Protein AF-0000000076628645 (afdb_homodimer)

Solvent-accessible surface area (backbone atoms only — not comparable to full-atom values): 23868 Å² total; per-residue (Å²): 132,54,72,67,53,46,51,52,52,30,55,51,24,54,72,25,67,34,38,67,59,11,24,53,41,28,50,46,48,52,65,72,48,85,68,87,71,54,71,69,52,48,50,54,33,50,49,21,43,46,51,37,52,48,50,42,50,51,24,39,53,44,44,50,51,51,46,70,74,36,62,89,71,53,55,67,69,56,49,50,54,50,48,52,52,46,47,51,46,48,50,53,44,52,52,53,50,52,55,50,46,56,35,42,52,57,53,37,69,70,38,55,82,75,34,70,65,22,26,50,43,34,36,52,47,12,53,50,26,43,55,50,24,73,73,41,64,70,67,62,14,51,51,26,41,51,51,13,50,51,25,43,52,54,20,46,58,39,36,70,71,72,46,54,60,28,35,38,69,47,41,47,50,37,43,53,50,16,49,42,24,42,74,72,68,62,36,51,70,59,14,50,50,42,31,49,51,43,42,51,46,16,61,74,38,44,82,71,52,82,47,68,68,50,41,53,49,20,50,53,50,43,49,49,38,50,52,48,47,54,52,65,72,70,110,130,55,72,69,52,46,52,51,51,30,54,50,23,53,73,26,66,34,38,68,60,11,24,53,43,28,49,46,49,50,65,71,46,85,70,86,72,53,71,67,52,49,51,53,34,50,50,21,44,47,51,37,49,48,50,42,50,51,23,40,52,44,47,48,51,52,46,70,74,35,61,87,70,53,53,68,70,55,50,52,55,49,48,52,54,46,47,51,46,48,51,51,45,49,52,52,50,51,55,49,44,56,34,42,52,57,52,39,70,71,38,56,82,74,34,72,65,23,26,51,44,34,36,52,49,12,53,51,26,43,56,48,24,73,74,43,64,69,68,62,13,51,52,26,41,51,51,13,50,52,25,43,53,55,20,46,59,39,36,71,70,73,47,56,59,28,34,40,70,47,40,47,50,37,46,51,51,17,50,41,24,42,74,71,66,62,34,52,69,58,14,49,50,41,30,49,50,43,42,52,47,16,61,73,36,45,82,71,53,82,48,68,68,50,42,54,50,20,51,54,51,43,50,50,37,49,52,50,48,55,53,66,73,70,109

Radius of gyration: 25.42 Å; Cα contacts (8 Å, |Δi|>4): 526; chains: 2; bounding box: 58×70×58 Å

pLDDT: mean 93.49, std 5.03, range [71.88, 98.44]

Sequence (470 aa):
MTKDEIEFLLSAAEQAEDNDKAFSLSYTLLEKTSEFFSQKEITNISLGIKRKLNSLRLSYKILQNIENQHKNIYELPYILLFQDYKNKIKNEYHESCSKVIESIEKHIEKYDKNSQESAHFIKLKGDLYKNISEIEVGQSAENSRKLAEFCQEEAERIIYKHLSPAHPTRLGLALSRAVWAYEITNNIPNAIKIAQNAYSEGFEHIEDLTSDILYKDSITIMNLLQSNLKTWLSDMTKDEIEFLLSAAEQAEDNDKAFSLSYTLLEKTSEFFSQKEITNISLGIKRKLNSLRLSYKILQNIENQHKNIYELPYILLFQDYKNKIKNEYHESCSKVIESIEKHIEKYDKNSQESAHFIKLKGDLYKNISEIEVGQSAENSRKLAEFCQEEAERIIYKHLSPAHPTRLGLALSRAVWAYEITNNIPNAIKIAQNAYSEGFEHIEDLTSDILYKDSITIMNLLQSNLKTWLSD

Foldseek 3Di:
DDLVVLLVVLVVCVVVVVLVSNQVSLLCSLAPDPDDDDPVSLVSSLVSLCSVLVVLLVVLVVLVVVCVVCVPPDDPVVSVVSVVVSVVSLVVSVVSLVSSLVSLVVVLVVDDLLDPSNLSSLLSNLLSLQSNLVNDDDPSSVVSPVSSVVSLVSSQVNCVVPHALLFLSNLVSLQSVLVCCVPPVVNLVVSLVSLVVSLVRNVVCLVVDPDPVRSVSSVVSSVVSVVVNVVSVVD/DDLVVLLVVLVVCVVVVVLVSNQVSLLCCLAPDPDDDDPVSLVSSLVSLCSVLVVLLVVLVVLVVVCVVCVPPDDPVVSVVSVVVSVVSLVVSVVSLVSSLVSLVVVLVVDDLLDPSNLSSLLSNLLSLQSNLVNDDDPSSVVSPVSSVVSLVSSQVNCVVPHALQFLSNLVSLQSVLCCCVPPVVNLVVSLVSLVVSLVRNVVCLVVDPDPVRSVSSVVSSVVSVVVNVVSVVD

Structure (mmCIF, N/CA/C/O backbone):
data_AF-0000000076628645-model_v1
#
loop_
_entity.id
_entity.type
_entity.pdbx_description
1 polymer '14-3-3 domain-containing protein'
#
loop_
_atom_site.group_PDB
_atom_site.id
_atom_site.type_symbol
_atom_site.label_atom_id
_atom_site.label_alt_id
_atom_site.label_comp_id
_atom_site.label_asym_id
_atom_site.label_entity_id
_atom_site.label_seq_id
_atom_site.pdbx_PDB_ins_code
_atom_site.Cartn_x
_atom_site.Cartn_y
_atom_site.Cartn_z
_atom_site.occupancy
_atom_site.B_iso_or_equiv
_atom_site.auth_seq_id
_atom_site.auth_comp_id
_atom_site.auth_asym_id
_atom_site.auth_atom_id
_atom_site.pdbx_PDB_model_num
ATOM 1 N N . MET A 1 1 ? -20.094 17.516 -6.41 1 84.56 1 MET A N 1
ATOM 2 C CA . MET A 1 1 ? -20.141 16.938 -5.07 1 84.56 1 MET A CA 1
ATOM 3 C C . MET A 1 1 ? -19.953 18.016 -4.008 1 84.56 1 MET A C 1
ATOM 5 O O . MET A 1 1 ? -19.156 18.938 -4.188 1 84.56 1 MET A O 1
ATOM 9 N N . THR A 1 2 ? -20.766 17.891 -2.982 1 88.56 2 THR A N 1
ATOM 10 C CA . THR A 1 2 ? -20.625 18.828 -1.872 1 88.56 2 THR A CA 1
ATOM 11 C C . THR A 1 2 ? -19.391 18.5 -1.032 1 88.56 2 THR A C 1
ATOM 13 O O . THR A 1 2 ? -18.844 17.406 -1.147 1 88.56 2 THR A O 1
ATOM 16 N N . LYS A 1 3 ? -18.906 19.406 -0.217 1 93.06 3 LYS A N 1
ATOM 17 C CA . LYS A 1 3 ? -17.781 19.219 0.694 1 93.06 3 LYS A CA 1
ATOM 18 C C . LYS A 1 3 ? -17.984 17.984 1.576 1 93.06 3 LYS A C 1
ATOM 20 O O . LYS A 1 3 ? -17.094 17.156 1.73 1 93.06 3 LYS A O 1
ATOM 25 N N . ASP A 1 4 ? -19.25 17.859 2.068 1 89.88 4 ASP A N 1
ATOM 26 C CA . ASP A 1 4 ? -19.562 16.766 2.975 1 89.88 4 ASP A CA 1
ATOM 27 C C . ASP A 1 4 ? -19.5 15.414 2.252 1 89.88 4 ASP A C 1
ATOM 29 O O . ASP A 1 4 ? -19.078 14.414 2.826 1 89.88 4 ASP A O 1
ATOM 33 N N . GLU A 1 5 ? -19.969 15.445 1.056 1 89.31 5 GLU A N 1
ATOM 34 C CA . GLU A 1 5 ? -19.938 14.234 0.246 1 89.31 5 GLU A CA 1
ATOM 35 C C . GLU A 1 5 ? -18.5 13.797 -0.031 1 89.31 5 GLU A C 1
ATOM 37 O O . GLU A 1 5 ? -18.172 12.609 0.045 1 89.31 5 GLU A O 1
ATOM 42 N N . ILE A 1 6 ? -17.625 14.734 -0.37 1 94.12 6 ILE A N 1
ATOM 43 C CA . ILE A 1 6 ? -16.234 14.43 -0.659 1 94.12 6 ILE A CA 1
ATOM 44 C C . ILE A 1 6 ? -15.539 13.93 0.608 1 94.12 6 ILE A C 1
ATOM 46 O O . ILE A 1 6 ? -14.758 12.984 0.562 1 94.12 6 ILE A O 1
ATOM 50 N N . GLU A 1 7 ? -15.891 14.547 1.697 1 93.12 7 GLU A N 1
ATOM 51 C CA . GLU A 1 7 ? -15.312 14.133 2.973 1 93.12 7 GLU A CA 1
ATOM 52 C C . GLU A 1 7 ? -15.711 12.695 3.318 1 93.12 7 GLU A C 1
ATOM 54 O O . GLU A 1 7 ? -14.906 11.938 3.857 1 93.12 7 GLU A O 1
ATOM 59 N N . PHE A 1 8 ? -16.969 12.461 3.043 1 90.69 8 PHE A N 1
ATOM 60 C CA . PHE A 1 8 ? -17.469 11.125 3.293 1 90.69 8 PHE A CA 1
ATOM 61 C C . PHE A 1 8 ? -16.734 10.094 2.451 1 90.69 8 PHE A C 1
ATOM 63 O O . PHE A 1 8 ? -16.297 9.055 2.965 1 90.69 8 PHE A O 1
ATOM 70 N N . LEU A 1 9 ? -16.531 10.336 1.22 1 94.38 9 LEU A N 1
ATOM 71 C CA . LEU A 1 9 ? -15.812 9.445 0.315 1 94.38 9 LEU A CA 1
ATOM 72 C C . LEU A 1 9 ? -14.336 9.344 0.706 1 94.38 9 LEU A C 1
ATOM 74 O O . LEU A 1 9 ? -13.727 8.289 0.564 1 94.38 9 LEU A O 1
ATOM 78 N N . LEU A 1 10 ? -13.773 10.461 1.128 1 96.5 10 LEU A N 1
ATOM 79 C CA . LEU A 1 10 ? -12.383 10.477 1.573 1 96.5 10 LEU A CA 1
ATOM 80 C C . LEU A 1 10 ? -12.172 9.516 2.734 1 96.5 10 LEU A C 1
ATOM 82 O O . LEU A 1 10 ? -11.219 8.734 2.736 1 96.5 10 LEU A O 1
ATOM 86 N N . SER A 1 11 ? -13.062 9.539 3.691 1 94 11 SER A N 1
ATOM 87 C CA . SER A 1 11 ? -12.969 8.633 4.832 1 94 11 SER A CA 1
ATOM 88 C C . SER A 1 11 ? -13.023 7.176 4.391 1 94 11 SER A C 1
ATOM 90 O O . SER A 1 11 ? -12.266 6.34 4.891 1 94 11 SER A O 1
ATOM 92 N N . ALA A 1 12 ? -13.906 6.867 3.443 1 94.06 12 ALA A N 1
ATOM 93 C CA . ALA A 1 12 ? -14.039 5.516 2.908 1 94.06 12 ALA A CA 1
ATOM 94 C C . ALA A 1 12 ? -12.773 5.086 2.176 1 94.06 12 ALA A C 1
ATOM 96 O O . ALA A 1 12 ? -12.312 3.953 2.328 1 94.06 12 ALA A O 1
ATOM 97 N N . ALA A 1 13 ? -12.211 5.984 1.384 1 97.06 13 ALA A N 1
ATOM 98 C CA . ALA A 1 13 ? -11 5.695 0.622 1 97.06 13 ALA A CA 1
ATOM 99 C C . ALA A 1 13 ? -9.82 5.41 1.551 1 97.06 13 ALA A C 1
ATOM 101 O O . ALA A 1 13 ? -9.008 4.527 1.276 1 97.06 13 ALA A O 1
ATOM 102 N N . GLU A 1 14 ? -9.719 6.152 2.613 1 96.06 14 GLU A N 1
ATOM 103 C CA . GLU A 1 14 ? -8.656 5.934 3.588 1 96.06 14 GLU A CA 1
ATOM 104 C C . GLU A 1 14 ? -8.797 4.574 4.262 1 96.06 14 GLU A C 1
ATOM 106 O O . GLU A 1 14 ? -7.805 3.855 4.434 1 96.06 14 GLU A O 1
ATOM 111 N N . GLN A 1 15 ? -10 4.258 4.625 1 94.56 15 GLN A N 1
ATOM 112 C CA . GLN A 1 15 ? -10.234 2.959 5.246 1 94.56 15 GLN A CA 1
ATOM 113 C C . GLN A 1 15 ? -9.93 1.822 4.277 1 94.56 15 GLN A C 1
ATOM 115 O O . GLN A 1 15 ? -9.438 0.767 4.684 1 94.56 15 GLN A O 1
ATOM 120 N N . ALA A 1 16 ? -10.172 2.082 3.021 1 95.81 16 ALA A N 1
ATOM 121 C CA . ALA A 1 16 ? -9.945 1.082 1.982 1 95.81 16 ALA A CA 1
ATOM 122 C C . ALA A 1 16 ? -8.484 1.066 1.548 1 95.81 16 ALA A C 1
ATOM 124 O O . ALA A 1 16 ? -8.109 0.332 0.63 1 95.81 16 ALA A O 1
ATOM 125 N N . GLU A 1 17 ? -7.641 1.921 2.125 1 95.5 17 GLU A N 1
ATOM 126 C CA . GLU A 1 17 ? -6.215 2.039 1.839 1 95.5 17 GLU A CA 1
ATOM 127 C C . GLU A 1 17 ? -5.973 2.354 0.365 1 95.5 17 GLU A C 1
ATOM 129 O O . GLU A 1 17 ? -5.02 1.845 -0.234 1 95.5 17 GLU A O 1
ATOM 134 N N . ASP A 1 18 ? -6.973 2.971 -0.187 1 96.5 18 ASP A N 1
ATOM 135 C CA . ASP A 1 18 ? -6.84 3.49 -1.545 1 96.5 18 ASP A CA 1
ATOM 136 C C . ASP A 1 18 ? -6.195 4.875 -1.542 1 96.5 18 ASP A C 1
ATOM 138 O O . ASP A 1 18 ? -6.883 5.887 -1.666 1 96.5 18 ASP A O 1
ATOM 142 N N . ASN A 1 19 ? -4.879 4.93 -1.566 1 96.69 19 ASN A N 1
ATOM 143 C CA . ASN A 1 19 ? -4.117 6.156 -1.385 1 96.69 19 ASN A CA 1
ATOM 144 C C . ASN A 1 19 ? -4.293 7.109 -2.564 1 96.69 19 ASN A C 1
ATOM 146 O O . ASN A 1 19 ? -4.301 8.328 -2.389 1 96.69 19 ASN A O 1
ATOM 150 N N . ASP A 1 20 ? -4.441 6.559 -3.736 1 96.75 20 ASP A N 1
ATOM 151 C CA . ASP A 1 20 ? -4.621 7.402 -4.914 1 96.75 20 ASP A CA 1
ATOM 152 C C . ASP A 1 20 ? -5.945 8.164 -4.848 1 96.75 20 ASP A C 1
ATOM 154 O O . ASP A 1 20 ? -5.984 9.375 -5.078 1 96.75 20 ASP A O 1
ATOM 158 N N . LYS A 1 21 ? -7.016 7.457 -4.57 1 97.25 21 LYS A N 1
ATOM 159 C CA . LYS A 1 21 ? -8.328 8.094 -4.457 1 97.25 21 LYS A CA 1
ATOM 160 C C . LYS A 1 21 ? -8.359 9.086 -3.297 1 97.25 21 LYS A C 1
ATOM 162 O O . LYS A 1 21 ? -8.922 10.172 -3.42 1 97.25 21 LYS A O 1
ATOM 167 N N . ALA A 1 22 ? -7.766 8.695 -2.141 1 97.94 22 ALA A N 1
ATOM 168 C CA . ALA A 1 22 ? -7.727 9.578 -0.979 1 97.94 22 ALA A CA 1
ATOM 169 C C . ALA A 1 22 ? -6.996 10.875 -1.305 1 97.94 22 ALA A C 1
ATOM 171 O O . ALA A 1 22 ? -7.438 11.961 -0.909 1 97.94 22 ALA A O 1
ATOM 172 N N . PHE A 1 23 ? -5.945 10.75 -1.998 1 98.44 23 PHE A N 1
ATOM 173 C CA . PHE A 1 23 ? -5.184 11.93 -2.396 1 98.44 23 PHE A CA 1
ATOM 174 C C . PHE A 1 23 ? -6.012 12.82 -3.314 1 98.44 23 PHE A C 1
ATOM 176 O O . PHE A 1 23 ? -6.105 14.031 -3.098 1 98.44 23 PHE A O 1
ATOM 183 N N . SER A 1 24 ? -6.605 12.203 -4.336 1 97.94 24 SER A N 1
ATOM 184 C CA . SER A 1 24 ? -7.391 12.961 -5.301 1 97.94 24 SER A CA 1
ATOM 185 C C . SER A 1 24 ? -8.539 13.711 -4.625 1 97.94 24 SER A C 1
ATOM 187 O O . SER A 1 24 ? -8.805 14.867 -4.949 1 97.94 24 SER A O 1
ATOM 189 N N . LEU A 1 25 ? -9.18 13.031 -3.711 1 97.62 25 LEU A N 1
ATOM 190 C CA . LEU A 1 25 ? -10.297 13.641 -2.998 1 97.62 25 LEU A CA 1
ATOM 191 C C . LEU A 1 25 ? -9.805 14.758 -2.084 1 97.62 25 LEU A C 1
ATOM 193 O O . LEU A 1 25 ? -10.43 15.82 -2.014 1 97.62 25 LEU A O 1
ATOM 197 N N . SER A 1 26 ? -8.656 14.531 -1.405 1 98.19 26 SER A N 1
ATOM 198 C CA . SER A 1 26 ? -8.07 15.562 -0.545 1 98.19 26 SER A CA 1
ATOM 199 C C . SER A 1 26 ? -7.695 16.797 -1.345 1 98.19 26 SER A C 1
ATOM 201 O O . SER A 1 26 ? -8.008 17.922 -0.946 1 98.19 26 SER A O 1
ATOM 203 N N . TYR A 1 27 ? -7.109 16.562 -2.451 1 97.75 27 TYR A N 1
ATOM 204 C CA . TYR A 1 27 ? -6.703 17.672 -3.307 1 97.75 27 TYR A CA 1
ATOM 205 C C . TYR A 1 27 ? -7.918 18.422 -3.834 1 97.75 27 TYR A C 1
ATOM 207 O O . TYR A 1 27 ? -7.91 19.656 -3.906 1 97.75 27 TYR A O 1
ATOM 215 N N . THR A 1 28 ? -8.914 17.672 -4.211 1 97.19 28 THR A N 1
ATOM 216 C CA . THR A 1 28 ? -10.141 18.297 -4.703 1 97.19 28 THR A CA 1
ATOM 217 C C . THR A 1 28 ? -10.758 19.188 -3.637 1 97.19 28 THR A C 1
ATOM 219 O O . THR A 1 28 ? -11.234 20.297 -3.943 1 97.19 28 THR A O 1
ATOM 222 N N . LEU A 1 29 ? -10.766 18.75 -2.389 1 97.31 29 LEU A N 1
ATOM 223 C CA . LEU A 1 29 ? -11.289 19.547 -1.29 1 97.31 29 LEU A CA 1
ATOM 224 C C . LEU A 1 29 ? -10.516 20.859 -1.146 1 97.31 29 LEU A C 1
ATOM 226 O O . LEU A 1 29 ? -11.109 21.922 -1.032 1 97.31 29 LEU A O 1
ATOM 230 N N . LEU A 1 30 ? -9.234 20.766 -1.212 1 96.56 30 LEU A N 1
ATOM 231 C CA . LEU A 1 30 ? -8.383 21.938 -1.052 1 96.56 30 LEU A CA 1
ATOM 232 C C . LEU A 1 30 ? -8.555 22.891 -2.227 1 96.56 30 LEU A C 1
ATOM 234 O O . LEU A 1 30 ? -8.578 24.109 -2.043 1 96.56 30 LEU A O 1
ATOM 238 N N . GLU A 1 31 ? -8.695 22.312 -3.387 1 95.06 31 GLU A N 1
ATOM 239 C CA . GLU A 1 31 ? -8.695 23.125 -4.602 1 95.06 31 GLU A CA 1
ATOM 240 C C . GLU A 1 31 ? -10.062 23.766 -4.84 1 95.06 31 GLU A C 1
ATOM 242 O O . GLU A 1 31 ? -10.148 24.922 -5.262 1 95.06 31 GLU A O 1
ATOM 247 N N . LYS A 1 32 ? -11.102 23.031 -4.543 1 91.56 32 LYS A N 1
ATOM 248 C CA . LYS A 1 32 ? -12.398 23.453 -5.066 1 91.56 32 LYS A CA 1
ATOM 249 C C . LYS A 1 32 ? -13.273 24.031 -3.961 1 91.56 32 LYS A C 1
ATOM 251 O O . LYS A 1 32 ? -14.312 24.625 -4.238 1 91.56 32 LYS A O 1
ATOM 256 N N . THR A 1 33 ? -12.875 23.797 -2.77 1 89.81 33 THR A N 1
ATOM 257 C CA . THR A 1 33 ? -13.758 24.25 -1.7 1 89.81 33 THR A CA 1
ATOM 258 C C . THR A 1 33 ? -13.242 25.547 -1.099 1 89.81 33 THR A C 1
ATOM 260 O O . THR A 1 33 ? -12.062 25.672 -0.782 1 89.81 33 THR A O 1
ATOM 263 N N . SER A 1 34 ? -14.156 26.5 -1.016 1 86.88 34 SER A N 1
ATOM 264 C CA . SER A 1 34 ? -13.828 27.766 -0.354 1 86.88 34 SER A CA 1
ATOM 265 C C . SER A 1 34 ? -14.344 27.781 1.083 1 86.88 34 SER A C 1
ATOM 267 O O . SER A 1 34 ? -14.07 28.719 1.83 1 86.88 34 SER A O 1
ATOM 269 N N . GLU A 1 35 ? -15.031 26.766 1.469 1 91.38 35 GLU A N 1
ATOM 270 C CA . GLU A 1 35 ? -15.57 26.672 2.822 1 91.38 35 GLU A CA 1
ATOM 271 C C . GLU A 1 35 ? -14.461 26.406 3.838 1 91.38 35 GLU A C 1
ATOM 273 O O . GLU A 1 35 ? -13.383 25.938 3.477 1 91.38 35 GLU A O 1
ATOM 278 N N . PHE A 1 36 ? -14.75 26.797 5.02 1 94.88 36 PHE A N 1
ATOM 279 C CA . PHE A 1 36 ? -13.828 26.5 6.113 1 94.88 36 PHE A CA 1
ATOM 280 C C . PHE A 1 36 ? -13.883 25.031 6.496 1 94.88 36 PHE A C 1
ATOM 282 O O . PHE A 1 36 ? -14.93 24.391 6.367 1 94.88 36 PHE A O 1
ATOM 289 N N . PHE A 1 37 ? -12.711 24.562 6.852 1 95.38 37 PHE A N 1
ATOM 290 C CA . PHE A 1 37 ? -12.625 23.188 7.301 1 95.38 37 PHE A CA 1
ATOM 291 C C . PHE A 1 37 ? -12.57 23.109 8.82 1 95.38 37 PHE A C 1
ATOM 293 O O . PHE A 1 37 ? -11.953 23.953 9.469 1 95.38 37 PHE A O 1
ATOM 300 N N . SER A 1 38 ? -13.273 22.109 9.359 1 91.81 38 SER A N 1
ATOM 301 C CA . SER A 1 38 ? -13.055 21.781 10.766 1 91.81 38 SER A CA 1
ATOM 302 C C . SER A 1 38 ? -11.68 21.156 10.984 1 91.81 38 SER A C 1
ATOM 304 O O . SER A 1 38 ? -11.023 20.75 10.031 1 91.81 38 SER A O 1
ATOM 306 N N . GLN A 1 39 ? -11.227 21.062 12.219 1 88.19 39 GLN A N 1
ATOM 307 C CA . GLN A 1 39 ? -9.945 20.453 12.539 1 88.19 39 GLN A CA 1
ATOM 308 C C . GLN A 1 39 ? -9.914 18.984 12.094 1 88.19 39 GLN A C 1
ATOM 310 O O . GLN A 1 39 ? -8.891 18.5 11.602 1 88.19 39 GLN A O 1
ATOM 315 N N . LYS A 1 40 ? -10.992 18.344 12.297 1 89.75 40 LYS A N 1
ATOM 316 C CA . LYS A 1 40 ? -11.094 16.938 11.891 1 89.75 40 LYS A CA 1
ATOM 317 C C . LYS A 1 40 ? -10.953 16.797 10.375 1 89.75 40 LYS A C 1
ATOM 319 O O . LYS A 1 40 ? -10.258 15.898 9.898 1 89.75 40 LYS A O 1
ATOM 324 N N . GLU A 1 41 ? -11.609 17.688 9.68 1 94.25 41 GLU A N 1
ATOM 325 C CA . GLU A 1 41 ? -11.531 17.672 8.227 1 94.25 41 GLU A CA 1
ATOM 326 C C . GLU A 1 41 ? -10.102 17.922 7.742 1 94.25 41 GLU A C 1
ATOM 328 O O . GLU A 1 41 ? -9.617 17.25 6.832 1 94.25 41 GLU A O 1
ATOM 333 N N . ILE A 1 42 ? -9.438 18.891 8.352 1 95.06 42 ILE A N 1
ATOM 334 C CA . ILE A 1 42 ? -8.062 19.234 7.988 1 95.06 42 ILE A CA 1
ATOM 335 C C . ILE A 1 42 ? -7.152 18.031 8.227 1 95.06 42 ILE A C 1
ATOM 337 O O . ILE A 1 42 ? -6.297 17.719 7.402 1 95.06 42 ILE A O 1
ATOM 341 N N . THR A 1 43 ? -7.371 17.391 9.297 1 92.25 43 THR A N 1
ATOM 342 C CA . THR A 1 43 ? -6.578 16.219 9.633 1 92.25 43 THR A CA 1
ATOM 343 C C . THR A 1 43 ? -6.754 15.117 8.586 1 92.25 43 THR A C 1
ATOM 345 O O . THR A 1 43 ? -5.773 14.516 8.141 1 92.25 43 THR A O 1
ATOM 348 N N . ASN A 1 44 ? -7.98 14.828 8.195 1 94.62 44 ASN A N 1
ATOM 349 C CA . ASN A 1 44 ? -8.266 13.797 7.195 1 94.62 44 ASN A CA 1
ATOM 350 C C . ASN A 1 44 ? -7.648 14.148 5.84 1 94.62 44 ASN A C 1
ATOM 352 O O . ASN A 1 44 ? -7.094 13.281 5.164 1 94.62 44 ASN A O 1
ATOM 356 N N . ILE A 1 45 ? -7.801 15.422 5.5 1 97.31 45 ILE A N 1
ATOM 357 C CA . ILE A 1 45 ? -7.223 15.906 4.25 1 97.31 45 ILE A CA 1
ATOM 358 C C . ILE A 1 45 ? -5.707 15.719 4.277 1 97.31 45 ILE A C 1
ATOM 360 O O . ILE A 1 45 ? -5.125 15.203 3.318 1 97.31 45 ILE A O 1
ATOM 364 N N . SER A 1 46 ? -5.094 16.078 5.352 1 96.38 46 SER A N 1
ATOM 365 C CA . SER A 1 46 ? -3.646 15.961 5.516 1 96.38 46 SER A CA 1
ATOM 366 C C . SER A 1 46 ? -3.195 14.508 5.414 1 96.38 46 SER A C 1
ATOM 368 O O . SER A 1 46 ? -2.184 14.211 4.773 1 96.38 46 SER A O 1
ATOM 370 N N . LEU A 1 47 ? -3.965 13.656 6.027 1 94.25 47 LEU A N 1
ATOM 371 C CA . LEU A 1 47 ? -3.627 12.234 6 1 94.25 47 LEU A CA 1
ATOM 372 C C . LEU A 1 47 ? -3.678 11.688 4.578 1 94.25 47 LEU A C 1
ATOM 374 O O . LEU A 1 47 ? -2.781 10.953 4.156 1 94.25 47 LEU A O 1
ATOM 378 N N . GLY A 1 48 ? -4.715 12.023 3.846 1 97.12 48 GLY A N 1
ATOM 379 C CA . GLY A 1 48 ? -4.84 11.594 2.463 1 97.12 48 GLY A CA 1
ATOM 380 C C . GLY A 1 48 ? -3.695 12.062 1.585 1 97.12 48 GLY A C 1
ATOM 381 O O . GLY A 1 48 ? -3.193 11.305 0.752 1 97.12 48 GLY A O 1
ATOM 382 N N . ILE A 1 49 ? -3.271 13.258 1.85 1 98 49 ILE A N 1
ATOM 383 C CA . ILE A 1 49 ? -2.162 13.844 1.102 1 98 49 ILE A CA 1
ATOM 384 C C . ILE A 1 49 ? -0.862 13.125 1.465 1 98 49 ILE A C 1
ATOM 386 O O . ILE A 1 49 ? -0.116 12.695 0.583 1 98 49 ILE A O 1
ATOM 390 N N . LYS A 1 50 ? -0.664 12.945 2.656 1 96.19 50 LYS A N 1
ATOM 391 C CA . LYS A 1 50 ? 0.611 12.43 3.15 1 96.19 50 LYS A CA 1
ATOM 392 C C . LYS A 1 50 ? 0.811 10.977 2.748 1 96.19 50 LYS A C 1
ATOM 394 O O . LYS A 1 50 ? 1.926 10.562 2.424 1 96.19 50 LYS A O 1
ATOM 399 N N . ARG A 1 51 ? -0.166 10.188 2.74 1 95.94 51 ARG A N 1
ATOM 400 C CA . ARG A 1 51 ? -0.032 8.758 2.455 1 95.94 51 ARG A CA 1
ATOM 401 C C . ARG A 1 51 ? 0.44 8.531 1.023 1 95.94 51 ARG A C 1
ATOM 403 O O . ARG A 1 51 ? 1.377 7.766 0.789 1 95.94 51 ARG A O 1
ATOM 410 N N . LYS A 1 52 ? -0.219 9.195 0.137 1 97.44 52 LYS A N 1
ATOM 411 C CA . LYS A 1 52 ? 0.185 9.062 -1.26 1 97.44 52 LYS A CA 1
ATOM 412 C C . LYS A 1 52 ? 1.601 9.594 -1.476 1 97.44 52 LYS A C 1
ATOM 414 O O . LYS A 1 52 ? 2.422 8.938 -2.117 1 97.44 52 LYS A O 1
ATOM 419 N N . LEU A 1 53 ? 1.889 10.734 -0.942 1 97.81 53 LEU A N 1
ATOM 420 C CA . LEU A 1 53 ? 3.182 11.367 -1.179 1 97.81 53 LEU A CA 1
ATOM 421 C C . LEU A 1 53 ? 4.297 10.602 -0.477 1 97.81 53 LEU A C 1
ATOM 423 O O . LEU A 1 53 ? 5.414 10.508 -0.997 1 97.81 53 LEU A O 1
ATOM 427 N N . ASN A 1 54 ? 3.949 10.07 0.673 1 95.31 54 ASN A N 1
ATOM 428 C CA . ASN A 1 54 ? 4.934 9.242 1.361 1 95.31 54 ASN A CA 1
ATOM 429 C C . ASN A 1 54 ? 5.254 7.98 0.567 1 95.31 54 ASN A C 1
ATOM 431 O O . ASN A 1 54 ? 6.41 7.551 0.519 1 95.31 54 ASN A O 1
ATOM 435 N N . SER A 1 55 ? 4.25 7.406 -0.005 1 96.31 55 SER A N 1
ATOM 436 C CA . SER A 1 55 ? 4.465 6.223 -0.835 1 96.31 55 SER A CA 1
ATOM 437 C C . SER A 1 55 ? 5.383 6.539 -2.014 1 96.31 55 SER A C 1
ATOM 439 O O . SER A 1 55 ? 6.301 5.773 -2.314 1 96.31 55 SER A O 1
ATOM 441 N N . LEU A 1 56 ? 5.16 7.637 -2.666 1 97.25 56 LEU A N 1
ATOM 442 C CA . LEU A 1 56 ? 5.988 8.055 -3.791 1 97.25 56 LEU A CA 1
ATOM 443 C C . LEU A 1 56 ? 7.422 8.32 -3.34 1 97.25 56 LEU A C 1
ATOM 445 O O . LEU A 1 56 ? 8.375 7.887 -3.994 1 97.25 56 LEU A O 1
ATOM 449 N N . ARG A 1 57 ? 7.547 9 -2.24 1 96.44 57 ARG A N 1
ATOM 450 C CA . ARG A 1 57 ? 8.859 9.328 -1.689 1 96.44 57 ARG A CA 1
ATOM 451 C C . ARG A 1 57 ? 9.641 8.062 -1.344 1 96.44 57 ARG A C 1
ATOM 453 O O . ARG A 1 57 ? 10.82 7.949 -1.678 1 96.44 57 ARG A O 1
ATOM 460 N N . LEU A 1 58 ? 8.969 7.172 -0.704 1 95.5 58 LEU A N 1
ATOM 461 C CA . LEU A 1 58 ? 9.602 5.91 -0.329 1 95.5 58 LEU A CA 1
ATOM 462 C C . LEU A 1 58 ? 10.047 5.137 -1.565 1 95.5 58 LEU A C 1
ATOM 464 O O . LEU A 1 58 ? 11.164 4.613 -1.605 1 95.5 58 LEU A O 1
ATOM 468 N N . SER A 1 59 ? 9.18 5.043 -2.551 1 96.75 59 SER A N 1
ATOM 469 C CA . SER A 1 59 ? 9.523 4.375 -3.799 1 96.75 59 SER A CA 1
ATOM 470 C C . SER A 1 59 ? 10.773 4.984 -4.426 1 96.75 59 SER A C 1
ATOM 472 O O . SER A 1 59 ? 11.672 4.262 -4.859 1 96.75 59 SER A O 1
ATOM 474 N N . TYR A 1 60 ? 10.844 6.316 -4.457 1 97.06 60 TYR A N 1
ATOM 475 C CA . TYR A 1 60 ? 11.992 7.012 -5.039 1 97.06 60 TYR A CA 1
ATOM 476 C C . TYR A 1 60 ? 13.273 6.676 -4.285 1 97.06 60 TYR A C 1
ATOM 478 O O . TYR A 1 60 ? 14.305 6.406 -4.898 1 97.06 60 TYR A O 1
ATOM 486 N N . LYS A 1 61 ? 13.188 6.672 -2.975 1 94.94 61 LYS A N 1
ATOM 487 C CA . LYS A 1 61 ? 14.367 6.402 -2.152 1 94.94 61 LYS A CA 1
ATOM 488 C C . LYS A 1 61 ? 14.883 4.984 -2.375 1 94.94 61 LYS A C 1
ATOM 490 O O . LYS A 1 61 ? 16.094 4.762 -2.449 1 94.94 61 LYS A O 1
ATOM 495 N N . ILE A 1 62 ? 13.961 4.07 -2.473 1 95.81 62 ILE A N 1
ATOM 496 C CA . ILE A 1 62 ? 14.328 2.676 -2.699 1 95.81 62 ILE A CA 1
ATOM 497 C C . ILE A 1 62 ? 14.984 2.533 -4.074 1 95.81 62 ILE A C 1
ATOM 499 O O . ILE A 1 62 ? 16.016 1.88 -4.211 1 95.81 62 ILE A O 1
ATOM 503 N N . LEU A 1 63 ? 14.422 3.182 -5.078 1 94.62 63 LEU A N 1
ATOM 504 C CA . LEU A 1 63 ? 14.969 3.123 -6.426 1 94.62 63 LEU A CA 1
ATOM 505 C C . LEU A 1 63 ? 16.359 3.758 -6.477 1 94.62 63 LEU A C 1
ATOM 507 O O . LEU A 1 63 ? 17.25 3.256 -7.164 1 94.62 63 LEU A O 1
ATOM 511 N N . GLN A 1 64 ? 16.438 4.828 -5.762 1 92.75 64 GLN A N 1
ATOM 512 C CA . GLN A 1 64 ? 17.734 5.488 -5.684 1 92.75 64 GLN A CA 1
ATOM 513 C C . GLN A 1 64 ? 18.781 4.57 -5.055 1 92.75 64 GLN A C 1
ATOM 515 O O . GLN A 1 64 ? 19.922 4.508 -5.52 1 92.75 64 GLN A O 1
ATOM 520 N N . ASN A 1 65 ? 18.422 3.934 -4.008 1 92.31 65 ASN A N 1
ATOM 521 C CA . ASN A 1 65 ? 19.312 2.994 -3.352 1 92.31 65 ASN A CA 1
ATOM 522 C C . ASN A 1 65 ? 19.719 1.857 -4.285 1 92.31 65 ASN A C 1
ATOM 524 O O . ASN A 1 65 ? 20.891 1.462 -4.32 1 92.31 65 ASN A O 1
ATOM 528 N N . ILE A 1 66 ? 18.781 1.325 -5.043 1 90.31 66 ILE A N 1
ATOM 529 C CA . ILE A 1 66 ? 19.031 0.264 -6.008 1 90.31 66 ILE A CA 1
ATOM 530 C C . ILE A 1 66 ? 20 0.766 -7.078 1 90.31 66 ILE A C 1
ATOM 532 O O . ILE A 1 66 ? 20.938 0.06 -7.453 1 90.31 66 ILE A O 1
ATOM 536 N N . GLU A 1 67 ? 19.766 1.93 -7.539 1 89.31 67 GLU A N 1
ATOM 537 C CA . GLU A 1 67 ? 20.641 2.52 -8.555 1 89.31 67 GLU A CA 1
ATOM 538 C C . GLU A 1 67 ? 22.078 2.645 -8.047 1 89.31 67 GLU A C 1
ATOM 540 O O . GLU A 1 67 ? 23.016 2.301 -8.758 1 89.31 67 GLU A O 1
ATOM 545 N N . ASN A 1 68 ? 22.219 3.119 -6.84 1 87.44 68 ASN A N 1
ATOM 546 C CA . ASN A 1 68 ? 23.531 3.322 -6.25 1 87.44 68 ASN A CA 1
ATOM 547 C C . ASN A 1 68 ? 24.281 2.002 -6.082 1 87.44 68 ASN A C 1
ATOM 549 O O . ASN A 1 68 ? 25.5 1.95 -6.234 1 87.44 68 ASN A O 1
ATOM 553 N N . GLN A 1 69 ? 23.578 0.932 -5.789 1 85.81 69 GLN A N 1
ATOM 554 C CA . GLN A 1 69 ? 24.172 -0.374 -5.543 1 85.81 69 GLN A CA 1
ATOM 555 C C . GLN A 1 69 ? 24.578 -1.051 -6.852 1 85.81 69 GLN A C 1
ATOM 557 O O . GLN A 1 69 ? 25.516 -1.841 -6.887 1 85.81 69 GLN A O 1
ATOM 562 N N . HIS A 1 70 ? 23.875 -0.687 -7.918 1 78.5 70 HIS A N 1
ATOM 563 C CA . HIS A 1 70 ? 24.062 -1.468 -9.133 1 78.5 70 HIS A CA 1
ATOM 564 C C . HIS A 1 70 ? 24.641 -0.612 -10.258 1 78.5 70 HIS A C 1
ATOM 566 O O . HIS A 1 70 ? 24.844 -1.095 -11.375 1 78.5 70 HIS A O 1
ATOM 572 N N . LYS A 1 71 ? 24.891 0.614 -10.094 1 73.69 71 LYS A N 1
ATOM 573 C CA . LYS A 1 71 ? 25.312 1.553 -11.133 1 73.69 71 LYS A CA 1
ATOM 574 C C . LYS A 1 71 ? 26.547 1.038 -11.867 1 73.69 71 LYS A C 1
ATOM 576 O O . LYS A 1 71 ? 26.672 1.21 -13.086 1 73.69 71 LYS A O 1
ATOM 581 N N . ASN A 1 72 ? 27.297 0.287 -11.195 1 73.62 72 ASN A N 1
ATOM 582 C CA . ASN A 1 72 ? 28.5 -0.171 -11.883 1 73.62 72 ASN A CA 1
ATOM 583 C C . ASN A 1 72 ? 28.375 -1.62 -12.336 1 73.62 72 ASN A C 1
ATOM 585 O O . ASN A 1 72 ? 29.312 -2.182 -12.914 1 73.62 72 ASN A O 1
ATOM 589 N N . ILE A 1 73 ? 27.172 -2.221 -12.188 1 74.56 73 ILE A N 1
ATOM 590 C CA . ILE A 1 73 ? 27 -3.641 -12.469 1 74.56 73 ILE A CA 1
ATOM 591 C C . ILE A 1 73 ? 26.188 -3.814 -13.758 1 74.56 73 ILE A C 1
ATOM 593 O O . ILE A 1 73 ? 26.547 -4.621 -14.617 1 74.56 73 ILE A O 1
ATOM 597 N N . TYR A 1 74 ? 25.234 -2.986 -13.891 1 72.94 74 TYR A N 1
ATOM 598 C CA . TYR A 1 74 ? 24.297 -3.182 -14.984 1 72.94 74 TYR A CA 1
ATOM 599 C C . TYR A 1 74 ? 24.734 -2.408 -16.219 1 72.94 74 TYR A C 1
ATOM 601 O O . TYR A 1 74 ? 25.375 -1.355 -16.109 1 72.94 74 TYR A O 1
ATOM 609 N N . GLU A 1 75 ? 24.453 -2.98 -17.281 1 76.12 75 GLU A N 1
ATOM 610 C CA . GLU A 1 75 ? 24.766 -2.354 -18.562 1 76.12 75 GLU A CA 1
ATOM 611 C C . GLU A 1 75 ? 23.953 -1.066 -18.75 1 76.12 75 GLU A C 1
ATOM 613 O O . GLU A 1 75 ? 22.922 -0.882 -18.125 1 76.12 75 GLU A O 1
ATOM 618 N N . LEU A 1 76 ? 24.422 -0.314 -19.625 1 71.88 76 LEU A N 1
ATOM 619 C CA . LEU A 1 76 ? 23.953 1.047 -19.859 1 71.88 76 LEU A CA 1
ATOM 620 C C . LEU A 1 76 ? 22.453 1.061 -20.156 1 71.88 76 LEU A C 1
ATOM 622 O O . LEU A 1 76 ? 21.719 1.885 -19.625 1 71.88 76 LEU A O 1
ATOM 626 N N . PRO A 1 77 ? 21.969 0.137 -20.969 1 77.06 77 PRO A N 1
ATOM 627 C CA . PRO A 1 77 ? 20.531 0.199 -21.281 1 77.06 77 PRO A CA 1
ATOM 628 C C . PRO A 1 77 ? 19.656 -0.02 -20.047 1 77.06 77 PRO A C 1
ATOM 630 O O . PRO A 1 77 ? 18.609 0.617 -19.922 1 77.06 77 PRO A O 1
ATOM 633 N N . TYR A 1 78 ? 20.094 -0.851 -19.219 1 79.19 78 TYR A N 1
ATOM 634 C CA . TYR A 1 78 ? 19.344 -1.134 -18 1 79.19 78 TYR A CA 1
ATOM 635 C C . TYR A 1 78 ? 19.328 0.08 -17.078 1 79.19 78 TYR A C 1
ATOM 637 O O . TYR A 1 78 ? 18.281 0.413 -16.5 1 79.19 78 TYR A O 1
ATOM 645 N N . ILE A 1 79 ? 20.422 0.724 -17.125 1 82.94 79 ILE A N 1
ATOM 646 C CA . ILE A 1 79 ? 20.547 1.879 -16.25 1 82.94 79 ILE A CA 1
ATOM 647 C C . ILE A 1 79 ? 19.656 3.014 -16.734 1 82.94 79 ILE A C 1
ATOM 649 O O . ILE A 1 79 ? 19.016 3.705 -15.945 1 82.94 79 ILE A O 1
ATOM 653 N N . LEU A 1 80 ? 19.578 3.152 -17.984 1 86.19 80 LEU A N 1
ATOM 654 C CA . LEU A 1 80 ? 18.766 4.223 -18.562 1 86.19 80 LEU A CA 1
ATOM 655 C C . LEU A 1 80 ? 17.281 3.977 -18.312 1 86.19 80 LEU A C 1
ATOM 657 O O . LEU A 1 80 ? 16.531 4.906 -17.984 1 86.19 80 LEU A O 1
ATOM 661 N N . LEU A 1 81 ? 16.844 2.775 -18.5 1 87.38 81 LEU A N 1
ATOM 662 C CA . LEU A 1 81 ? 15.461 2.414 -18.219 1 87.38 81 LEU A CA 1
ATOM 663 C C . LEU A 1 81 ? 15.117 2.643 -16.75 1 87.38 81 LEU A C 1
ATOM 665 O O . LEU A 1 81 ? 14.039 3.162 -16.438 1 87.38 81 LEU A O 1
ATOM 669 N N . PHE A 1 82 ? 16.031 2.26 -15.992 1 89.94 82 PHE A N 1
ATOM 670 C CA . PHE A 1 82 ? 15.859 2.42 -14.547 1 89.94 82 PHE A CA 1
ATOM 671 C C . PHE A 1 82 ? 15.773 3.896 -14.18 1 89.94 82 PHE A C 1
ATOM 673 O O . PHE A 1 82 ? 14.906 4.297 -13.398 1 89.94 82 PHE A O 1
ATOM 680 N N . GLN A 1 83 ? 16.625 4.684 -14.75 1 91.62 83 GLN A N 1
ATOM 681 C CA . GLN A 1 83 ? 16.641 6.117 -14.469 1 91.62 83 GLN A CA 1
ATOM 682 C C . GLN A 1 83 ? 15.375 6.793 -14.969 1 91.62 83 GLN A C 1
ATOM 684 O O . GLN A 1 83 ? 14.852 7.699 -14.32 1 91.62 83 GLN A O 1
ATOM 689 N N . ASP A 1 84 ? 14.922 6.367 -16.078 1 94.5 84 ASP A N 1
ATOM 690 C CA . ASP A 1 84 ? 13.664 6.906 -16.609 1 94.5 84 ASP A CA 1
ATOM 691 C C . ASP A 1 84 ? 12.508 6.613 -15.648 1 94.5 84 ASP A C 1
ATOM 693 O O . ASP A 1 84 ? 11.672 7.484 -15.398 1 94.5 84 ASP A O 1
ATOM 697 N N . TYR A 1 85 ? 12.492 5.422 -15.211 1 95.56 85 TYR A N 1
ATOM 698 C CA . TYR A 1 85 ? 11.461 5.02 -14.258 1 95.56 85 TYR A CA 1
ATOM 699 C C . TYR A 1 85 ? 11.562 5.832 -12.969 1 95.56 85 TYR A C 1
ATOM 701 O O . TYR A 1 85 ? 10.562 6.387 -12.5 1 95.56 85 TYR A O 1
ATOM 709 N N . LYS A 1 86 ? 12.734 5.93 -12.43 1 95.62 86 LYS A N 1
ATOM 710 C CA . LYS A 1 86 ? 12.984 6.684 -11.203 1 95.62 86 LYS A CA 1
ATOM 711 C C . LYS A 1 86 ? 12.602 8.148 -11.367 1 95.62 86 LYS A C 1
ATOM 713 O O . LYS A 1 86 ? 11.969 8.734 -10.484 1 95.62 86 LYS A O 1
ATOM 718 N N . ASN A 1 87 ? 12.875 8.734 -12.516 1 96.25 87 ASN A N 1
ATOM 719 C CA . ASN A 1 87 ? 12.586 10.141 -12.781 1 96.25 87 ASN A CA 1
ATOM 720 C C . ASN A 1 87 ? 11.086 10.383 -12.922 1 96.25 87 ASN A C 1
ATOM 722 O O . ASN A 1 87 ? 10.586 11.445 -12.547 1 96.25 87 ASN A O 1
ATOM 726 N N . LYS A 1 88 ? 10.438 9.414 -13.484 1 97 88 LYS A N 1
ATOM 727 C CA . LYS A 1 88 ? 8.984 9.531 -13.578 1 97 88 LYS A CA 1
ATOM 728 C C . LYS A 1 88 ? 8.352 9.625 -12.188 1 97 88 LYS A C 1
ATOM 730 O O . LYS A 1 88 ? 7.457 10.438 -11.961 1 97 88 LYS A O 1
ATOM 735 N N . ILE A 1 89 ? 8.812 8.82 -11.258 1 97.5 89 ILE A N 1
ATOM 736 C CA . ILE A 1 89 ? 8.32 8.844 -9.883 1 97.5 89 ILE A CA 1
ATOM 737 C C . ILE A 1 89 ? 8.656 10.188 -9.242 1 97.5 89 ILE A C 1
ATOM 739 O O . ILE A 1 89 ? 7.805 10.805 -8.594 1 97.5 89 ILE A O 1
ATOM 743 N N . LYS A 1 90 ? 9.891 10.656 -9.477 1 97 90 LYS A N 1
ATOM 744 C CA . LYS A 1 90 ? 10.344 11.93 -8.922 1 97 90 LYS A CA 1
ATOM 745 C C . LYS A 1 90 ? 9.484 13.086 -9.422 1 97 90 LYS A C 1
ATOM 747 O O . LYS A 1 90 ? 9.062 13.938 -8.641 1 97 90 LYS A O 1
ATOM 752 N N . ASN A 1 91 ? 9.242 13.062 -10.695 1 97.56 91 ASN A N 1
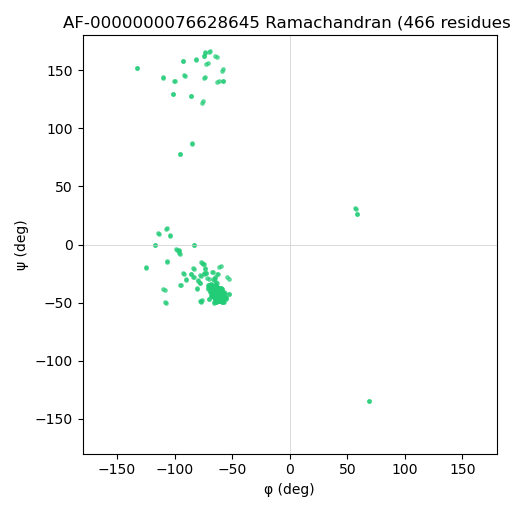ATOM 753 C CA . ASN A 1 91 ? 8.453 14.133 -11.297 1 97.56 91 ASN A CA 1
ATOM 754 C C . ASN A 1 91 ? 7.016 14.125 -10.781 1 97.56 91 ASN A C 1
ATOM 756 O O . ASN A 1 91 ? 6.449 15.18 -10.492 1 97.56 91 ASN A O 1
ATOM 760 N N . GLU A 1 92 ? 6.465 12.961 -10.688 1 97.56 92 GLU A N 1
ATOM 761 C CA . GLU A 1 92 ? 5.113 12.859 -10.141 1 97.56 92 GLU A CA 1
ATOM 762 C C . GLU A 1 92 ? 5.062 13.391 -8.711 1 97.56 92 GLU A C 1
ATOM 764 O O . GLU A 1 92 ? 4.141 14.125 -8.344 1 97.56 92 GLU A O 1
ATOM 769 N N . TYR A 1 93 ? 6.047 13 -7.918 1 97.88 93 TYR A N 1
ATOM 770 C CA . TYR A 1 93 ? 6.129 13.453 -6.531 1 97.88 93 TYR A CA 1
ATOM 771 C C . TYR A 1 93 ? 6.199 14.969 -6.453 1 97.88 93 TYR A C 1
ATOM 773 O O . TYR A 1 93 ? 5.418 15.602 -5.734 1 97.88 93 TYR A O 1
ATOM 781 N N . HIS A 1 94 ? 7.031 15.562 -7.227 1 97 94 HIS A N 1
ATOM 782 C CA . HIS A 1 94 ? 7.246 17 -7.199 1 97 94 HIS A CA 1
ATOM 783 C C . HIS A 1 94 ? 6.008 17.766 -7.668 1 97 94 HIS A C 1
ATOM 785 O O . HIS A 1 94 ? 5.629 18.766 -7.074 1 97 94 HIS A O 1
ATOM 791 N N . GLU A 1 95 ? 5.465 17.266 -8.711 1 97.38 95 GLU A N 1
ATOM 792 C CA . GLU A 1 95 ? 4.266 17.906 -9.242 1 97.38 95 GLU A CA 1
ATOM 793 C C . GLU A 1 95 ? 3.119 17.859 -8.234 1 97.38 95 GLU A C 1
ATOM 795 O O . GLU A 1 95 ? 2.42 18.844 -8.031 1 97.38 95 GLU A O 1
ATOM 800 N N . SER A 1 96 ? 2.965 16.688 -7.598 1 97.94 96 SER A N 1
ATOM 801 C CA . SER A 1 96 ? 1.905 16.531 -6.609 1 97.94 96 SER A CA 1
ATOM 802 C C . SER A 1 96 ? 2.133 17.422 -5.402 1 97.94 96 SER A C 1
ATOM 804 O O . SER A 1 96 ? 1.201 18.078 -4.922 1 97.94 96 SER A O 1
ATOM 806 N N . CYS A 1 97 ? 3.361 17.531 -4.941 1 97.75 97 CYS A N 1
ATOM 807 C CA . CYS A 1 97 ? 3.691 18.391 -3.811 1 97.75 97 CYS A CA 1
ATOM 808 C C . CYS A 1 97 ? 3.438 19.859 -4.145 1 97.75 97 CYS A C 1
ATOM 810 O O . CYS A 1 97 ? 2.834 20.578 -3.354 1 97.75 97 CYS A O 1
ATOM 812 N N . SER A 1 98 ? 3.861 20.219 -5.332 1 96.62 98 SER A N 1
ATOM 813 C CA . SER A 1 98 ? 3.729 21.625 -5.75 1 96.62 98 SER A CA 1
ATOM 814 C C . SER A 1 98 ? 2.264 22.047 -5.801 1 96.62 98 SER A C 1
ATOM 816 O O . SER A 1 98 ? 1.9 23.109 -5.293 1 96.62 98 SER A O 1
ATOM 818 N N . LYS A 1 99 ? 1.464 21.188 -6.395 1 97 99 LYS A N 1
ATOM 819 C CA . LYS A 1 99 ? 0.042 21.5 -6.504 1 97 99 LYS A CA 1
ATOM 820 C C . LYS A 1 99 ? -0.603 21.609 -5.125 1 97 99 LYS A C 1
ATOM 822 O O . LYS A 1 99 ? -1.402 22.516 -4.875 1 97 99 LYS A O 1
ATOM 827 N N . VAL A 1 100 ? -0.244 20.75 -4.234 1 98.12 100 VAL A N 1
ATOM 828 C CA . VAL A 1 100 ? -0.815 20.734 -2.891 1 98.12 100 VAL A CA 1
ATOM 829 C C . VAL A 1 100 ? -0.382 21.984 -2.129 1 98.12 100 VAL A C 1
ATOM 831 O O . VAL A 1 100 ? -1.202 22.641 -1.479 1 98.12 100 VAL A O 1
ATOM 834 N N . ILE A 1 101 ? 0.886 22.344 -2.248 1 98.06 101 ILE A N 1
ATOM 835 C CA . ILE A 1 101 ? 1.427 23.484 -1.531 1 98.06 101 ILE A CA 1
ATOM 836 C C . ILE A 1 101 ? 0.715 24.766 -1.985 1 98.06 101 ILE A C 1
ATOM 838 O O . ILE A 1 101 ? 0.348 25.609 -1.162 1 98.06 101 ILE A O 1
ATOM 842 N N . GLU A 1 102 ? 0.503 24.859 -3.275 1 97.12 102 GLU A N 1
ATOM 843 C CA . GLU A 1 102 ? -0.197 26.016 -3.814 1 97.12 102 GLU A CA 1
ATOM 844 C C . GLU A 1 102 ? -1.604 26.125 -3.232 1 97.12 102 GLU A C 1
ATOM 846 O O . GLU A 1 102 ? -2.039 27.219 -2.859 1 97.12 102 GLU A O 1
ATOM 851 N N . SER A 1 103 ? -2.295 25.047 -3.188 1 96.69 103 SER A N 1
ATOM 852 C CA . SER A 1 103 ? -3.652 25.047 -2.65 1 96.69 103 SER A CA 1
ATOM 853 C C . SER A 1 103 ? -3.658 25.359 -1.159 1 96.69 103 SER A C 1
ATOM 855 O O . SER A 1 103 ? -4.539 26.062 -0.672 1 96.69 103 SER A O 1
ATOM 857 N N . ILE A 1 104 ? -2.678 24.812 -0.443 1 97 104 ILE A N 1
ATOM 858 C CA . ILE A 1 104 ? -2.539 25.031 0.992 1 97 104 ILE A CA 1
ATOM 859 C C . ILE A 1 104 ? -2.348 26.531 1.261 1 97 104 ILE A C 1
ATOM 861 O O . ILE A 1 104 ? -2.934 27.078 2.197 1 97 104 ILE A O 1
ATOM 865 N N . GLU A 1 105 ? -1.571 27.172 0.467 1 95.75 105 GLU A N 1
ATOM 866 C CA . GLU A 1 105 ? -1.279 28.594 0.63 1 95.75 105 GLU A CA 1
ATOM 867 C C . GLU A 1 105 ? -2.551 29.438 0.548 1 95.75 105 GLU A C 1
ATOM 869 O O . GLU A 1 105 ? -2.727 30.391 1.314 1 95.75 105 GLU A O 1
ATOM 874 N N . LYS A 1 106 ? -3.389 29.047 -0.321 1 94.69 106 LYS A N 1
ATOM 875 C CA . LYS A 1 106 ? -4.66 29.75 -0.463 1 94.69 106 LYS A CA 1
ATOM 876 C C . LYS A 1 106 ? -5.5 29.625 0.805 1 94.69 106 LYS A C 1
ATOM 878 O O . LYS A 1 106 ? -6.184 30.578 1.197 1 94.69 106 LYS A O 1
ATOM 883 N N . HIS A 1 107 ? -5.445 28.516 1.422 1 95 107 HIS A N 1
ATOM 884 C CA . HIS A 1 107 ? -6.234 28.297 2.631 1 95 107 HIS A CA 1
ATOM 885 C C . HIS A 1 107 ? -5.59 28.969 3.836 1 95 107 HIS A C 1
ATOM 887 O O . HIS A 1 107 ? -6.289 29.422 4.742 1 95 107 HIS A O 1
ATOM 893 N N . ILE A 1 108 ? -4.273 29.031 3.854 1 94.81 108 ILE A N 1
ATOM 894 C CA . ILE A 1 108 ? -3.584 29.75 4.926 1 94.81 108 ILE A CA 1
ATOM 895 C C . ILE A 1 108 ? -4.008 31.203 4.934 1 94.81 108 ILE A C 1
ATOM 897 O O . ILE A 1 108 ? -4.238 31.797 5.996 1 94.81 108 ILE A O 1
ATOM 901 N N . GLU A 1 109 ? -4.195 31.766 3.836 1 94.06 109 GLU A N 1
ATOM 902 C CA . GLU A 1 109 ? -4.551 33.156 3.703 1 94.06 109 GLU A CA 1
ATOM 903 C C . GLU A 1 109 ? -5.992 33.406 4.133 1 94.06 109 GLU A C 1
ATOM 905 O O . GLU A 1 109 ? -6.336 34.531 4.562 1 94.06 109 GLU A O 1
ATOM 910 N N . LYS A 1 110 ? -6.762 32.438 4.062 1 93.69 110 LYS A N 1
ATOM 911 C CA . LYS A 1 110 ? -8.188 32.562 4.352 1 93.69 110 LYS A CA 1
ATOM 912 C C . LYS A 1 110 ? -8.445 32.562 5.859 1 93.69 110 LYS A C 1
ATOM 914 O O . LYS A 1 110 ? -9.383 33.219 6.332 1 93.69 110 LYS A O 1
ATOM 919 N N . TYR A 1 111 ? -7.656 31.906 6.59 1 93.69 111 TYR A N 1
ATOM 920 C CA . TYR A 1 111 ? -7.863 31.75 8.023 1 93.69 111 TYR A CA 1
ATOM 921 C C . TYR A 1 111 ? -7.125 32.844 8.797 1 93.69 111 TYR A C 1
ATOM 923 O O . TYR A 1 111 ? -6.191 33.469 8.273 1 93.69 111 TYR A O 1
ATOM 931 N N . ASP A 1 112 ? -7.613 33.062 10 1 93.75 112 ASP A N 1
ATOM 932 C CA . ASP A 1 112 ? -6.879 33.938 10.898 1 93.75 112 ASP A CA 1
ATOM 933 C C . ASP A 1 112 ? -5.457 33.438 11.125 1 93.75 112 ASP A C 1
ATOM 935 O O . ASP A 1 112 ? -5.246 32.219 11.312 1 93.75 112 ASP A O 1
ATOM 939 N N . LYS A 1 113 ? -4.523 34.281 11.188 1 90 113 LYS A N 1
ATOM 940 C CA . LYS A 1 113 ? -3.105 33.938 11.289 1 90 113 LYS A CA 1
ATOM 941 C C . LYS A 1 113 ? -2.807 33.188 12.586 1 90 113 LYS A C 1
ATOM 943 O O . LYS A 1 113 ? -1.881 32.375 12.641 1 90 113 LYS A O 1
ATOM 948 N N . ASN A 1 114 ? -3.592 33.406 13.508 1 90.56 114 ASN A N 1
ATOM 949 C CA . ASN A 1 114 ? -3.316 32.781 14.797 1 90.56 114 ASN A CA 1
ATOM 950 C C . ASN A 1 114 ? -4.273 31.625 15.086 1 90.56 114 ASN A C 1
ATOM 952 O O . ASN A 1 114 ? -4.316 31.109 16.203 1 90.56 114 ASN A O 1
ATOM 956 N N . SER A 1 115 ? -4.953 31.219 14.047 1 92.44 115 SER A N 1
ATOM 957 C CA . SER A 1 115 ? -5.918 30.141 14.258 1 92.44 115 SER A CA 1
ATOM 958 C C . SER A 1 115 ? -5.23 28.781 14.258 1 92.44 115 SER A C 1
ATOM 960 O O . SER A 1 115 ? -4.129 28.641 13.719 1 92.44 115 SER A O 1
ATOM 962 N N . GLN A 1 116 ? -5.867 27.781 14.836 1 90.31 116 GLN A N 1
ATOM 963 C CA . GLN A 1 116 ? -5.383 26.406 14.828 1 90.31 116 GLN A CA 1
ATOM 964 C C . GLN A 1 116 ? -5.348 25.844 13.406 1 90.31 116 GLN A C 1
ATOM 966 O O . GLN A 1 116 ? -4.449 25.078 13.062 1 90.31 116 GLN A O 1
ATOM 971 N N . GLU A 1 117 ? -6.305 26.219 12.641 1 93 117 GLU A N 1
ATOM 972 C CA . GLU A 1 117 ? -6.391 25.766 11.258 1 93 117 GLU A CA 1
ATOM 973 C C . GLU A 1 117 ? -5.203 26.266 10.438 1 93 117 GLU A C 1
ATOM 975 O O . GLU A 1 117 ? -4.578 25.5 9.703 1 93 117 GLU A O 1
ATOM 980 N N . SER A 1 118 ? -4.93 27.578 10.641 1 94.06 118 SER A N 1
ATOM 981 C CA . SER A 1 118 ? -3.783 28.141 9.938 1 94.06 118 SER A CA 1
ATOM 982 C C . SER A 1 118 ? -2.488 27.453 10.344 1 94.06 118 SER A C 1
ATOM 984 O O . SER A 1 118 ? -1.647 27.141 9.5 1 94.06 118 SER A O 1
ATOM 986 N N . ALA A 1 119 ? -2.348 27.234 11.586 1 94.5 119 ALA A N 1
ATOM 987 C CA . ALA A 1 119 ? -1.16 26.547 12.102 1 94.5 119 ALA A CA 1
ATOM 988 C C . ALA A 1 119 ? -1.013 25.156 11.477 1 94.5 119 ALA A C 1
ATOM 990 O O . ALA A 1 119 ? 0.091 24.75 11.109 1 94.5 119 ALA A O 1
ATOM 991 N N . HIS A 1 120 ? -2.092 24.453 11.375 1 94.94 120 HIS A N 1
ATOM 992 C CA . HIS A 1 120 ? -2.084 23.125 10.805 1 94.94 120 HIS A CA 1
ATOM 993 C C . HIS A 1 120 ? -1.641 23.156 9.344 1 94.94 120 HIS A C 1
ATOM 995 O O . HIS A 1 120 ? -0.801 22.344 8.93 1 94.94 120 HIS A O 1
ATOM 1001 N N . PHE A 1 121 ? -2.148 24.078 8.586 1 96.75 121 PHE A N 1
ATOM 1002 C CA . PHE A 1 121 ? -1.802 24.188 7.176 1 96.75 121 PHE A CA 1
ATOM 1003 C C . PHE A 1 121 ? -0.339 24.578 7.008 1 96.75 121 PHE A C 1
ATOM 1005 O O . PHE A 1 121 ? 0.348 24.062 6.121 1 96.75 121 PHE A O 1
ATOM 1012 N N . ILE A 1 122 ? 0.106 25.469 7.844 1 97.12 122 ILE A N 1
ATOM 1013 C CA . ILE A 1 122 ? 1.499 25.906 7.785 1 97.12 122 ILE A CA 1
ATOM 1014 C C . ILE A 1 122 ? 2.418 24.734 8.102 1 97.12 122 ILE A C 1
ATOM 1016 O O . ILE A 1 122 ? 3.428 24.516 7.426 1 97.12 122 ILE A O 1
ATOM 1020 N N . LYS A 1 123 ? 2.064 23.984 9.078 1 96.12 123 LYS A N 1
ATOM 1021 C CA . LYS A 1 123 ? 2.832 22.797 9.438 1 96.12 123 LYS A CA 1
ATOM 1022 C C . LYS A 1 123 ? 2.877 21.797 8.281 1 96.12 123 LYS A C 1
ATOM 1024 O O . LYS A 1 123 ? 3.936 21.25 7.969 1 96.12 123 LYS A O 1
ATOM 1029 N N . LEU A 1 124 ? 1.72 21.547 7.715 1 96.56 124 LEU A N 1
ATOM 1030 C CA . LEU A 1 124 ? 1.641 20.625 6.578 1 96.56 124 LEU A CA 1
ATOM 1031 C C . LEU A 1 124 ? 2.549 21.094 5.445 1 96.56 124 LEU A C 1
ATOM 1033 O O . LEU A 1 124 ? 3.273 20.281 4.855 1 96.56 124 LEU A O 1
ATOM 1037 N N . LYS A 1 125 ? 2.502 22.422 5.137 1 97.38 125 LYS A N 1
ATOM 1038 C CA . LYS A 1 125 ? 3.367 23.016 4.121 1 97.38 125 LYS A CA 1
ATOM 1039 C C . LYS A 1 125 ? 4.84 22.781 4.445 1 97.38 125 LYS A C 1
ATOM 1041 O O . LYS A 1 125 ? 5.621 22.406 3.566 1 97.38 125 LYS A O 1
ATOM 1046 N N . GLY A 1 126 ? 5.156 22.953 5.668 1 96.62 126 GLY A N 1
ATOM 1047 C CA . GLY A 1 126 ? 6.52 22.703 6.113 1 96.62 126 GLY A CA 1
ATOM 1048 C C . GLY A 1 126 ? 6.938 21.25 5.953 1 96.62 126 GLY A C 1
ATOM 1049 O O . GLY A 1 126 ? 8.047 20.969 5.504 1 96.62 126 GLY A O 1
ATOM 1050 N N . ASP A 1 127 ? 6.062 20.359 6.336 1 95.31 127 ASP A N 1
ATOM 1051 C CA . ASP A 1 127 ? 6.34 18.938 6.184 1 95.31 127 ASP A CA 1
ATOM 1052 C C . ASP A 1 127 ? 6.602 18.578 4.723 1 95.31 127 ASP A C 1
ATOM 1054 O O . ASP A 1 127 ? 7.496 17.781 4.422 1 95.31 127 ASP A O 1
ATOM 1058 N N . LEU A 1 128 ? 5.816 19.156 3.854 1 97.25 128 LEU A N 1
ATOM 1059 C CA . LEU A 1 128 ? 5.965 18.875 2.43 1 97.25 128 LEU A CA 1
ATOM 1060 C C . LEU A 1 128 ? 7.305 19.375 1.91 1 97.25 128 LEU A C 1
ATOM 1062 O O . LEU A 1 128 ? 7.996 18.672 1.167 1 97.25 128 LEU A O 1
ATOM 1066 N N . TYR A 1 129 ? 7.711 20.562 2.34 1 96.62 129 TYR A N 1
ATOM 1067 C CA . TYR A 1 129 ? 9 21.109 1.936 1 96.62 129 TYR A CA 1
ATOM 1068 C C . TYR A 1 129 ? 10.148 20.25 2.475 1 96.62 129 TYR A C 1
ATOM 1070 O O . TYR A 1 129 ? 11.148 20.047 1.791 1 96.62 129 TYR A O 1
ATOM 1078 N N . LYS A 1 130 ? 10.008 19.844 3.641 1 94.81 130 LYS A N 1
ATOM 1079 C CA . LYS A 1 130 ? 11.016 18.953 4.215 1 94.81 130 LYS A CA 1
ATOM 1080 C C . LYS A 1 130 ? 11.188 17.688 3.365 1 94.81 130 LYS A C 1
ATOM 1082 O O . LYS A 1 130 ? 12.305 17.328 3.01 1 94.81 130 LYS A O 1
ATOM 1087 N N . ASN A 1 131 ? 10.086 17.094 3.053 1 94.31 131 ASN A N 1
ATOM 1088 C CA . ASN A 1 131 ? 10.125 15.867 2.273 1 94.31 131 ASN A CA 1
ATOM 1089 C C . ASN A 1 131 ? 10.664 16.109 0.868 1 94.31 131 ASN A C 1
ATOM 1091 O O . ASN A 1 131 ? 11.43 15.297 0.348 1 94.31 131 ASN A O 1
ATOM 1095 N N . ILE A 1 132 ? 10.289 17.234 0.312 1 96.06 132 ILE A N 1
ATOM 1096 C CA . ILE A 1 132 ? 10.789 17.609 -1.007 1 96.06 132 ILE A CA 1
ATOM 1097 C C . ILE A 1 132 ? 12.312 17.75 -0.962 1 96.06 132 ILE A C 1
ATOM 1099 O O . ILE A 1 132 ? 13 17.359 -1.898 1 96.06 132 ILE A O 1
ATOM 1103 N N . SER A 1 133 ? 12.844 18.266 0.067 1 94.56 133 SER A N 1
ATOM 1104 C CA . SER A 1 133 ? 14.273 18.547 0.191 1 94.56 133 SER A CA 1
ATOM 1105 C C . SER A 1 133 ? 15.094 17.25 0.21 1 94.56 133 SER A C 1
ATOM 1107 O O . SER A 1 133 ? 16.266 17.25 -0.148 1 94.56 133 SER A O 1
ATOM 1109 N N . GLU A 1 134 ? 14.492 16.172 0.582 1 90.81 134 GLU A N 1
ATOM 1110 C CA . GLU A 1 134 ? 15.172 14.891 0.633 1 90.81 134 GLU A CA 1
ATOM 1111 C C . GLU A 1 134 ? 15.383 14.32 -0.767 1 90.81 134 GLU A C 1
ATOM 1113 O O . GLU A 1 134 ? 16.25 13.469 -0.974 1 90.81 134 GLU A O 1
ATOM 1118 N N . ILE A 1 135 ? 14.539 14.742 -1.651 1 93.62 135 ILE A N 1
ATOM 1119 C CA . ILE A 1 135 ? 14.57 14.227 -3.016 1 93.62 135 ILE A CA 1
ATOM 1120 C C . ILE A 1 135 ? 15.398 15.148 -3.898 1 93.62 135 ILE A C 1
ATOM 1122 O O . ILE A 1 135 ? 16.078 14.695 -4.824 1 93.62 135 ILE A O 1
ATOM 1126 N N . GLU A 1 136 ? 15.312 16.422 -3.6 1 93.62 136 GLU A N 1
ATOM 1127 C CA . GLU A 1 136 ? 16.031 17.422 -4.363 1 93.62 136 GLU A CA 1
ATOM 1128 C C . GLU A 1 136 ? 17.531 17.391 -4.043 1 93.62 136 GLU A C 1
ATOM 1130 O O . GLU A 1 136 ? 17.953 16.734 -3.09 1 93.62 136 GLU A O 1
ATOM 1135 N N . VAL A 1 137 ? 18.297 18.078 -4.957 1 91.44 137 VAL A N 1
ATOM 1136 C CA . VAL A 1 137 ? 19.75 18.109 -4.766 1 91.44 137 VAL A CA 1
ATOM 1137 C C . VAL A 1 137 ? 20.266 19.531 -4.918 1 91.44 137 VAL A C 1
ATOM 1139 O O . VAL A 1 137 ? 19.609 20.375 -5.539 1 91.44 137 VAL A O 1
ATOM 1142 N N . GLY A 1 138 ? 21.312 19.859 -4.297 1 93.81 138 GLY A N 1
ATOM 1143 C CA . GLY A 1 138 ? 22 21.125 -4.461 1 93.81 138 GLY A CA 1
ATOM 1144 C C . GLY A 1 138 ? 21.203 22.312 -3.908 1 93.81 138 GLY A C 1
ATOM 1145 O O . GLY A 1 138 ? 20.703 22.25 -2.789 1 93.81 138 GLY A O 1
ATOM 1146 N N . GLN A 1 139 ? 21.125 23.359 -4.625 1 95.75 139 GLN A N 1
ATOM 1147 C CA . GLN A 1 139 ? 20.531 24.609 -4.176 1 95.75 139 GLN A CA 1
ATOM 1148 C C . GLN A 1 139 ? 19.016 24.469 -3.967 1 95.75 139 GLN A C 1
ATOM 1150 O O . GLN A 1 139 ? 18.453 25.062 -3.047 1 95.75 139 GLN A O 1
ATOM 1155 N N . SER A 1 140 ? 18.469 23.688 -4.832 1 95.31 140 SER A N 1
ATOM 1156 C CA . SER A 1 140 ? 17.031 23.469 -4.699 1 95.31 140 SER A CA 1
ATOM 1157 C C . SER A 1 140 ? 16.703 22.781 -3.381 1 95.31 140 SER A C 1
ATOM 1159 O O . SER A 1 140 ? 15.727 23.156 -2.717 1 95.31 140 SER A O 1
ATOM 1161 N N . ALA A 1 141 ? 17.484 21.812 -2.965 1 94.94 141 ALA A N 1
ATOM 1162 C CA . ALA A 1 141 ? 17.297 21.125 -1.687 1 94.94 141 ALA A CA 1
ATOM 1163 C C . ALA A 1 141 ? 17.469 22.094 -0.519 1 94.94 141 ALA A C 1
ATOM 1165 O O . ALA A 1 141 ? 16.672 22.078 0.427 1 94.94 141 ALA A O 1
ATOM 1166 N N . GLU A 1 142 ? 18.453 22.953 -0.648 1 95.31 142 GLU A N 1
ATOM 1167 C CA . GLU A 1 142 ? 18.719 23.938 0.401 1 95.31 142 GLU A CA 1
ATOM 1168 C C . GLU A 1 142 ? 17.562 24.938 0.544 1 95.31 142 GLU A C 1
ATOM 1170 O O . GLU A 1 142 ? 17.188 25.281 1.66 1 95.31 142 GLU A O 1
ATOM 1175 N N . ASN A 1 143 ? 17.141 25.375 -0.589 1 97.25 143 ASN A N 1
ATOM 1176 C CA . ASN A 1 143 ? 16.016 26.297 -0.566 1 97.25 143 ASN A CA 1
ATOM 1177 C C . ASN A 1 143 ? 14.781 25.672 0.083 1 97.25 143 ASN A C 1
ATOM 1179 O O . ASN A 1 143 ? 14.109 26.297 0.902 1 97.25 143 ASN A O 1
ATOM 1183 N N . SER A 1 144 ? 14.5 24.438 -0.268 1 96.5 144 SER A N 1
ATOM 1184 C CA . SER A 1 144 ? 13.359 23.734 0.317 1 96.5 144 SER A CA 1
ATOM 1185 C C . SER A 1 144 ? 13.547 23.547 1.818 1 96.5 144 SER A C 1
ATOM 1187 O O . SER A 1 144 ? 12.586 23.641 2.584 1 96.5 144 SER A O 1
ATOM 1189 N N . ARG A 1 145 ? 14.734 23.297 2.221 1 95.38 145 ARG A N 1
ATOM 1190 C CA . ARG A 1 145 ? 15.023 23.156 3.645 1 95.38 145 ARG A CA 1
ATOM 1191 C C . ARG A 1 145 ? 14.758 24.453 4.395 1 95.38 145 ARG A C 1
ATOM 1193 O O . ARG A 1 145 ? 14.188 24.438 5.488 1 95.38 145 ARG A O 1
ATOM 1200 N N . LYS A 1 146 ? 15.156 25.5 3.803 1 96.56 146 LYS A N 1
ATOM 1201 C CA . LYS A 1 146 ? 14.945 26.812 4.426 1 96.56 146 LYS A CA 1
ATOM 1202 C C . LYS A 1 146 ? 13.453 27.125 4.543 1 96.56 146 LYS A C 1
ATOM 1204 O O . LYS A 1 146 ? 13 27.609 5.582 1 96.56 146 LYS A O 1
ATOM 1209 N N . LEU A 1 147 ? 12.781 26.844 3.502 1 97.19 147 LEU A N 1
ATOM 1210 C CA . LEU A 1 147 ? 11.336 27.078 3.518 1 97.19 147 LEU A CA 1
ATOM 1211 C C . LEU A 1 147 ? 10.664 26.203 4.57 1 97.19 147 LEU A C 1
ATOM 1213 O O . LEU A 1 147 ? 9.758 26.656 5.273 1 97.19 147 LEU A O 1
ATOM 1217 N N . ALA A 1 148 ? 11.055 24.938 4.676 1 96.75 148 ALA A N 1
ATOM 1218 C CA . ALA A 1 148 ? 10.531 24.031 5.688 1 96.75 148 ALA A CA 1
ATOM 1219 C C . ALA A 1 148 ? 10.766 24.578 7.094 1 96.75 148 ALA A C 1
ATOM 1221 O O . ALA A 1 148 ? 9.859 24.562 7.93 1 96.75 148 ALA A O 1
ATOM 1222 N N . GLU A 1 149 ? 11.961 25.047 7.312 1 94.56 149 GLU A N 1
ATOM 1223 C CA . GLU A 1 149 ? 12.32 25.594 8.617 1 94.56 149 GLU A CA 1
ATOM 1224 C C . GLU A 1 149 ? 11.477 26.828 8.953 1 94.56 149 GLU A C 1
ATOM 1226 O O . GLU A 1 149 ? 11.016 26.969 10.086 1 94.56 149 GLU A O 1
ATOM 1231 N N . PHE A 1 150 ? 11.367 27.609 7.992 1 96.75 150 PHE A N 1
ATOM 1232 C CA . PHE A 1 150 ? 10.555 28.812 8.18 1 96.75 150 PHE A CA 1
ATOM 1233 C C . PHE A 1 150 ? 9.125 28.438 8.57 1 96.75 150 PHE A C 1
ATOM 1235 O O . PHE A 1 150 ? 8.57 29 9.516 1 96.75 150 PHE A O 1
ATOM 1242 N N . CYS A 1 151 ? 8.516 27.5 7.84 1 96.94 151 CYS A N 1
ATOM 1243 C CA . CYS A 1 151 ? 7.156 27.062 8.125 1 96.94 151 CYS A CA 1
ATOM 1244 C C . CYS A 1 151 ? 7.059 26.453 9.523 1 96.94 151 CYS A C 1
ATOM 1246 O O . CYS A 1 151 ? 6.098 26.719 10.25 1 96.94 151 CYS A O 1
ATOM 1248 N N . GLN A 1 152 ? 8.023 25.672 9.828 1 94.81 152 GLN A N 1
ATOM 1249 C CA . GLN A 1 152 ? 8.039 25.031 11.141 1 94.81 152 GLN A CA 1
ATOM 1250 C C . GLN A 1 152 ? 8.07 26.062 12.258 1 94.81 152 GLN A C 1
ATOM 1252 O O . GLN A 1 152 ? 7.348 25.938 13.25 1 94.81 152 GLN A O 1
ATOM 1257 N N . GLU A 1 153 ? 8.883 27.031 12.141 1 94.94 153 GLU A N 1
ATOM 1258 C CA . GLU A 1 153 ? 8.992 28.094 13.141 1 94.94 153 GLU A CA 1
ATOM 1259 C C . GLU A 1 153 ? 7.688 28.875 13.266 1 94.94 153 GLU A C 1
ATOM 1261 O O . GLU A 1 153 ? 7.25 29.188 14.383 1 94.94 153 GLU A O 1
ATOM 1266 N N . GLU A 1 154 ? 7.172 29.172 12.141 1 95.69 154 GLU A N 1
ATOM 1267 C CA . GLU A 1 154 ? 5.906 29.906 12.141 1 95.69 154 GLU A CA 1
ATOM 1268 C C . GLU A 1 154 ? 4.801 29.094 12.805 1 95.69 154 GLU A C 1
ATOM 1270 O O . GLU A 1 154 ? 4.027 29.625 13.602 1 95.69 154 GLU A O 1
ATOM 1275 N N . ALA A 1 155 ? 4.664 27.844 12.445 1 96.56 155 ALA A N 1
ATOM 1276 C CA . ALA A 1 155 ? 3.662 26.969 13.062 1 96.56 155 ALA A CA 1
ATOM 1277 C C . ALA A 1 155 ? 3.891 26.859 14.562 1 96.56 155 ALA A C 1
ATOM 1279 O O . ALA A 1 155 ? 2.936 26.875 15.352 1 96.56 155 ALA A O 1
ATOM 1280 N N . GLU A 1 156 ? 5.129 26.719 14.898 1 95.12 156 GLU A N 1
ATOM 1281 C CA . GLU A 1 156 ? 5.5 26.578 16.312 1 95.12 156 GLU A CA 1
ATOM 1282 C C . GLU A 1 156 ? 5.031 27.781 17.125 1 95.12 156 GLU A C 1
ATOM 1284 O O . GLU A 1 156 ? 4.512 27.609 18.234 1 95.12 156 GLU A O 1
ATOM 1289 N N . ARG A 1 157 ? 5.25 28.922 16.609 1 94.94 157 ARG A N 1
ATOM 1290 C CA . ARG A 1 157 ? 4.859 30.156 17.281 1 94.94 157 ARG A CA 1
ATOM 1291 C C . ARG A 1 157 ? 3.369 30.156 17.609 1 94.94 157 ARG A C 1
ATOM 1293 O O . ARG A 1 157 ? 2.969 30.516 18.719 1 94.94 157 ARG A O 1
ATOM 1300 N N . ILE A 1 158 ? 2.598 29.703 16.703 1 95 158 ILE A N 1
ATOM 1301 C CA . ILE A 1 158 ? 1.151 29.688 16.891 1 95 158 ILE A CA 1
ATOM 1302 C C . ILE A 1 158 ? 0.757 28.547 17.828 1 95 158 ILE A C 1
ATOM 1304 O O . ILE A 1 158 ? -0.007 28.766 18.766 1 95 158 ILE A O 1
ATOM 1308 N N . ILE A 1 159 ? 1.242 27.391 17.609 1 95.19 159 ILE A N 1
ATOM 1309 C CA . ILE A 1 159 ? 0.86 26.156 18.297 1 95.19 159 ILE A CA 1
ATOM 1310 C C . ILE A 1 159 ? 1.224 26.25 19.781 1 95.19 159 ILE A C 1
ATOM 1312 O O . ILE A 1 159 ? 0.403 25.953 20.641 1 95.19 159 ILE A O 1
ATOM 1316 N N . TYR A 1 160 ? 2.363 26.734 20.047 1 92.38 160 TYR A N 1
ATOM 1317 C CA . TYR A 1 160 ? 2.832 26.766 21.438 1 92.38 160 TYR A CA 1
ATOM 1318 C C . TYR A 1 160 ? 2.113 27.844 22.234 1 92.38 160 TYR A C 1
ATOM 1320 O O . TYR A 1 160 ? 2.01 27.75 23.453 1 92.38 160 TYR A O 1
ATOM 1328 N N . LYS A 1 161 ? 1.592 28.766 21.531 1 91.69 161 LYS A N 1
ATOM 1329 C CA . LYS A 1 161 ? 0.879 29.844 22.203 1 91.69 161 LYS A CA 1
ATOM 1330 C C . LYS A 1 161 ? -0.554 29.438 22.531 1 91.69 161 LYS A C 1
ATOM 1332 O O . LYS A 1 161 ? -1.094 29.828 23.562 1 91.69 161 LYS A O 1
ATOM 1337 N N . HIS A 1 162 ? -1.146 28.547 21.766 1 90.38 162 HIS A N 1
ATOM 1338 C CA . HIS A 1 162 ? -2.596 28.438 21.859 1 90.38 162 HIS A CA 1
ATOM 1339 C C . HIS A 1 162 ? -3.018 27 22.172 1 90.38 162 HIS A C 1
ATOM 1341 O O . HIS A 1 162 ? -4.145 26.766 22.609 1 90.38 162 HIS A O 1
ATOM 1347 N N . LEU A 1 163 ? -2.139 26.094 21.922 1 90.88 163 LEU A N 1
ATOM 1348 C CA . LEU A 1 163 ? -2.582 24.703 22.031 1 90.88 163 LEU A CA 1
ATOM 1349 C C . LEU A 1 163 ? -1.943 24.031 23.234 1 90.88 163 LEU A C 1
ATOM 1351 O O . LEU A 1 163 ? -0.774 24.266 23.547 1 90.88 163 LEU A O 1
ATOM 1355 N N . SER A 1 164 ? -2.725 23.203 23.844 1 92.56 164 SER A N 1
ATOM 1356 C CA . SER A 1 164 ? -2.248 22.391 24.953 1 92.56 164 SER A CA 1
ATOM 1357 C C . SER A 1 164 ? -1.075 21.516 24.547 1 92.56 164 SER A C 1
ATOM 1359 O O . SER A 1 164 ? -1.005 21.062 23.391 1 92.56 164 SER A O 1
ATOM 1361 N N . PRO A 1 165 ? -0.169 21.188 25.484 1 95.25 165 PRO A N 1
ATOM 1362 C CA . PRO A 1 165 ? 0.953 20.297 25.188 1 95.25 165 PRO A CA 1
ATOM 1363 C C . PRO A 1 165 ? 0.499 18.906 24.75 1 95.25 165 PRO A C 1
ATOM 1365 O O . PRO A 1 165 ? 1.253 18.188 24.094 1 95.25 165 PRO A O 1
ATOM 1368 N N . ALA A 1 166 ? -0.697 18.562 25.047 1 95.62 166 ALA A N 1
ATOM 1369 C CA . ALA A 1 166 ? -1.198 17.219 24.703 1 95.62 166 ALA A CA 1
ATOM 1370 C C . ALA A 1 166 ? -1.955 17.234 23.391 1 95.62 166 ALA A C 1
ATOM 1372 O O . ALA A 1 166 ? -2.33 16.188 22.859 1 95.62 166 ALA A O 1
ATOM 1373 N N . HIS A 1 167 ? -2.16 18.391 22.906 1 92.56 167 HIS A N 1
ATOM 1374 C CA . HIS A 1 167 ? -2.922 18.484 21.656 1 92.56 167 HIS A CA 1
ATOM 1375 C C . HIS A 1 167 ? -2.199 17.766 20.531 1 92.56 167 HIS A C 1
ATOM 1377 O O . HIS A 1 167 ? -0.987 17.922 20.359 1 92.56 167 HIS A O 1
ATOM 1383 N N . PRO A 1 168 ? -2.92 17.062 19.672 1 92.38 168 PRO A N 1
ATOM 1384 C CA . PRO A 1 168 ? -2.26 16.25 18.641 1 92.38 168 PRO A CA 1
ATOM 1385 C C . PRO A 1 168 ? -1.464 17.094 17.641 1 92.38 168 PRO A C 1
ATOM 1387 O O . PRO A 1 168 ? -0.403 16.672 17.172 1 92.38 168 PRO A O 1
ATOM 1390 N N . THR A 1 169 ? -1.884 18.219 17.281 1 91.81 169 THR A N 1
ATOM 1391 C CA . THR A 1 169 ? -1.169 19.094 16.359 1 91.81 169 THR A CA 1
ATOM 1392 C C . THR A 1 169 ? 0.175 19.516 16.938 1 91.81 169 THR A C 1
ATOM 1394 O O . THR A 1 169 ? 1.175 19.594 16.219 1 91.81 169 THR A O 1
ATOM 1397 N N . ARG A 1 170 ? 0.151 19.875 18.234 1 94.38 170 ARG A N 1
ATOM 1398 C CA . ARG A 1 170 ? 1.388 20.25 18.906 1 94.38 170 ARG A CA 1
ATOM 1399 C C . ARG A 1 170 ? 2.344 19.062 19 1 94.38 170 ARG A C 1
ATOM 1401 O O . ARG A 1 170 ? 3.533 19.203 18.719 1 94.38 170 ARG A O 1
ATOM 1408 N N . LEU A 1 171 ? 1.767 17.953 19.391 1 95.69 171 LEU A N 1
ATOM 1409 C CA . LEU A 1 171 ? 2.564 16.734 19.453 1 95.69 171 LEU A CA 1
ATOM 1410 C C . LEU A 1 171 ? 3.125 16.375 18.078 1 95.69 171 LEU A C 1
ATOM 1412 O O . LEU A 1 171 ? 4.285 15.977 17.969 1 95.69 171 LEU A O 1
ATOM 1416 N N . GLY A 1 172 ? 2.287 16.562 17.109 1 94.94 172 GLY A N 1
ATOM 1417 C CA . GLY A 1 172 ? 2.711 16.281 15.75 1 94.94 172 GLY A CA 1
ATOM 1418 C C . GLY A 1 172 ? 3.85 17.172 15.289 1 94.94 172 GLY A C 1
ATOM 1419 O O . GLY A 1 172 ? 4.758 16.703 14.594 1 94.94 172 GLY A O 1
ATOM 1420 N N . LEU A 1 173 ? 3.76 18.344 15.594 1 95.69 173 LEU A N 1
ATOM 1421 C CA . LEU A 1 173 ? 4.836 19.281 15.258 1 95.69 173 LEU A CA 1
ATOM 1422 C C . LEU A 1 173 ? 6.141 18.859 15.938 1 95.69 173 LEU A C 1
ATOM 1424 O O . LEU A 1 173 ? 7.195 18.859 15.297 1 95.69 173 LEU A O 1
ATOM 1428 N N . ALA A 1 174 ? 6.062 18.562 17.188 1 96.5 174 ALA A N 1
ATOM 1429 C CA . ALA A 1 174 ? 7.242 18.141 17.938 1 96.5 174 ALA A CA 1
ATOM 1430 C C . ALA A 1 174 ? 7.848 16.875 17.312 1 96.5 174 ALA A C 1
ATOM 1432 O O . ALA A 1 174 ? 9.07 16.766 17.188 1 96.5 174 ALA A O 1
ATOM 1433 N N . LEU A 1 175 ? 7 15.984 16.969 1 96.31 175 LEU A N 1
ATOM 1434 C CA . LEU A 1 175 ? 7.461 14.773 16.312 1 96.31 175 LEU A CA 1
ATOM 1435 C C . LEU A 1 175 ? 8.211 15.102 15.023 1 96.31 175 LEU A C 1
ATOM 1437 O O . LEU A 1 175 ? 9.297 14.578 14.781 1 96.31 175 LEU A O 1
ATOM 1441 N N . SER A 1 176 ? 7.617 15.906 14.242 1 94.56 176 SER A N 1
ATOM 1442 C CA . SER A 1 176 ? 8.234 16.297 12.977 1 94.56 176 SER A CA 1
ATOM 1443 C C . SER A 1 176 ? 9.594 16.953 13.203 1 94.56 176 SER A C 1
ATOM 1445 O O . SER A 1 176 ? 10.547 16.672 12.477 1 94.56 176 SER A O 1
ATOM 1447 N N . ARG A 1 177 ? 9.672 17.75 14.172 1 94.75 177 ARG A N 1
ATOM 1448 C CA . ARG A 1 177 ? 10.922 18.438 14.492 1 94.75 177 ARG A CA 1
ATOM 1449 C C . ARG A 1 177 ? 11.984 17.453 14.961 1 94.75 177 ARG A C 1
ATOM 1451 O O . ARG A 1 177 ? 13.148 17.562 14.594 1 94.75 177 ARG A O 1
ATOM 1458 N N . ALA A 1 178 ? 11.547 16.594 15.758 1 96.38 178 ALA A N 1
ATOM 1459 C CA . ALA A 1 178 ? 12.477 15.594 16.266 1 96.38 178 ALA A CA 1
ATOM 1460 C C . ALA A 1 178 ? 13.039 14.742 15.133 1 96.38 178 ALA A C 1
ATOM 1462 O O . ALA A 1 178 ? 14.242 14.516 15.055 1 96.38 178 ALA A O 1
ATOM 1463 N N . VAL A 1 179 ? 12.188 14.336 14.297 1 93.62 179 VAL A N 1
ATOM 1464 C CA . VAL A 1 179 ? 12.602 13.5 13.172 1 93.62 179 VAL A CA 1
ATOM 1465 C C . VAL A 1 179 ? 13.523 14.297 12.25 1 93.62 179 VAL A C 1
ATOM 1467 O O . VAL A 1 179 ? 14.508 13.766 11.742 1 93.62 179 VAL A O 1
ATOM 1470 N N . TRP A 1 180 ? 13.188 15.531 12.039 1 92.81 180 TRP A N 1
ATOM 1471 C CA . TRP A 1 180 ? 14.039 16.391 11.227 1 92.81 180 TRP A CA 1
ATOM 1472 C C . TRP A 1 180 ? 15.438 16.5 11.828 1 92.81 180 TRP A C 1
ATOM 1474 O O . TRP A 1 180 ? 16.438 16.391 11.109 1 92.81 180 TRP A O 1
ATOM 1484 N N . ALA A 1 181 ? 15.461 16.719 13.094 1 93.88 181 ALA A N 1
ATOM 1485 C CA . ALA A 1 181 ? 16.75 16.812 13.789 1 93.88 181 ALA A CA 1
ATOM 1486 C C . ALA A 1 181 ? 17.562 15.539 13.633 1 93.88 181 ALA A C 1
ATOM 1488 O O . ALA A 1 181 ? 18.766 15.586 13.398 1 93.88 181 ALA A O 1
ATOM 1489 N N . TYR A 1 182 ? 16.938 14.453 13.664 1 94.12 182 TYR A N 1
ATOM 1490 C CA . TYR A 1 182 ? 17.594 13.156 13.602 1 94.12 182 TYR A CA 1
ATOM 1491 C C . TYR A 1 182 ? 18.031 12.836 12.172 1 94.12 182 TYR A C 1
ATOM 1493 O O . TYR A 1 182 ? 19.203 12.508 11.93 1 94.12 182 TYR A O 1
ATOM 1501 N N . GLU A 1 183 ? 17.109 13.008 11.281 1 87.31 183 GLU A N 1
ATOM 1502 C CA . GLU A 1 183 ? 17.297 12.453 9.938 1 87.31 183 GLU A CA 1
ATOM 1503 C C . GLU A 1 183 ? 17.984 13.469 9.016 1 87.31 183 GLU A C 1
ATOM 1505 O O . GLU A 1 183 ? 18.688 13.078 8.086 1 87.31 183 GLU A O 1
ATOM 1510 N N . ILE A 1 184 ? 17.766 14.719 9.25 1 83.31 184 ILE A N 1
ATOM 1511 C CA . ILE A 1 184 ? 18.172 15.703 8.266 1 83.31 184 ILE A CA 1
ATOM 1512 C C . ILE A 1 184 ? 19.391 16.469 8.766 1 83.31 184 ILE A C 1
ATOM 1514 O O . ILE A 1 184 ? 20.391 16.609 8.047 1 83.31 184 ILE A O 1
ATOM 1518 N N . THR A 1 185 ? 19.25 16.953 10.023 1 87.88 185 THR A N 1
ATOM 1519 C CA . THR A 1 185 ? 20.344 17.781 10.508 1 87.88 185 THR A CA 1
ATOM 1520 C C . THR A 1 185 ? 21.328 16.953 11.336 1 87.88 185 THR A C 1
ATOM 1522 O O . THR A 1 185 ? 22.344 17.484 11.797 1 87.88 185 THR A O 1
ATOM 1525 N N . ASN A 1 186 ? 21.094 15.719 11.602 1 90.81 186 ASN A N 1
ATOM 1526 C CA . ASN A 1 186 ? 21.938 14.789 12.344 1 90.81 186 ASN A CA 1
ATOM 1527 C C . ASN A 1 186 ? 22.25 15.312 13.742 1 90.81 186 ASN A C 1
ATOM 1529 O O . ASN A 1 186 ? 23.375 15.164 14.227 1 90.81 186 ASN A O 1
ATOM 1533 N N . ASN A 1 187 ? 21.406 16 14.273 1 94.38 187 ASN A N 1
ATOM 1534 C CA . ASN A 1 187 ? 21.484 16.453 15.656 1 94.38 187 ASN A CA 1
ATOM 1535 C C . ASN A 1 187 ? 20.719 15.531 16.594 1 94.38 187 ASN A C 1
ATOM 1537 O O . ASN A 1 187 ? 19.656 15.898 17.094 1 94.38 187 ASN A O 1
ATOM 1541 N N . ILE A 1 188 ? 21.359 14.438 16.875 1 95.25 188 ILE A N 1
ATOM 1542 C CA . ILE A 1 188 ? 20.703 13.328 17.562 1 95.25 188 ILE A CA 1
ATOM 1543 C C . ILE A 1 188 ? 20.328 13.758 18.969 1 95.25 188 ILE A C 1
ATOM 1545 O O . ILE A 1 188 ? 19.188 13.555 19.406 1 95.25 188 ILE A O 1
ATOM 1549 N N . PRO A 1 189 ? 21.219 14.445 19.734 1 96.44 189 PRO A N 1
ATOM 1550 C CA . PRO A 1 189 ? 20.828 14.867 21.078 1 96.44 189 PRO A CA 1
ATOM 1551 C C . PRO A 1 189 ? 19.609 15.789 21.094 1 96.44 189 PRO A C 1
ATOM 1553 O O . PRO A 1 189 ? 18.734 15.656 21.953 1 96.44 189 PRO A O 1
ATOM 1556 N N . ASN A 1 190 ? 19.594 16.641 20.203 1 96.62 190 ASN A N 1
ATOM 1557 C CA . ASN A 1 190 ? 18.453 17.547 20.109 1 96.62 190 ASN A CA 1
ATOM 1558 C C . ASN A 1 190 ? 17.172 16.781 19.75 1 96.62 190 ASN A C 1
ATOM 1560 O O . ASN A 1 190 ? 16.094 17.094 20.266 1 96.62 190 ASN A O 1
ATOM 1564 N N . ALA A 1 191 ? 17.25 15.82 18.812 1 97.06 191 ALA A N 1
ATOM 1565 C CA . ALA A 1 191 ? 16.109 14.984 18.438 1 97.06 191 ALA A CA 1
ATOM 1566 C C . ALA A 1 191 ? 15.516 14.281 19.656 1 97.06 191 ALA A C 1
ATOM 1568 O O . ALA A 1 191 ? 14.297 14.32 19.875 1 97.06 191 ALA A O 1
ATOM 1569 N N . ILE A 1 192 ? 16.422 13.734 20.422 1 97.5 192 ILE A N 1
ATOM 1570 C CA . ILE A 1 192 ? 16.016 12.984 21.609 1 97.5 192 ILE A CA 1
ATOM 1571 C C . ILE A 1 192 ? 15.359 13.93 22.609 1 97.5 192 ILE A C 1
ATOM 1573 O O . ILE A 1 192 ? 14.305 13.625 23.172 1 97.5 192 ILE A O 1
ATOM 1577 N N . LYS A 1 193 ? 15.969 15.062 22.797 1 97.81 193 LYS A N 1
ATOM 1578 C CA . LYS A 1 193 ? 15.453 16.047 23.75 1 97.81 193 LYS A CA 1
ATOM 1579 C C . LYS A 1 193 ? 14.047 16.5 23.344 1 97.81 193 LYS A C 1
ATOM 1581 O O . LYS A 1 193 ? 13.148 16.562 24.188 1 97.81 193 LYS A O 1
ATOM 1586 N N . ILE 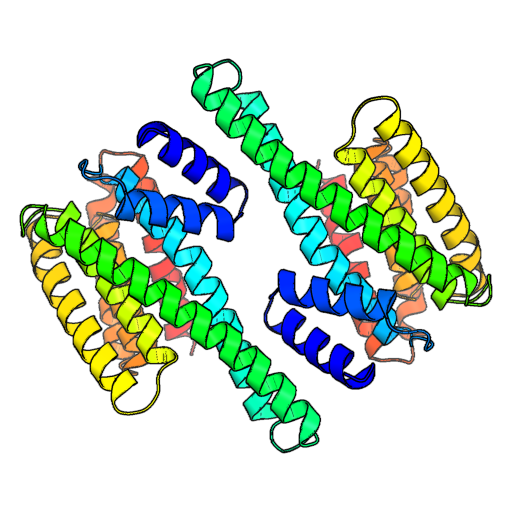A 1 194 ? 13.875 16.844 22.094 1 97.31 194 ILE A N 1
ATOM 1587 C CA . ILE A 1 194 ? 12.578 17.312 21.594 1 97.31 194 ILE A CA 1
ATOM 1588 C C . ILE A 1 194 ? 11.523 16.234 21.828 1 97.31 194 ILE A C 1
ATOM 1590 O O . ILE A 1 194 ? 10.445 16.516 22.359 1 97.31 194 ILE A O 1
ATOM 1594 N N . ALA A 1 195 ? 11.805 15.016 21.438 1 97.75 195 ALA A N 1
ATOM 1595 C CA . ALA A 1 195 ? 10.852 13.914 21.547 1 97.75 195 ALA A CA 1
ATOM 1596 C C . ALA A 1 195 ? 10.508 13.609 23 1 97.75 195 ALA A C 1
ATOM 1598 O O . ALA A 1 195 ? 9.336 13.414 23.328 1 97.75 195 ALA A O 1
ATOM 1599 N N . GLN A 1 196 ? 11.516 13.609 23.844 1 97.81 196 GLN A N 1
ATOM 1600 C CA . GLN A 1 196 ? 11.297 13.328 25.266 1 97.81 196 GLN A CA 1
ATOM 1601 C C . GLN A 1 196 ? 10.422 14.398 25.906 1 97.81 196 GLN A C 1
ATOM 1603 O O . GLN A 1 196 ? 9.5 14.078 26.672 1 97.81 196 GLN A O 1
ATOM 1608 N N . ASN A 1 197 ? 10.781 15.625 25.688 1 97.88 197 ASN A N 1
ATOM 1609 C CA . ASN A 1 197 ? 10 16.734 26.25 1 97.88 197 ASN A CA 1
ATOM 1610 C C . ASN A 1 197 ? 8.555 16.688 25.781 1 97.88 197 ASN A C 1
ATOM 1612 O O . ASN A 1 197 ? 7.629 16.891 26.562 1 97.88 197 ASN A O 1
ATOM 1616 N N . ALA A 1 198 ? 8.422 16.469 24.484 1 97.56 198 ALA A N 1
ATOM 1617 C CA . ALA A 1 198 ? 7.07 16.422 23.922 1 97.56 198 ALA A CA 1
ATOM 1618 C C . ALA A 1 198 ? 6.258 15.297 24.547 1 97.56 198 ALA A C 1
ATOM 1620 O O . ALA A 1 198 ? 5.09 15.484 24.906 1 97.56 198 ALA A O 1
ATOM 1621 N N . TYR A 1 199 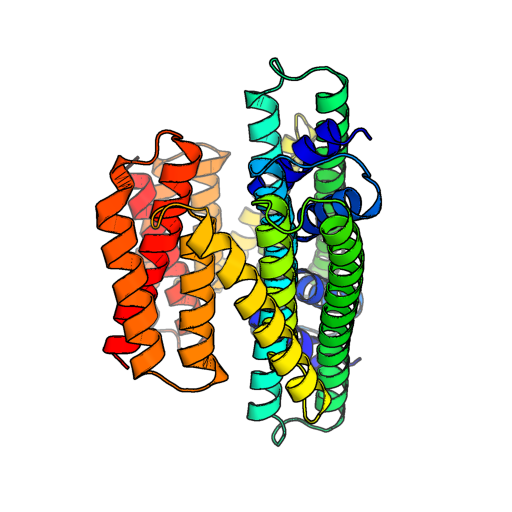? 6.875 14.133 24.703 1 97.5 199 TYR A N 1
ATOM 1622 C CA . TYR A 1 199 ? 6.188 12.992 25.297 1 97.5 199 TYR A CA 1
ATOM 1623 C C . TYR A 1 199 ? 5.82 13.273 26.75 1 97.5 199 TYR A C 1
ATOM 1625 O O . TYR A 1 199 ? 4.68 13.055 27.156 1 97.5 199 TYR A O 1
ATOM 1633 N N . SER A 1 200 ? 6.793 13.758 27.5 1 97.38 200 SER A N 1
ATOM 1634 C CA . SER A 1 200 ? 6.586 14 28.922 1 97.38 200 SER A CA 1
ATOM 1635 C C . SER A 1 200 ? 5.508 15.055 29.141 1 97.38 200 SER A C 1
ATOM 1637 O O . SER A 1 200 ? 4.605 14.859 29.969 1 97.38 200 SER A O 1
ATOM 1639 N N . GLU A 1 201 ? 5.609 16.125 28.438 1 96.75 201 GLU A N 1
ATOM 1640 C CA . GLU A 1 201 ? 4.625 17.188 28.594 1 96.75 201 GLU A CA 1
ATOM 1641 C C . GLU A 1 201 ? 3.248 16.734 28.109 1 96.75 201 GLU A C 1
ATOM 1643 O O . GLU A 1 201 ? 2.232 17.062 28.734 1 96.75 201 GLU A O 1
ATOM 1648 N N . GLY A 1 202 ? 3.242 16.062 27 1 96.5 202 GLY A N 1
ATOM 1649 C CA . GLY A 1 202 ? 1.981 15.523 26.516 1 96.5 202 GLY A CA 1
ATOM 1650 C C . GLY A 1 202 ? 1.318 14.586 27.516 1 96.5 202 GLY A C 1
ATOM 1651 O O . GLY A 1 202 ? 0.108 14.672 27.734 1 96.5 202 GLY A O 1
ATOM 1652 N N . PHE A 1 203 ? 2.156 13.727 28.062 1 95.81 203 PHE A N 1
ATOM 1653 C CA . PHE A 1 203 ? 1.672 12.758 29.047 1 95.81 203 PHE A CA 1
ATOM 1654 C C . PHE A 1 203 ? 1.084 13.453 30.266 1 95.81 203 PHE A C 1
ATOM 1656 O O . PHE A 1 203 ? 0.043 13.047 30.781 1 95.81 203 PHE A O 1
ATOM 1663 N N . GLU A 1 204 ? 1.685 14.477 30.703 1 95.81 204 GLU A N 1
ATOM 1664 C CA . GLU A 1 204 ? 1.252 15.234 31.875 1 95.81 204 GLU A CA 1
ATOM 1665 C C . GLU A 1 204 ? -0.107 15.883 31.641 1 95.81 204 GLU A C 1
ATOM 1667 O O . GLU A 1 204 ? -0.879 16.078 32.562 1 95.81 204 GLU A O 1
ATOM 1672 N N . HIS A 1 205 ? -0.4 16.172 30.391 1 95.62 205 HIS A N 1
ATOM 1673 C CA . HIS A 1 205 ? -1.592 16.953 30.109 1 95.62 205 HIS A CA 1
ATOM 1674 C C . HIS A 1 205 ? -2.623 16.141 29.344 1 95.62 205 HIS A C 1
ATOM 1676 O O . HIS A 1 205 ? -3.605 16.688 28.828 1 95.62 205 HIS A O 1
ATOM 1682 N N . ILE A 1 206 ? -2.404 14.859 29.219 1 93.94 206 ILE A N 1
ATOM 1683 C CA . ILE A 1 206 ? -3.238 14.016 28.359 1 93.94 206 ILE A CA 1
ATOM 1684 C C . ILE A 1 206 ? -4.652 13.953 28.938 1 93.94 206 ILE A C 1
ATOM 1686 O O . ILE A 1 206 ? -5.629 13.891 28.188 1 93.94 206 ILE A O 1
ATOM 1690 N N . GLU A 1 207 ? -4.82 14.055 30.203 1 90.44 207 GLU A N 1
ATOM 1691 C CA . GLU A 1 207 ? -6.117 13.93 30.859 1 90.44 207 GLU A CA 1
ATOM 1692 C C . GLU A 1 207 ? -6.945 15.203 30.688 1 90.44 207 GLU A C 1
ATOM 1694 O O . GLU A 1 207 ? -8.156 15.203 30.938 1 90.44 207 GLU A O 1
ATOM 1699 N N . ASP A 1 208 ? -6.238 16.281 30.266 1 88.5 208 ASP A N 1
ATOM 1700 C CA . ASP A 1 208 ? -6.93 17.547 30.078 1 88.5 208 ASP A CA 1
ATOM 1701 C C . ASP A 1 208 ? -7.77 17.516 28.797 1 88.5 208 ASP A C 1
ATOM 1703 O O . ASP A 1 208 ? -8.641 18.375 28.609 1 88.5 208 ASP A O 1
ATOM 1707 N N . LEU A 1 209 ? -7.496 16.578 27.922 1 88.62 209 LEU A N 1
ATOM 1708 C CA . LEU A 1 209 ? -8.219 16.531 26.656 1 88.62 209 LEU A CA 1
ATOM 1709 C C . LEU A 1 209 ? -9.633 15.984 26.859 1 88.62 209 LEU A C 1
ATOM 1711 O O . LEU A 1 209 ? -9.805 14.906 27.422 1 88.62 209 LEU A O 1
ATOM 1715 N N . THR A 1 210 ? -10.562 16.781 26.453 1 84.44 210 THR A N 1
ATOM 1716 C CA . THR A 1 210 ? -11.969 16.438 26.688 1 84.44 210 THR A CA 1
ATOM 1717 C C . THR A 1 210 ? -12.539 15.688 25.484 1 84.44 210 THR A C 1
ATOM 1719 O O . THR A 1 210 ? -13.5 14.93 25.625 1 84.44 210 THR A O 1
ATOM 1722 N N . SER A 1 211 ? -12.008 15.867 24.391 1 87.44 211 SER A N 1
ATOM 1723 C CA . SER A 1 211 ? -12.492 15.219 23.172 1 87.44 211 SER A CA 1
ATOM 1724 C C . SER A 1 211 ? -11.891 13.836 23 1 87.44 211 SER A C 1
ATOM 1726 O O . SER A 1 211 ? -10.664 13.68 23 1 87.44 211 SER A O 1
ATOM 1728 N N . ASP A 1 212 ? -12.688 12.852 22.797 1 86.88 212 ASP A N 1
ATOM 1729 C CA . ASP A 1 212 ? -12.234 11.477 22.609 1 86.88 212 ASP A CA 1
ATOM 1730 C C . ASP A 1 212 ? -11.383 11.344 21.344 1 86.88 212 ASP A C 1
ATOM 1732 O O . ASP A 1 212 ? -10.414 10.586 21.328 1 86.88 212 ASP A O 1
ATOM 1736 N N . ILE A 1 213 ? -11.766 12.062 20.391 1 84.75 213 ILE A N 1
ATOM 1737 C CA . ILE A 1 213 ? -11.047 12.008 19.125 1 84.75 213 ILE A CA 1
ATOM 1738 C C . ILE A 1 213 ? -9.641 12.578 19.312 1 84.75 213 ILE A C 1
ATOM 1740 O O . ILE A 1 213 ? -8.656 11.984 18.859 1 84.75 213 ILE A O 1
ATOM 1744 N N . LEU A 1 214 ? -9.523 13.672 20 1 87.56 214 LEU A N 1
ATOM 1745 C CA . LEU A 1 214 ? -8.227 14.289 20.25 1 87.56 214 LEU A CA 1
ATOM 1746 C C . LEU A 1 214 ? -7.352 13.375 21.109 1 87.56 214 LEU A C 1
ATOM 1748 O O . LEU A 1 214 ? -6.156 13.242 20.844 1 87.56 214 LEU A O 1
ATOM 1752 N N . TYR A 1 215 ? -8.047 12.812 22.062 1 92.12 215 TYR A N 1
ATOM 1753 C CA . TYR A 1 215 ? -7.32 11.914 22.938 1 92.12 215 TYR A CA 1
ATOM 1754 C C . TYR A 1 215 ? -6.691 10.766 22.172 1 92.12 215 TYR A C 1
ATOM 1756 O O . TYR A 1 215 ? -5.5 10.484 22.312 1 92.12 215 TYR A O 1
ATOM 1764 N N . LYS A 1 216 ? -7.406 10.141 21.375 1 90.69 216 LYS A N 1
ATOM 1765 C CA . LYS A 1 216 ? -6.922 9.016 20.578 1 90.69 216 LYS A CA 1
ATOM 1766 C C . LYS A 1 216 ? -5.789 9.438 19.656 1 90.69 216 LYS A C 1
ATOM 1768 O O . LYS A 1 216 ? -4.785 8.734 19.531 1 90.69 216 LYS A O 1
ATOM 1773 N N . ASP A 1 217 ? -5.914 10.516 19 1 90.38 217 ASP A N 1
ATOM 1774 C CA . ASP A 1 217 ? -4.887 11.039 18.094 1 90.38 217 ASP A CA 1
ATOM 1775 C C . ASP A 1 217 ? -3.596 11.344 18.859 1 90.38 217 ASP A C 1
ATOM 1777 O O . ASP A 1 217 ? -2.502 11.031 18.391 1 90.38 217 ASP A O 1
ATOM 1781 N N . SER A 1 218 ? -3.758 11.906 19.969 1 94.75 218 SER A N 1
ATOM 1782 C CA . SER A 1 218 ? -2.604 12.266 20.781 1 94.75 218 SER A CA 1
ATOM 1783 C C . SER A 1 218 ? -1.836 11.023 21.234 1 94.75 218 SER A C 1
ATOM 1785 O O . SER A 1 218 ? -0.608 10.977 21.141 1 94.75 218 SER A O 1
ATOM 1787 N N . ILE A 1 219 ? -2.584 10.047 21.625 1 94.81 219 ILE A N 1
ATOM 1788 C CA . ILE A 1 219 ? -1.953 8.805 22.078 1 94.81 219 ILE A CA 1
ATOM 1789 C C . ILE A 1 219 ? -1.179 8.172 20.922 1 94.81 219 ILE A C 1
ATOM 1791 O O . ILE A 1 219 ? -0.066 7.68 21.109 1 94.81 219 ILE A O 1
ATOM 1795 N N . THR A 1 220 ? -1.786 8.227 19.812 1 94.12 220 THR A N 1
ATOM 1796 C CA . THR A 1 220 ? -1.132 7.672 18.625 1 94.12 220 THR A CA 1
ATOM 1797 C C . THR A 1 220 ? 0.202 8.367 18.375 1 94.12 220 THR A C 1
ATOM 1799 O O . THR A 1 220 ? 1.221 7.707 18.156 1 94.12 220 THR A O 1
ATOM 1802 N N . ILE A 1 221 ? 0.248 9.648 18.422 1 95 221 ILE A N 1
ATOM 1803 C CA . ILE A 1 221 ? 1.458 10.414 18.141 1 95 221 ILE A CA 1
ATOM 1804 C C . ILE A 1 221 ? 2.479 10.195 19.25 1 95 221 ILE A C 1
ATOM 1806 O O . ILE A 1 221 ? 3.678 10.086 18.984 1 95 221 ILE A O 1
ATOM 1810 N N . MET A 1 222 ? 1.965 10.148 20.484 1 96.5 222 MET A N 1
ATOM 1811 C CA . MET A 1 222 ? 2.852 9.906 21.625 1 96.5 222 MET A CA 1
ATOM 1812 C C . MET A 1 222 ? 3.525 8.539 21.5 1 96.5 222 MET A C 1
ATOM 1814 O O . MET A 1 222 ? 4.711 8.406 21.797 1 96.5 222 MET A O 1
ATOM 1818 N N . ASN A 1 223 ? 2.785 7.613 21.047 1 96.44 223 ASN A N 1
ATOM 1819 C CA . ASN A 1 223 ? 3.365 6.297 20.812 1 96.44 223 ASN A CA 1
ATOM 1820 C C . ASN A 1 223 ? 4.445 6.34 19.734 1 96.44 223 ASN A C 1
ATOM 1822 O O . ASN A 1 223 ? 5.453 5.637 19.828 1 96.44 223 ASN A O 1
ATOM 1826 N N . LEU A 1 224 ? 4.191 7.102 18.797 1 95.38 224 LEU A N 1
ATOM 1827 C CA . LEU A 1 224 ? 5.188 7.273 17.734 1 95.38 224 LEU A CA 1
ATOM 1828 C C . LEU A 1 224 ? 6.445 7.938 18.281 1 95.38 224 LEU A C 1
ATOM 1830 O O . LEU A 1 224 ? 7.562 7.551 17.938 1 95.38 224 LEU A O 1
ATOM 1834 N N . LEU A 1 225 ? 6.242 8.914 19.125 1 96.88 225 LEU A N 1
ATOM 1835 C CA . LEU A 1 225 ? 7.371 9.57 19.766 1 96.88 225 LEU A CA 1
ATOM 1836 C C . LEU A 1 225 ? 8.195 8.57 20.562 1 96.88 225 LEU A C 1
ATOM 1838 O O . LEU A 1 225 ? 9.422 8.531 20.438 1 96.88 225 LEU A O 1
ATOM 1842 N N . GLN A 1 226 ? 7.484 7.766 21.266 1 96.12 226 GLN A N 1
ATOM 1843 C CA . GLN A 1 226 ? 8.148 6.75 22.078 1 96.12 226 GLN A CA 1
ATOM 1844 C C . GLN A 1 226 ? 8.883 5.738 21.203 1 96.12 226 GLN A C 1
ATOM 1846 O O . GLN A 1 226 ? 10.008 5.332 21.516 1 96.12 226 GLN A O 1
ATOM 1851 N N . SER A 1 227 ? 8.266 5.301 20.234 1 95.94 227 SER A N 1
ATOM 1852 C CA . SER A 1 227 ? 8.867 4.34 19.328 1 95.94 227 SER A CA 1
ATOM 1853 C C . SER A 1 227 ? 10.148 4.895 18.719 1 95.94 227 SER A C 1
ATOM 1855 O O . SER A 1 227 ? 11.156 4.191 18.625 1 95.94 227 SER A O 1
ATOM 1857 N N . ASN A 1 228 ? 10.094 6.117 18.266 1 94.81 228 ASN A N 1
ATOM 1858 C CA . ASN A 1 228 ? 11.289 6.746 17.703 1 94.81 228 ASN A CA 1
ATOM 1859 C C . ASN A 1 228 ? 12.398 6.859 18.75 1 94.81 228 ASN A C 1
ATOM 1861 O O . ASN A 1 228 ? 13.562 6.598 18.438 1 94.81 228 ASN A O 1
ATOM 1865 N N . LEU A 1 229 ? 12 7.215 19.922 1 95 229 LEU A N 1
ATOM 1866 C CA . LEU A 1 229 ? 12.969 7.352 21 1 95 229 LEU A CA 1
ATOM 1867 C C . LEU A 1 229 ? 13.688 6.027 21.25 1 95 229 LEU A C 1
ATOM 1869 O O . LEU A 1 229 ? 14.906 6 21.422 1 95 229 LEU A O 1
ATOM 1873 N N . LYS A 1 230 ? 12.977 4.973 21.266 1 94.38 230 LYS A N 1
ATOM 1874 C CA . LYS A 1 230 ? 13.555 3.65 21.469 1 94.38 230 LYS A CA 1
ATOM 1875 C C . LYS A 1 230 ? 14.555 3.309 20.375 1 94.38 230 LYS A C 1
ATOM 1877 O O . LYS A 1 230 ? 15.656 2.82 20.656 1 94.38 230 LYS A O 1
ATOM 1882 N N . THR A 1 231 ? 14.164 3.656 19.188 1 93.25 231 THR A N 1
ATOM 1883 C CA . THR A 1 231 ? 15.023 3.387 18.031 1 93.25 231 THR A CA 1
ATOM 1884 C C . THR A 1 231 ? 16.297 4.234 18.094 1 93.25 231 THR A C 1
ATOM 1886 O O . THR A 1 231 ? 17.391 3.73 17.859 1 93.25 231 THR A O 1
ATOM 1889 N N . TRP A 1 232 ? 16.172 5.516 18.422 1 93.31 232 TRP A N 1
ATOM 1890 C CA . TRP A 1 232 ? 17.281 6.449 18.406 1 93.31 232 TRP A CA 1
ATOM 1891 C C . TRP A 1 232 ? 18.266 6.152 19.531 1 93.31 232 TRP A C 1
ATOM 1893 O O . TRP A 1 232 ? 19.469 6.391 19.406 1 93.31 232 TRP A O 1
ATOM 1903 N N . LEU A 1 233 ? 17.734 5.633 20.578 1 90.88 233 LEU A N 1
ATOM 1904 C CA . LEU A 1 233 ? 18.578 5.344 21.734 1 90.88 233 LEU A CA 1
ATOM 1905 C C . LEU A 1 233 ? 19.281 4.004 21.578 1 90.88 233 LEU A C 1
ATOM 1907 O O . LEU A 1 233 ? 20.281 3.74 22.25 1 90.88 233 LEU A O 1
ATOM 1911 N N . SER A 1 234 ? 18.797 3.062 20.719 1 87.44 234 SER A N 1
ATOM 1912 C CA . SER A 1 234 ? 19.422 1.771 20.453 1 87.44 234 SER A CA 1
ATOM 1913 C C . SER A 1 234 ? 20.484 1.892 19.359 1 87.44 234 SER A C 1
ATOM 1915 O O . SER A 1 234 ? 21.391 1.054 19.266 1 87.44 234 SER A O 1
ATOM 1917 N N . ASP A 1 235 ? 20.469 2.824 18.453 1 73.62 235 ASP A N 1
ATOM 1918 C CA . ASP A 1 235 ? 21.453 3.021 17.375 1 73.62 235 ASP A CA 1
ATOM 1919 C C . ASP A 1 235 ? 22.766 3.545 17.938 1 73.62 235 ASP A C 1
ATOM 1921 O O . ASP A 1 235 ? 23.844 3.143 17.469 1 73.62 235 ASP A O 1
ATOM 1925 N N . MET B 1 1 ? 11.422 -2.76 -25.281 1 84.31 1 MET B N 1
ATOM 1926 C CA . MET B 1 1 ? 12.188 -3.33 -24.172 1 84.31 1 MET B CA 1
ATOM 1927 C C . MET B 1 1 ? 12.273 -4.848 -24.297 1 84.31 1 MET B C 1
ATOM 1929 O O . MET B 1 1 ? 11.305 -5.5 -24.703 1 84.31 1 MET B O 1
ATOM 1933 N N . THR B 1 2 ? 13.461 -5.355 -24.047 1 88.44 2 THR B N 1
ATOM 1934 C CA . THR B 1 2 ? 13.633 -6.805 -24.078 1 88.44 2 THR B CA 1
ATOM 1935 C C . THR B 1 2 ? 13.023 -7.445 -22.828 1 88.44 2 THR B C 1
ATOM 1937 O O . THR B 1 2 ? 12.727 -6.758 -21.859 1 88.44 2 THR B O 1
ATOM 1940 N N . LYS B 1 3 ? 12.773 -8.734 -22.844 1 93.06 3 LYS B N 1
ATOM 1941 C CA . LYS B 1 3 ? 12.25 -9.492 -21.703 1 93.06 3 LYS B CA 1
ATOM 1942 C C . LYS B 1 3 ? 13.102 -9.273 -20.469 1 93.06 3 LYS B C 1
ATOM 1944 O O . LYS B 1 3 ? 12.57 -9.031 -19.375 1 93.06 3 LYS B O 1
ATOM 1949 N N . ASP B 1 4 ? 14.43 -9.281 -20.672 1 89.81 4 ASP B N 1
ATOM 1950 C CA . ASP B 1 4 ? 15.352 -9.133 -19.547 1 89.81 4 ASP B CA 1
ATOM 1951 C C . ASP B 1 4 ? 15.258 -7.738 -18.938 1 89.81 4 ASP B C 1
ATOM 1953 O O . ASP B 1 4 ? 15.359 -7.578 -17.719 1 89.81 4 ASP B O 1
ATOM 1957 N N . GLU B 1 5 ? 15.109 -6.797 -19.812 1 89.19 5 GLU B N 1
ATOM 1958 C CA . GLU B 1 5 ? 14.969 -5.418 -19.344 1 89.19 5 GLU B CA 1
ATOM 1959 C C . GLU B 1 5 ? 13.695 -5.238 -18.531 1 89.19 5 GLU B C 1
ATOM 1961 O O . GLU B 1 5 ? 13.711 -4.574 -17.484 1 89.19 5 GLU B O 1
ATOM 1966 N N . ILE B 1 6 ? 12.602 -5.805 -18.984 1 94.06 6 ILE B N 1
ATOM 1967 C CA . ILE B 1 6 ? 11.328 -5.691 -18.281 1 94.06 6 ILE B CA 1
ATOM 1968 C C . ILE B 1 6 ? 11.414 -6.414 -16.938 1 94.06 6 ILE B C 1
ATOM 1970 O O . ILE B 1 6 ? 10.914 -5.918 -15.93 1 94.06 6 ILE B O 1
ATOM 1974 N N . GLU B 1 7 ? 12.07 -7.527 -16.969 1 93.12 7 GLU B N 1
ATOM 1975 C CA . GLU B 1 7 ? 12.234 -8.289 -15.734 1 93.12 7 GLU B CA 1
ATOM 1976 C C . GLU B 1 7 ? 13.039 -7.504 -14.703 1 93.12 7 GLU B C 1
ATOM 1978 O O . GLU B 1 7 ? 12.75 -7.559 -13.508 1 93.12 7 GLU B O 1
ATOM 1983 N N . PHE B 1 8 ? 14.047 -6.883 -15.242 1 90.56 8 PHE B N 1
ATOM 1984 C CA . PHE B 1 8 ? 14.891 -6.066 -14.383 1 90.56 8 PHE B CA 1
ATOM 1985 C C . PHE B 1 8 ? 14.094 -4.934 -13.75 1 90.56 8 PHE B C 1
ATOM 1987 O O . PHE B 1 8 ? 14.172 -4.703 -12.547 1 90.56 8 PHE B O 1
ATOM 1994 N N . LEU B 1 9 ? 13.297 -4.254 -14.492 1 94.19 9 LEU B N 1
ATOM 1995 C CA . LEU B 1 9 ? 12.453 -3.168 -14.008 1 94.19 9 LEU B CA 1
ATOM 1996 C C . LEU B 1 9 ? 11.383 -3.693 -13.062 1 94.19 9 LEU B C 1
ATOM 1998 O O . LEU B 1 9 ? 11.008 -3.02 -12.102 1 94.19 9 LEU B O 1
ATOM 2002 N N . LEU B 1 10 ? 10.852 -4.848 -13.367 1 96.44 10 LEU B N 1
ATOM 2003 C CA . LEU B 1 10 ? 9.844 -5.477 -12.516 1 96.44 10 LEU B CA 1
ATOM 2004 C C . LEU B 1 10 ? 10.391 -5.715 -11.117 1 96.44 10 LEU B C 1
ATOM 2006 O O . LEU B 1 10 ? 9.734 -5.398 -10.125 1 96.44 10 LEU B O 1
ATOM 2010 N N . SER B 1 11 ? 11.586 -6.234 -11.031 1 93.88 11 SER B N 1
ATOM 2011 C CA . SER B 1 11 ? 12.227 -6.473 -9.742 1 93.88 11 SER B CA 1
ATOM 2012 C C . SER B 1 11 ? 12.383 -5.176 -8.953 1 93.88 11 SER B C 1
ATOM 2014 O O . SER B 1 11 ? 12.133 -5.141 -7.746 1 93.88 11 SER B O 1
ATOM 2016 N N . ALA B 1 12 ? 12.773 -4.105 -9.633 1 93.94 12 ALA B N 1
ATOM 2017 C CA . ALA B 1 12 ? 12.938 -2.795 -9.008 1 93.94 12 ALA B CA 1
ATOM 2018 C C . ALA B 1 12 ? 11.602 -2.254 -8.516 1 93.94 12 ALA B C 1
ATOM 2020 O O . ALA B 1 12 ? 11.508 -1.712 -7.41 1 93.94 12 ALA B O 1
ATOM 2021 N N . ALA B 1 13 ? 10.562 -2.402 -9.32 1 97 13 ALA B N 1
ATOM 2022 C CA . ALA B 1 13 ? 9.227 -1.921 -8.961 1 97 13 ALA B CA 1
ATOM 2023 C C . ALA B 1 13 ? 8.695 -2.648 -7.73 1 97 13 ALA B C 1
ATOM 2025 O O . ALA B 1 13 ? 8.055 -2.039 -6.871 1 97 13 ALA B O 1
ATOM 2026 N N . GLU B 1 14 ? 8.93 -3.914 -7.652 1 96.06 14 GLU B N 1
ATOM 2027 C CA . GLU B 1 14 ? 8.5 -4.695 -6.5 1 96.06 14 GLU B CA 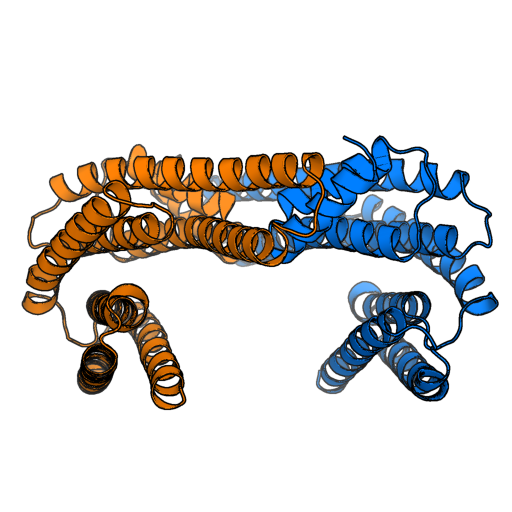1
ATOM 2028 C C . GLU B 1 14 ? 9.219 -4.246 -5.23 1 96.06 14 GLU B C 1
ATOM 2030 O O . GLU B 1 14 ? 8.594 -4.102 -4.176 1 96.06 14 GLU B O 1
ATOM 2035 N N . GLN B 1 15 ? 10.492 -4.043 -5.355 1 94.56 15 GLN B N 1
ATOM 2036 C CA . GLN B 1 15 ? 11.258 -3.572 -4.203 1 94.56 15 GLN B CA 1
ATOM 2037 C C . GLN B 1 15 ? 10.789 -2.189 -3.762 1 94.56 15 GLN B C 1
ATOM 2039 O O . GLN B 1 15 ? 10.781 -1.886 -2.566 1 94.56 15 GLN B O 1
ATOM 2044 N N . ALA B 1 16 ? 10.375 -1.417 -4.727 1 95.75 16 ALA B N 1
ATOM 2045 C CA . ALA B 1 16 ? 9.914 -0.057 -4.457 1 95.75 16 ALA B CA 1
ATOM 2046 C C . ALA B 1 16 ? 8.461 -0.047 -4.012 1 95.75 16 ALA B C 1
ATOM 2048 O O . ALA B 1 16 ? 7.875 1.019 -3.801 1 95.75 16 ALA B O 1
ATOM 2049 N N . GLU B 1 17 ? 7.812 -1.206 -3.932 1 95.5 17 GLU B N 1
ATOM 2050 C CA . GLU B 1 17 ? 6.426 -1.386 -3.52 1 95.5 17 GLU B CA 1
ATOM 2051 C C . GLU B 1 17 ? 5.477 -0.591 -4.41 1 95.5 17 GLU B C 1
ATOM 2053 O O . GLU B 1 17 ? 4.488 -0.028 -3.934 1 95.5 17 GLU B O 1
ATOM 2058 N N . ASP B 1 18 ? 5.961 -0.391 -5.602 1 96.5 18 ASP B N 1
ATOM 2059 C CA . ASP B 1 18 ? 5.117 0.209 -6.633 1 96.5 18 ASP B CA 1
ATOM 2060 C C . ASP B 1 18 ? 4.266 -0.849 -7.332 1 96.5 18 ASP B C 1
ATOM 2062 O O . ASP B 1 18 ? 4.59 -1.285 -8.438 1 96.5 18 ASP B O 1
ATOM 2066 N N . ASN B 1 19 ? 3.107 -1.154 -6.781 1 96.75 19 ASN B N 1
ATOM 2067 C CA . ASN B 1 19 ? 2.268 -2.264 -7.223 1 96.75 19 ASN B CA 1
ATOM 2068 C C . ASN B 1 19 ? 1.684 -2.008 -8.609 1 96.75 19 ASN B C 1
ATOM 2070 O O . ASN B 1 19 ? 1.515 -2.939 -9.398 1 96.75 19 ASN B O 1
ATOM 2074 N N . ASP B 1 20 ? 1.399 -0.777 -8.898 1 96.69 20 ASP B N 1
ATOM 2075 C CA . ASP B 1 20 ? 0.841 -0.45 -10.203 1 96.69 20 ASP B CA 1
ATOM 2076 C C . ASP B 1 20 ? 1.852 -0.721 -11.312 1 96.69 20 ASP B C 1
ATOM 2078 O O . ASP B 1 20 ? 1.521 -1.352 -12.32 1 96.69 20 ASP B O 1
ATOM 2082 N N . LYS B 1 21 ? 3.049 -0.219 -11.148 1 97.19 21 LYS B N 1
ATOM 2083 C CA . LYS B 1 21 ? 4.098 -0.441 -12.141 1 97.19 21 LYS B CA 1
ATOM 2084 C C . LYS B 1 21 ? 4.441 -1.923 -12.258 1 97.19 21 LYS B C 1
ATOM 2086 O O . LYS B 1 21 ? 4.641 -2.436 -13.359 1 97.19 21 LYS B O 1
ATOM 2091 N N . ALA B 1 22 ? 4.543 -2.621 -11.102 1 97.88 22 ALA B N 1
ATOM 2092 C CA . ALA B 1 22 ? 4.852 -4.051 -11.109 1 97.88 22 ALA B CA 1
ATOM 2093 C C . ALA B 1 22 ? 3.795 -4.836 -11.883 1 97.88 22 ALA B C 1
ATOM 2095 O O . ALA B 1 22 ? 4.125 -5.738 -12.648 1 97.88 22 ALA B O 1
ATOM 2096 N N . PHE B 1 23 ? 2.6 -4.477 -11.68 1 98.44 23 PHE B N 1
ATOM 2097 C CA . PHE B 1 23 ? 1.511 -5.137 -12.391 1 98.44 23 PHE B CA 1
ATOM 2098 C C . PHE B 1 23 ? 1.617 -4.891 -13.891 1 98.44 23 PHE B C 1
ATOM 2100 O O . PHE B 1 23 ? 1.541 -5.832 -14.688 1 98.44 23 PHE B O 1
ATOM 2107 N N . SER B 1 24 ? 1.801 -3.619 -14.25 1 97.94 24 SER B N 1
ATOM 2108 C CA . SER B 1 24 ? 1.877 -3.26 -15.664 1 97.94 24 SER B CA 1
ATOM 2109 C C . SER B 1 24 ? 3.018 -3.998 -16.359 1 97.94 24 SER B C 1
ATOM 2111 O O . SER B 1 24 ? 2.857 -4.473 -17.484 1 97.94 24 SER B O 1
ATOM 2113 N N . LEU B 1 25 ? 4.133 -4.062 -15.688 1 97.56 25 LEU B N 1
ATOM 2114 C CA . LEU B 1 25 ? 5.293 -4.742 -16.25 1 97.56 25 LEU B CA 1
ATOM 2115 C C . LEU B 1 25 ? 5.043 -6.242 -16.359 1 97.56 25 LEU B C 1
ATOM 2117 O O . LEU B 1 25 ? 5.387 -6.867 -17.359 1 97.56 25 LEU B O 1
ATOM 2121 N N . SER B 1 26 ? 4.41 -6.836 -15.312 1 98.12 26 SER B N 1
ATOM 2122 C CA . SER B 1 26 ? 4.078 -8.258 -15.328 1 98.12 26 SER B CA 1
ATOM 2123 C C . SER B 1 26 ? 3.119 -8.586 -16.469 1 98.12 26 SER B C 1
ATOM 2125 O O . SER B 1 26 ? 3.336 -9.547 -17.203 1 98.12 26 SER B O 1
ATOM 2127 N N . TYR B 1 27 ? 2.164 -7.758 -16.625 1 97.75 27 TYR B N 1
ATOM 2128 C CA . TYR B 1 27 ? 1.187 -7.969 -17.688 1 97.75 27 TYR B CA 1
ATOM 2129 C C . TYR B 1 27 ? 1.834 -7.828 -19.062 1 97.75 27 TYR B C 1
ATOM 2131 O O . TYR B 1 27 ? 1.532 -8.594 -19.969 1 97.75 27 TYR B O 1
ATOM 2139 N N . THR B 1 28 ? 2.684 -6.852 -19.172 1 97.19 28 THR B N 1
ATOM 2140 C CA . THR B 1 28 ? 3.389 -6.645 -20.422 1 97.19 28 THR B CA 1
ATOM 2141 C C . THR B 1 28 ? 4.215 -7.875 -20.797 1 97.19 28 THR B C 1
ATOM 2143 O O . THR B 1 28 ? 4.25 -8.281 -21.953 1 97.19 28 THR B O 1
ATOM 2146 N N . LEU B 1 29 ? 4.895 -8.469 -19.812 1 97.25 29 LEU B N 1
ATOM 2147 C CA . LEU B 1 29 ? 5.676 -9.68 -20.047 1 97.25 29 LEU B CA 1
ATOM 2148 C C . LEU B 1 29 ? 4.793 -10.812 -20.562 1 97.25 29 LEU B C 1
ATOM 2150 O O . LEU B 1 29 ? 5.129 -11.477 -21.531 1 97.25 29 LEU B O 1
ATOM 2154 N N . LEU B 1 30 ? 3.668 -10.977 -19.953 1 96.56 30 LEU B N 1
ATOM 2155 C CA . LEU B 1 30 ? 2.758 -12.055 -20.328 1 96.56 30 LEU B CA 1
ATOM 2156 C C . LEU B 1 30 ? 2.17 -11.805 -21.703 1 96.56 30 LEU B C 1
ATOM 2158 O O . LEU B 1 30 ? 2.02 -12.742 -22.5 1 96.56 30 LEU B O 1
ATOM 2162 N N . GLU B 1 31 ? 1.886 -10.562 -21.969 1 95 31 GLU B N 1
ATOM 2163 C CA . GLU B 1 31 ? 1.162 -10.227 -23.188 1 95 31 GLU B CA 1
ATOM 2164 C C . GLU B 1 31 ? 2.102 -10.188 -24.391 1 95 31 GLU B C 1
ATOM 2166 O O . GLU B 1 31 ? 1.738 -10.633 -25.484 1 95 31 GLU B O 1
ATOM 2171 N N . LYS B 1 32 ? 3.285 -9.695 -24.188 1 91.5 32 LYS B N 1
ATOM 2172 C CA . LYS B 1 32 ? 4.082 -9.32 -25.344 1 91.5 32 LYS B CA 1
ATOM 2173 C C . LYS B 1 32 ? 5.219 -10.312 -25.578 1 91.5 32 LYS B C 1
ATOM 2175 O O . LYS B 1 32 ? 5.867 -10.289 -26.625 1 91.5 32 LYS B O 1
ATOM 2180 N N . THR B 1 33 ? 5.465 -11.094 -24.594 1 89.75 33 THR B N 1
ATOM 2181 C CA . THR B 1 33 ? 6.609 -11.984 -24.766 1 89.75 33 THR B CA 1
ATOM 2182 C C . THR B 1 33 ? 6.156 -13.383 -25.141 1 89.75 33 THR B C 1
ATOM 2184 O O . THR B 1 33 ? 5.25 -13.945 -24.516 1 89.75 33 THR B O 1
ATOM 2187 N N . SER B 1 34 ? 6.773 -13.883 -26.203 1 86.88 34 SER B N 1
ATOM 2188 C CA . SER B 1 34 ? 6.52 -15.258 -26.609 1 86.88 34 SER B CA 1
ATOM 2189 C C . SER B 1 34 ? 7.609 -16.188 -26.094 1 86.88 34 SER B C 1
ATOM 2191 O O . SER B 1 34 ? 7.516 -17.406 -26.266 1 86.88 34 SER B O 1
ATOM 2193 N N . GLU B 1 35 ? 8.602 -15.648 -25.484 1 91.31 35 GLU B N 1
ATOM 2194 C CA . GLU B 1 35 ? 9.703 -16.438 -24.938 1 91.31 35 GLU B CA 1
ATOM 2195 C C . GLU B 1 35 ? 9.258 -17.234 -23.719 1 91.31 35 GLU B C 1
ATOM 2197 O O . GLU B 1 35 ? 8.258 -16.891 -23.078 1 91.31 35 GLU B O 1
ATOM 2202 N N . PHE B 1 36 ? 9.961 -18.266 -23.484 1 94.88 36 PHE B N 1
ATOM 2203 C CA . PHE B 1 36 ? 9.727 -19.062 -22.281 1 94.88 36 PHE B CA 1
ATOM 2204 C C . PHE B 1 36 ? 10.266 -18.344 -21.062 1 94.88 36 PHE B C 1
ATOM 2206 O O . PHE B 1 36 ? 11.25 -17.609 -21.141 1 94.88 36 PHE B O 1
ATOM 2213 N N . PHE B 1 37 ? 9.5 -18.531 -20 1 95.31 37 PHE B N 1
ATOM 2214 C CA . PHE B 1 37 ? 9.93 -17.953 -18.734 1 95.31 37 PHE B CA 1
ATOM 2215 C C . PHE B 1 37 ? 10.594 -19.016 -17.859 1 95.31 37 PHE B C 1
ATOM 2217 O O . PHE B 1 37 ? 10.164 -20.172 -17.844 1 95.31 37 PHE B O 1
ATOM 2224 N N . SER B 1 38 ? 11.656 -18.594 -17.188 1 91.75 38 SER B N 1
ATOM 2225 C CA . SER B 1 38 ? 12.18 -19.438 -16.109 1 91.75 38 SER B CA 1
ATOM 2226 C C . SER B 1 38 ? 11.227 -19.469 -14.914 1 91.75 38 SER B C 1
ATOM 2228 O O . SER B 1 38 ? 10.312 -18.641 -14.82 1 91.75 38 SER B O 1
ATOM 2230 N N . GLN B 1 39 ? 11.406 -20.391 -13.984 1 88 39 GLN B N 1
ATOM 2231 C CA . GLN B 1 39 ? 10.578 -20.484 -12.789 1 88 39 GLN B CA 1
ATOM 2232 C C . GLN B 1 39 ? 10.664 -19.203 -11.961 1 88 39 GLN B C 1
ATOM 2234 O O . GLN B 1 39 ? 9.656 -18.75 -11.414 1 88 39 GLN B O 1
ATOM 2239 N N . LYS B 1 40 ? 11.812 -18.703 -11.891 1 89.75 40 LYS B N 1
ATOM 2240 C CA . LYS B 1 40 ? 12.016 -17.469 -11.141 1 89.75 40 LYS B CA 1
ATOM 2241 C C . LYS B 1 40 ? 11.242 -16.312 -11.773 1 89.75 40 LYS B C 1
ATOM 2243 O O . LYS B 1 40 ? 10.617 -15.516 -11.07 1 89.75 40 LYS B O 1
ATOM 2248 N N . GLU B 1 41 ? 11.305 -16.25 -13.055 1 94.19 41 GLU B N 1
ATOM 2249 C CA . GLU B 1 41 ? 10.586 -15.219 -13.781 1 94.19 41 GLU B CA 1
ATOM 2250 C C . GLU B 1 41 ? 9.078 -15.344 -13.578 1 94.19 41 GLU B C 1
ATOM 2252 O O . GLU B 1 41 ? 8.391 -14.352 -13.352 1 94.19 41 GLU B O 1
ATOM 2257 N N . ILE B 1 42 ? 8.578 -16.562 -13.641 1 95.12 42 ILE B N 1
ATOM 2258 C CA . ILE B 1 42 ? 7.152 -16.812 -13.453 1 95.12 42 ILE B CA 1
ATOM 2259 C C . ILE B 1 42 ? 6.734 -16.391 -12.047 1 95.12 42 ILE B C 1
ATOM 2261 O O . ILE B 1 42 ? 5.684 -15.773 -11.867 1 95.12 42 ILE B O 1
ATOM 2265 N N . THR B 1 43 ? 7.535 -16.688 -11.125 1 92.25 43 THR B N 1
ATOM 2266 C CA . THR B 1 43 ? 7.258 -16.312 -9.742 1 92.25 43 THR B CA 1
ATOM 2267 C C . THR B 1 43 ? 7.172 -14.805 -9.586 1 92.25 43 THR B C 1
ATOM 2269 O O . THR B 1 43 ? 6.25 -14.289 -8.945 1 92.25 43 THR B O 1
ATOM 2272 N N . ASN B 1 44 ? 8.125 -14.062 -10.156 1 94.56 44 ASN B N 1
ATOM 2273 C CA . ASN B 1 44 ? 8.133 -12.602 -10.078 1 94.56 44 ASN B CA 1
ATOM 2274 C C . ASN B 1 44 ? 6.914 -11.992 -10.766 1 94.56 44 ASN B C 1
ATOM 2276 O O . ASN B 1 44 ? 6.312 -11.055 -10.25 1 94.56 44 ASN B O 1
ATOM 2280 N N . ILE B 1 45 ? 6.613 -12.57 -11.914 1 97.25 45 ILE B N 1
ATOM 2281 C CA . ILE B 1 45 ? 5.445 -12.109 -12.656 1 97.25 45 ILE B CA 1
ATOM 2282 C C . ILE B 1 45 ? 4.184 -12.328 -11.82 1 97.25 45 ILE B C 1
ATOM 2284 O O . ILE B 1 45 ? 3.354 -11.43 -11.695 1 97.25 45 ILE B O 1
ATOM 2288 N N . SER B 1 46 ? 4.066 -13.461 -11.227 1 96.31 46 SER B N 1
ATOM 2289 C CA . SER B 1 46 ? 2.916 -13.812 -10.398 1 96.31 46 SER B CA 1
ATOM 2290 C C . SER B 1 46 ? 2.789 -12.867 -9.203 1 96.31 46 SER B C 1
ATOM 2292 O O . SER B 1 46 ? 1.688 -12.422 -8.875 1 96.31 46 SER B O 1
ATOM 2294 N N . LEU B 1 47 ? 3.914 -12.586 -8.617 1 94.31 47 LEU B N 1
ATOM 2295 C CA . LEU B 1 47 ? 3.912 -11.695 -7.465 1 94.31 47 LEU B CA 1
ATOM 2296 C C . LEU B 1 47 ? 3.426 -10.305 -7.852 1 94.31 47 LEU B C 1
ATOM 2298 O O . LEU B 1 47 ? 2.613 -9.703 -7.141 1 94.31 47 LEU B O 1
ATOM 2302 N N . GLY B 1 48 ? 3.916 -9.773 -8.953 1 97.12 48 GLY B N 1
ATOM 2303 C CA . GLY B 1 48 ? 3.49 -8.469 -9.43 1 97.12 48 GLY B CA 1
ATOM 2304 C C . GLY B 1 48 ? 2.002 -8.391 -9.711 1 97.12 48 GLY B C 1
ATOM 2305 O O . GLY B 1 48 ? 1.353 -7.398 -9.383 1 97.12 48 GLY B O 1
ATOM 2306 N N . ILE B 1 49 ? 1.501 -9.469 -10.227 1 98 49 ILE B N 1
ATOM 2307 C CA . ILE B 1 49 ? 0.078 -9.555 -10.539 1 98 49 ILE B CA 1
ATOM 2308 C C . ILE B 1 49 ? -0.728 -9.617 -9.242 1 98 49 ILE B C 1
ATOM 2310 O O . ILE B 1 49 ? -1.684 -8.859 -9.062 1 98 49 ILE B O 1
ATOM 2314 N N . LYS B 1 50 ? -0.319 -10.398 -8.398 1 96.19 50 LYS B N 1
ATOM 2315 C CA . LYS B 1 50 ? -1.088 -10.68 -7.191 1 96.19 50 LYS B CA 1
ATOM 2316 C C . LYS B 1 50 ? -1.133 -9.469 -6.27 1 96.19 50 LYS B C 1
ATOM 2318 O O . LYS B 1 50 ? -2.156 -9.195 -5.641 1 96.19 50 LYS B O 1
ATOM 2323 N N . ARG B 1 51 ? -0.123 -8.734 -6.145 1 95.94 51 ARG B N 1
ATOM 2324 C CA . ARG B 1 51 ? -0.066 -7.613 -5.211 1 95.94 51 ARG B CA 1
ATOM 2325 C C . ARG B 1 51 ? -1.074 -6.531 -5.594 1 95.94 51 ARG B C 1
ATOM 2327 O O . ARG B 1 51 ? -1.824 -6.051 -4.742 1 95.94 51 ARG B O 1
ATOM 2334 N N . LYS B 1 52 ? -1.049 -6.203 -6.84 1 97.44 52 LYS B N 1
ATOM 2335 C CA . LYS B 1 52 ? -2.004 -5.203 -7.301 1 97.44 52 LYS B CA 1
ATOM 2336 C C . LYS B 1 52 ? -3.439 -5.699 -7.148 1 97.44 52 LYS B C 1
ATOM 2338 O O . LYS B 1 52 ? -4.301 -4.98 -6.637 1 97.44 52 LYS B O 1
ATOM 2343 N N . LEU B 1 53 ? -3.689 -6.895 -7.547 1 97.75 53 LEU B N 1
ATOM 2344 C CA . LEU B 1 53 ? -5.051 -7.422 -7.539 1 97.75 53 LEU B CA 1
ATOM 2345 C C . LEU B 1 53 ? -5.531 -7.648 -6.109 1 97.75 53 LEU B C 1
ATOM 2347 O O . LEU B 1 53 ? -6.711 -7.453 -5.809 1 97.75 53 LEU B O 1
ATOM 2351 N N . ASN B 1 54 ? -4.594 -8.047 -5.281 1 95.31 54 ASN B N 1
ATOM 2352 C CA . ASN B 1 54 ? -4.949 -8.195 -3.873 1 95.31 54 ASN B CA 1
ATOM 2353 C C . ASN B 1 54 ? -5.324 -6.859 -3.246 1 95.31 54 ASN B C 1
ATOM 2355 O O . ASN B 1 54 ? -6.254 -6.785 -2.439 1 95.31 54 ASN B O 1
ATOM 2359 N N . SER B 1 55 ? -4.59 -5.848 -3.602 1 96.38 55 SER B N 1
ATOM 2360 C CA . SER B 1 55 ? -4.906 -4.516 -3.098 1 96.38 55 SER B CA 1
ATOM 2361 C C . SER B 1 55 ? -6.301 -4.074 -3.529 1 96.38 55 SER B C 1
ATOM 2363 O O . SER B 1 55 ? -7.07 -3.549 -2.723 1 96.38 55 SER B O 1
ATOM 2365 N N . LEU B 1 56 ? -6.645 -4.289 -4.754 1 97.25 56 LEU B N 1
ATOM 2366 C CA . LEU B 1 56 ? -7.965 -3.939 -5.27 1 97.25 56 LEU B CA 1
ATOM 2367 C C . LEU B 1 56 ? -9.055 -4.742 -4.57 1 97.25 56 LEU B C 1
ATOM 2369 O O . LEU B 1 56 ? -10.078 -4.191 -4.172 1 97.25 56 LEU B O 1
ATOM 2373 N N . ARG B 1 57 ? -8.805 -6.016 -4.422 1 96.5 57 ARG B N 1
ATOM 2374 C CA . ARG B 1 57 ? -9.758 -6.906 -3.77 1 96.5 57 ARG B CA 1
ATOM 2375 C C . ARG B 1 57 ? -10 -6.484 -2.324 1 96.5 57 ARG B C 1
ATOM 2377 O O . ARG B 1 57 ? -11.148 -6.422 -1.878 1 96.5 57 ARG B O 1
ATOM 2384 N N . LEU B 1 58 ? -8.938 -6.207 -1.65 1 95.56 58 LEU B N 1
ATOM 2385 C CA . LEU B 1 58 ? -9.047 -5.777 -0.26 1 95.56 58 LEU B CA 1
ATOM 2386 C C . LEU B 1 58 ? -9.828 -4.473 -0.155 1 95.56 58 LEU B C 1
ATOM 2388 O O . LEU B 1 58 ? -10.695 -4.336 0.708 1 95.56 58 LEU B O 1
ATOM 2392 N N . SER B 1 59 ? -9.508 -3.523 -1.008 1 96.81 59 SER B N 1
ATOM 2393 C CA . SER B 1 59 ? -10.234 -2.258 -1.029 1 96.81 59 SER B CA 1
ATOM 2394 C C . SER B 1 59 ? -11.727 -2.48 -1.229 1 96.81 59 SER B C 1
ATOM 2396 O O . SER B 1 59 ? -12.547 -1.886 -0.526 1 96.81 59 SER B O 1
ATOM 2398 N N . TYR B 1 60 ? -12.086 -3.354 -2.166 1 97.06 60 TYR B N 1
ATOM 2399 C CA . TYR B 1 60 ? -13.484 -3.643 -2.451 1 97.06 60 TYR B CA 1
ATOM 2400 C C . TYR B 1 60 ? -14.18 -4.234 -1.231 1 97.06 60 TYR B C 1
ATOM 2402 O O . TYR B 1 60 ? -15.297 -3.842 -0.891 1 97.06 60 TYR B O 1
ATOM 2410 N N . LYS B 1 61 ? -13.508 -5.156 -0.572 1 95 61 LYS B N 1
ATOM 2411 C CA . LYS B 1 61 ? -14.094 -5.82 0.588 1 95 61 LYS B CA 1
ATOM 2412 C C . LYS B 1 61 ? -14.344 -4.832 1.723 1 95 61 LYS B C 1
ATOM 2414 O O . LYS B 1 61 ? -15.375 -4.895 2.393 1 95 61 LYS B O 1
ATOM 2419 N N . ILE B 1 62 ? -13.398 -3.947 1.91 1 95.81 62 ILE B N 1
ATOM 2420 C CA . ILE B 1 62 ? -13.531 -2.943 2.959 1 95.81 62 ILE B CA 1
ATOM 2421 C C . ILE B 1 62 ? -14.695 -2.002 2.631 1 95.81 62 ILE B C 1
ATOM 2423 O O . ILE B 1 62 ? -15.516 -1.692 3.498 1 95.81 62 ILE B O 1
ATOM 2427 N N . LEU B 1 63 ? -14.805 -1.591 1.379 1 94.69 63 LEU B N 1
ATOM 2428 C CA . LEU B 1 63 ? -15.883 -0.705 0.958 1 94.69 63 LEU B CA 1
ATOM 2429 C C . LEU B 1 63 ? -17.234 -1.39 1.106 1 94.69 63 LEU B C 1
ATOM 2431 O O . LEU B 1 63 ? -18.219 -0.758 1.509 1 94.69 63 LEU B O 1
ATOM 2435 N N . GLN B 1 64 ? -17.203 -2.637 0.765 1 92.88 64 GLN B N 1
ATOM 2436 C CA . GLN B 1 64 ? -18.422 -3.412 0.921 1 92.88 64 GLN B CA 1
ATOM 2437 C C . GLN B 1 64 ? -18.844 -3.482 2.385 1 92.88 64 GLN B C 1
ATOM 2439 O O . GLN B 1 64 ? -20.031 -3.354 2.701 1 92.88 64 GLN B O 1
ATOM 2444 N N . ASN B 1 65 ? -17.922 -3.721 3.225 1 92.38 65 ASN B N 1
ATOM 2445 C CA . ASN B 1 65 ? -18.203 -3.764 4.656 1 92.38 65 ASN B CA 1
ATOM 2446 C C . ASN B 1 65 ? -18.734 -2.428 5.164 1 92.38 65 ASN B C 1
ATOM 2448 O O . ASN B 1 65 ? -19.672 -2.395 5.965 1 92.38 65 ASN B O 1
ATOM 2452 N N . ILE B 1 66 ? -18.156 -1.33 4.723 1 90.31 66 ILE B N 1
ATOM 2453 C CA . ILE B 1 66 ? -18.594 0.009 5.094 1 90.31 66 ILE B CA 1
ATOM 2454 C C . ILE B 1 66 ? -20.031 0.228 4.609 1 90.31 66 ILE B C 1
ATOM 2456 O O . ILE B 1 66 ? -20.859 0.759 5.348 1 90.31 66 ILE B O 1
ATOM 2460 N N . GLU B 1 67 ? -20.281 -0.163 3.416 1 89.31 67 GLU B N 1
ATOM 2461 C CA . GLU B 1 67 ? -21.625 -0.02 2.854 1 89.31 67 GLU B CA 1
ATOM 2462 C C . GLU B 1 67 ? -22.656 -0.78 3.684 1 89.31 67 GLU B C 1
ATOM 2464 O O . GLU B 1 67 ? -23.719 -0.251 3.99 1 89.31 67 GLU B O 1
ATOM 2469 N N . ASN B 1 68 ? -22.312 -1.988 4.055 1 87.31 68 ASN B N 1
ATOM 2470 C CA . ASN B 1 68 ? -23.234 -2.832 4.82 1 87.31 68 ASN B CA 1
ATOM 2471 C C . ASN B 1 68 ? -23.516 -2.242 6.195 1 87.31 68 ASN B C 1
ATOM 2473 O O . ASN B 1 68 ? -24.641 -2.365 6.707 1 87.31 68 ASN B O 1
ATOM 2477 N N . GLN B 1 69 ? -22.547 -1.584 6.789 1 86.19 69 GLN B N 1
ATOM 2478 C CA . GLN B 1 69 ? -22.688 -1.024 8.133 1 86.19 69 GLN B CA 1
ATOM 2479 C C . GLN B 1 69 ? -23.484 0.272 8.109 1 86.19 69 GLN B C 1
ATOM 2481 O O . GLN B 1 69 ? -24.141 0.617 9.086 1 86.19 69 GLN B O 1
ATOM 2486 N N . HIS B 1 70 ? -23.453 0.954 6.969 1 78.25 70 HIS B N 1
ATOM 2487 C CA . HIS B 1 70 ? -24.016 2.301 6.973 1 78.25 70 HIS B CA 1
ATOM 2488 C C . HIS B 1 70 ? -25.203 2.4 6.035 1 78.25 70 HIS B C 1
ATOM 2490 O O . HIS B 1 70 ? -25.781 3.48 5.859 1 78.25 70 HIS B O 1
ATOM 2496 N N . LYS B 1 71 ? -25.609 1.427 5.363 1 73.31 71 LYS B N 1
ATOM 2497 C CA . LYS B 1 71 ? -26.656 1.441 4.34 1 73.31 71 LYS B CA 1
ATOM 2498 C C . LYS B 1 71 ? -27.938 2.072 4.863 1 73.31 71 LYS B C 1
ATOM 2500 O O . LYS B 1 71 ? -28.609 2.803 4.141 1 73.31 71 LYS B O 1
ATOM 2505 N N . ASN B 1 72 ? -28.125 1.938 6.09 1 73.12 72 ASN B N 1
ATOM 2506 C CA . ASN B 1 72 ? -29.375 2.494 6.586 1 73.12 72 ASN B CA 1
ATOM 2507 C C . ASN B 1 72 ? -29.156 3.816 7.316 1 73.12 72 ASN B C 1
ATOM 2509 O O . ASN B 1 72 ? -30.109 4.406 7.844 1 73.12 72 ASN B O 1
ATOM 2513 N N . ILE B 1 73 ? -27.922 4.355 7.25 1 74.62 73 ILE B N 1
ATOM 2514 C CA . ILE B 1 73 ? -27.609 5.539 8.039 1 74.62 73 ILE B CA 1
ATOM 2515 C C . ILE B 1 73 ? -27.438 6.746 7.113 1 74.62 73 ILE B C 1
ATOM 2517 O O . ILE B 1 73 ? -27.953 7.828 7.398 1 74.62 73 ILE B O 1
ATOM 2521 N N . TYR B 1 74 ? -26.859 6.496 6.023 1 73.31 74 TYR B N 1
ATOM 2522 C CA . TYR B 1 74 ? -26.484 7.605 5.152 1 73.31 74 TYR B CA 1
ATOM 2523 C C . TYR B 1 74 ? -27.594 7.91 4.156 1 73.31 74 TYR B C 1
ATOM 2525 O O . TYR B 1 74 ? -28.328 7.016 3.746 1 73.31 74 TYR B O 1
ATOM 2533 N N . GLU B 1 75 ? -27.703 9.109 3.898 1 76.62 75 GLU B N 1
ATOM 2534 C CA . GLU B 1 75 ? -28.672 9.562 2.912 1 76.62 75 GLU B CA 1
ATOM 2535 C C . GLU B 1 75 ? -28.344 9.016 1.525 1 76.62 75 GLU B C 1
ATOM 2537 O O . GLU B 1 75 ? -27.203 8.656 1.243 1 76.62 75 GLU B O 1
ATOM 2542 N N . LEU B 1 76 ? -29.328 9.055 0.726 1 72.56 76 LEU B N 1
ATOM 2543 C CA . LEU B 1 76 ? -29.328 8.414 -0.584 1 72.56 76 LEU B CA 1
ATOM 2544 C C . LEU B 1 76 ? -28.172 8.938 -1.438 1 72.56 76 LEU B C 1
ATOM 2546 O O . LEU B 1 76 ? -27.469 8.156 -2.082 1 72.56 76 LEU B O 1
ATOM 2550 N N . PRO B 1 77 ? -27.891 10.227 -1.435 1 77.25 77 PRO B N 1
ATOM 2551 C CA . PRO B 1 77 ? -26.812 10.711 -2.295 1 77.25 77 PRO B CA 1
ATOM 2552 C C . PRO B 1 77 ? -25.453 10.164 -1.89 1 77.25 77 PRO B C 1
ATOM 2554 O O . PRO B 1 77 ? -24.625 9.867 -2.752 1 77.25 77 PRO B O 1
ATOM 2557 N N . TYR B 1 78 ? -25.281 10.023 -0.647 1 79.5 78 TYR B N 1
ATOM 2558 C CA . TYR B 1 78 ? -24.016 9.492 -0.139 1 79.5 78 TYR B CA 1
ATOM 2559 C C . TYR B 1 78 ? -23.844 8.031 -0.532 1 79.5 78 TYR B C 1
ATOM 2561 O O . TYR B 1 78 ? -22.766 7.613 -0.937 1 79.5 78 TYR B O 1
ATOM 2569 N N . ILE B 1 79 ? -24.953 7.41 -0.525 1 83.12 79 ILE B N 1
ATOM 2570 C CA . ILE B 1 79 ? -24.922 5.984 -0.826 1 83.12 79 ILE B CA 1
ATOM 2571 C C . ILE B 1 79 ? -24.609 5.773 -2.307 1 83.12 79 ILE B C 1
ATOM 2573 O O . ILE B 1 79 ? -23.844 4.879 -2.668 1 83.12 79 ILE B O 1
ATOM 2577 N N . LEU B 1 80 ? -25.125 6.59 -3.107 1 86.38 80 LEU B N 1
ATOM 2578 C CA . LEU B 1 80 ? -24.906 6.461 -4.547 1 86.38 80 LEU B CA 1
ATOM 2579 C C . LEU B 1 80 ? -23.453 6.762 -4.91 1 86.38 80 LEU B C 1
ATOM 2581 O O . LEU B 1 80 ? -22.875 6.066 -5.738 1 86.38 80 LEU B O 1
ATOM 2585 N N . LEU B 1 81 ? -22.922 7.785 -4.336 1 87.81 81 LEU B N 1
ATOM 2586 C CA . LEU B 1 81 ? -21.516 8.125 -4.566 1 87.81 81 LEU B CA 1
ATOM 2587 C C . LEU B 1 81 ? -20.609 7 -4.105 1 87.81 81 LEU B C 1
ATOM 2589 O O . LEU B 1 81 ? -19.641 6.652 -4.797 1 87.81 81 LEU B O 1
ATOM 2593 N N . PHE B 1 82 ? -20.953 6.512 -3.02 1 90.31 82 PHE B N 1
ATOM 2594 C CA . PHE B 1 82 ? -20.188 5.41 -2.441 1 90.31 82 PHE B CA 1
ATOM 2595 C C . PHE B 1 82 ? -20.266 4.176 -3.336 1 90.31 82 PHE B C 1
ATOM 2597 O O . PHE B 1 82 ? -19.25 3.541 -3.609 1 90.31 82 PHE B O 1
ATOM 2604 N N . GLN B 1 83 ? -21.422 3.883 -3.814 1 91.75 83 GLN B N 1
ATOM 2605 C CA . GLN B 1 83 ? -21.625 2.725 -4.684 1 91.75 83 GLN B CA 1
ATOM 2606 C C . GLN B 1 83 ? -20.891 2.902 -6.008 1 91.75 83 GLN B C 1
ATOM 2608 O O . GLN B 1 83 ? -20.328 1.946 -6.547 1 91.75 83 GLN B O 1
ATOM 2613 N N . ASP B 1 84 ? -20.922 4.074 -6.508 1 94.62 84 ASP B N 1
ATOM 2614 C CA . ASP B 1 84 ? -20.188 4.355 -7.738 1 94.62 84 ASP B CA 1
ATOM 2615 C C . ASP B 1 84 ? -18.688 4.113 -7.551 1 94.62 84 ASP B C 1
ATOM 2617 O O . ASP B 1 84 ? -18.031 3.535 -8.422 1 94.62 84 ASP B O 1
ATOM 2621 N N . TYR B 1 85 ? -18.219 4.602 -6.465 1 95.62 85 TYR B N 1
ATOM 2622 C CA . TYR B 1 85 ? -16.812 4.402 -6.141 1 95.62 85 TYR B CA 1
ATOM 2623 C C . TYR B 1 85 ? -16.484 2.92 -5.996 1 95.62 85 TYR B C 1
ATOM 2625 O O . TYR B 1 85 ? -15.531 2.426 -6.598 1 95.62 85 TYR B O 1
ATOM 2633 N N . LYS B 1 86 ? -17.266 2.219 -5.254 1 95.69 86 LYS B N 1
ATOM 2634 C CA . LYS B 1 86 ? -17.094 0.788 -5.027 1 95.69 86 LYS B CA 1
ATOM 2635 C C . LYS B 1 86 ? -17.141 0.012 -6.344 1 95.69 86 LYS B C 1
ATOM 2637 O O . LYS B 1 86 ? -16.312 -0.874 -6.582 1 95.69 86 LYS B O 1
ATOM 2642 N N . ASN B 1 87 ? -18.031 0.39 -7.242 1 96.31 87 ASN B N 1
ATOM 2643 C CA . ASN B 1 87 ? -18.203 -0.288 -8.523 1 96.31 87 ASN B CA 1
ATOM 2644 C C . ASN B 1 87 ? -17.016 -0.028 -9.453 1 96.31 87 ASN B C 1
ATOM 2646 O O . ASN B 1 87 ? -16.641 -0.896 -10.242 1 96.31 87 ASN B O 1
ATOM 2650 N N . LYS B 1 88 ? -16.5 1.154 -9.352 1 97 88 LYS B N 1
ATOM 2651 C CA . LYS B 1 88 ? -15.312 1.448 -10.148 1 97 88 LYS B CA 1
ATOM 2652 C C . LYS B 1 88 ? -14.156 0.531 -9.766 1 97 88 LYS B C 1
ATOM 2654 O O . LYS B 1 88 ? -13.453 0.02 -10.633 1 97 88 LYS B O 1
ATOM 2659 N N . ILE B 1 89 ? -13.969 0.3 -8.484 1 97.56 89 ILE B N 1
ATOM 2660 C CA . ILE B 1 89 ? -12.922 -0.594 -8 1 97.56 89 ILE B CA 1
ATOM 2661 C C . ILE B 1 89 ? -13.203 -2.02 -8.477 1 97.56 89 ILE B C 1
ATOM 2663 O O . ILE B 1 89 ? -12.305 -2.705 -8.961 1 97.56 89 ILE B O 1
ATOM 2667 N N . LYS B 1 90 ? -14.469 -2.426 -8.375 1 97 90 LYS B N 1
ATOM 2668 C CA . LYS B 1 90 ? -14.883 -3.764 -8.789 1 97 90 LYS B CA 1
ATOM 2669 C C . LYS B 1 90 ? -14.609 -3.986 -10.273 1 97 90 LYS B C 1
ATOM 2671 O O . LYS B 1 90 ? -14.07 -5.027 -10.656 1 97 90 LYS B O 1
ATOM 2676 N N . ASN B 1 91 ? -14.977 -3.014 -11.023 1 97.56 91 ASN B N 1
ATOM 2677 C CA . ASN B 1 91 ? -14.797 -3.125 -12.469 1 97.56 91 ASN B CA 1
ATOM 2678 C C . ASN B 1 91 ? -13.32 -3.182 -12.844 1 97.56 91 ASN B C 1
ATOM 2680 O O . ASN B 1 91 ? -12.922 -3.967 -13.703 1 97.56 91 ASN B O 1
ATOM 2684 N N . GLU B 1 92 ? -12.555 -2.352 -12.211 1 97.56 92 GLU B N 1
ATOM 2685 C CA . GLU B 1 92 ? -11.117 -2.393 -12.461 1 97.56 92 GLU B CA 1
ATOM 2686 C C . GLU B 1 92 ? -10.531 -3.758 -12.109 1 97.56 92 GLU B C 1
ATOM 2688 O O . GLU B 1 92 ? -9.727 -4.309 -12.859 1 97.56 92 GLU B O 1
ATOM 2693 N N . TYR B 1 93 ? -10.938 -4.281 -10.969 1 97.88 93 TYR B N 1
ATOM 2694 C CA . TYR B 1 93 ? -10.477 -5.59 -10.516 1 97.88 93 TYR B CA 1
ATOM 2695 C C . TYR B 1 93 ? -10.828 -6.672 -11.531 1 97.88 93 TYR B C 1
ATOM 2697 O O . TYR B 1 93 ? -9.961 -7.438 -11.961 1 97.88 93 TYR B O 1
ATOM 2705 N N . HIS B 1 94 ? -12.016 -6.684 -11.992 1 97 94 HIS B N 1
ATOM 2706 C CA . HIS B 1 94 ? -12.5 -7.707 -12.914 1 97 94 HIS B CA 1
ATOM 2707 C C . HIS B 1 94 ? -11.797 -7.605 -14.266 1 97 94 HIS B C 1
ATOM 2709 O O . HIS B 1 94 ? -11.414 -8.617 -14.852 1 97 94 HIS B O 1
ATOM 2715 N N . GLU B 1 95 ? -11.695 -6.414 -14.703 1 97.38 95 GLU B N 1
ATOM 2716 C CA . GLU B 1 95 ? -11.039 -6.203 -15.992 1 97.38 95 GLU B CA 1
ATOM 2717 C C . GLU B 1 95 ? -9.578 -6.652 -15.945 1 97.38 95 GLU B C 1
ATOM 2719 O O . GLU B 1 95 ? -9.094 -7.309 -16.859 1 97.38 95 GLU B O 1
ATOM 2724 N N . SER B 1 96 ? -8.914 -6.297 -14.844 1 97.94 96 SER B N 1
ATOM 2725 C CA . SER B 1 96 ? -7.516 -6.672 -14.688 1 97.94 96 SER B CA 1
ATOM 2726 C C . SER B 1 96 ? -7.355 -8.188 -14.594 1 97.94 96 SER B C 1
ATOM 2728 O O . SER B 1 96 ? -6.469 -8.766 -15.227 1 97.94 96 SER B O 1
ATOM 2730 N N . CYS B 1 97 ? -8.227 -8.852 -13.867 1 97.69 97 CYS B N 1
ATOM 2731 C CA . CYS B 1 97 ? -8.18 -10.305 -13.734 1 97.69 97 CYS B CA 1
ATOM 2732 C C . CYS B 1 97 ? -8.43 -10.977 -15.078 1 97.69 97 CYS B C 1
ATOM 2734 O O . CYS B 1 97 ? -7.703 -11.898 -15.453 1 97.69 97 CYS B O 1
ATOM 2736 N N . SER B 1 98 ? -9.406 -10.461 -15.781 1 96.56 98 SER B N 1
ATOM 2737 C CA . SER B 1 98 ? -9.781 -11.055 -17.062 1 96.56 98 SER B CA 1
ATOM 2738 C C . SER B 1 98 ? -8.625 -10.984 -18.062 1 96.56 98 SER B C 1
ATOM 2740 O O . SER B 1 98 ? -8.305 -11.977 -18.719 1 96.56 98 SER B O 1
ATOM 2742 N N . LYS B 1 99 ? -8.023 -9.82 -18.125 1 96.94 99 LYS B N 1
ATOM 2743 C CA . LYS B 1 99 ? -6.91 -9.648 -19.047 1 96.94 99 LYS B CA 1
ATOM 2744 C C . LYS B 1 99 ? -5.75 -10.57 -18.688 1 96.94 99 LYS B C 1
ATOM 2746 O O . LYS B 1 99 ? -5.141 -11.18 -19.562 1 96.94 99 LYS B O 1
ATOM 2751 N N . VAL B 1 100 ? -5.469 -10.719 -17.438 1 98.06 100 VAL B N 1
ATOM 2752 C CA . VAL B 1 100 ? -4.363 -11.547 -16.969 1 98.06 100 VAL B CA 1
ATOM 2753 C C . VAL B 1 100 ? -4.656 -13.016 -17.266 1 98.06 100 VAL B C 1
ATOM 2755 O O . VAL B 1 100 ? -3.793 -13.742 -17.766 1 98.06 100 VAL B O 1
ATOM 2758 N N . ILE B 1 101 ? -5.883 -13.445 -17.016 1 98 101 ILE B N 1
ATOM 2759 C CA . ILE B 1 101 ? -6.27 -14.836 -17.219 1 98 101 ILE B CA 1
ATOM 2760 C C . ILE B 1 101 ? -6.133 -15.195 -18.703 1 98 101 ILE B C 1
ATOM 2762 O O . ILE B 1 101 ? -5.625 -16.266 -19.031 1 98 101 ILE B O 1
ATOM 2766 N N . GLU B 1 102 ? -6.559 -14.289 -19.547 1 97.12 102 GLU B N 1
ATOM 2767 C CA . GLU B 1 102 ? -6.441 -14.523 -20.984 1 97.12 102 GLU B CA 1
ATOM 2768 C C . GLU B 1 102 ? -4.984 -14.711 -21.391 1 97.12 102 GLU B C 1
ATOM 2770 O O . GLU B 1 102 ? -4.668 -15.617 -22.172 1 97.12 102 GLU B O 1
ATOM 2775 N N . SER B 1 103 ? -4.137 -13.875 -20.891 1 96.69 103 SER B N 1
ATOM 2776 C CA . SER B 1 103 ? -2.717 -13.969 -21.234 1 96.69 103 SER B CA 1
ATOM 2777 C C . SER B 1 103 ? -2.104 -15.25 -20.672 1 96.69 103 SER B C 1
ATOM 2779 O O . SER B 1 103 ? -1.271 -15.883 -21.328 1 96.69 103 SER B O 1
ATOM 2781 N N . ILE B 1 104 ? -2.514 -15.617 -19.453 1 97 104 ILE B N 1
ATOM 2782 C CA . ILE B 1 104 ? -2.031 -16.828 -18.797 1 97 104 ILE B CA 1
ATOM 2783 C C . ILE B 1 104 ? -2.393 -18.047 -19.641 1 97 104 ILE B C 1
ATOM 2785 O O . ILE B 1 104 ? -1.576 -18.953 -19.812 1 97 104 ILE B O 1
ATOM 2789 N N . GLU B 1 105 ? -3.561 -18.078 -20.172 1 95.75 105 GLU B N 1
ATOM 2790 C CA . GLU B 1 105 ? -4.043 -19.188 -20.984 1 95.75 105 GLU B CA 1
ATOM 2791 C C . GLU B 1 105 ? -3.156 -19.406 -22.203 1 95.75 105 GLU B C 1
ATOM 2793 O O . GLU B 1 105 ? -2.852 -20.547 -22.562 1 95.75 105 GLU B O 1
ATOM 2798 N N . LYS B 1 106 ? -2.742 -18.344 -22.766 1 94.69 106 LYS B N 1
ATOM 2799 C CA . LYS B 1 106 ? -1.86 -18.438 -23.922 1 94.69 106 LYS B CA 1
ATOM 2800 C C . LYS B 1 106 ? -0.528 -19.078 -23.547 1 94.69 106 LYS B C 1
ATOM 2802 O O . LYS B 1 106 ? 0.04 -19.844 -24.328 1 94.69 106 LYS B O 1
ATOM 2807 N N . HIS B 1 107 ? -0.055 -18.797 -22.391 1 95.06 107 HIS B N 1
ATOM 2808 C CA . HIS B 1 107 ? 1.223 -19.359 -21.953 1 95.06 107 HIS B CA 1
ATOM 2809 C C . HIS B 1 107 ? 1.071 -20.812 -21.516 1 95.06 107 HIS B C 1
ATOM 2811 O O . HIS B 1 107 ? 1.991 -21.609 -21.688 1 95.06 107 HIS B O 1
ATOM 2817 N N . ILE B 1 108 ? -0.072 -21.141 -20.953 1 94.81 108 ILE B N 1
ATOM 2818 C CA . ILE B 1 108 ? -0.329 -22.531 -20.578 1 94.81 108 ILE B CA 1
ATOM 2819 C C . ILE B 1 108 ? -0.27 -23.406 -21.828 1 94.81 108 ILE B C 1
ATOM 2821 O O . ILE B 1 108 ? 0.29 -24.516 -21.781 1 94.81 108 ILE B O 1
ATOM 2825 N N . GLU B 1 109 ? -0.73 -22.953 -22.891 1 94.12 109 GLU B N 1
ATOM 2826 C CA . GLU B 1 109 ? -0.786 -23.719 -24.125 1 94.12 109 GLU B CA 1
ATOM 2827 C C . GLU B 1 109 ? 0.604 -23.891 -24.734 1 94.12 109 GLU B C 1
ATOM 2829 O O . GLU B 1 109 ? 0.86 -24.859 -25.453 1 94.12 109 GLU B O 1
ATOM 2834 N N . LYS B 1 110 ? 1.44 -23.031 -24.422 1 93.69 110 LYS B N 1
ATOM 2835 C CA . LYS B 1 110 ? 2.783 -23.016 -25 1 93.69 110 LYS B CA 1
ATOM 2836 C C . LYS B 1 110 ? 3.684 -24.031 -24.328 1 93.69 110 LYS B C 1
ATOM 2838 O O . LYS B 1 110 ? 4.57 -24.609 -24.969 1 93.69 110 LYS B O 1
ATOM 2843 N N . TYR B 1 111 ? 3.477 -24.297 -23.094 1 93.75 111 TYR B N 1
ATOM 2844 C CA . TYR B 1 111 ? 4.344 -25.172 -22.328 1 93.75 111 TYR B CA 1
ATOM 2845 C C . TYR B 1 111 ? 3.824 -26.609 -22.359 1 93.75 111 TYR B C 1
ATOM 2847 O O . TYR B 1 111 ? 2.646 -2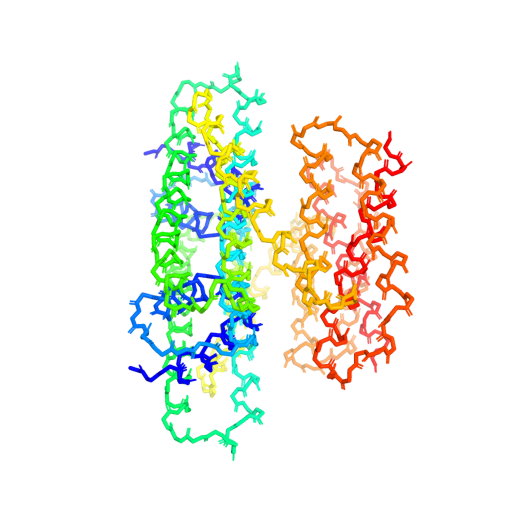6.844 -22.656 1 93.75 111 TYR B O 1
ATOM 2855 N N . ASP B 1 112 ? 4.746 -27.5 -22.109 1 93.75 112 ASP B N 1
ATOM 2856 C CA . ASP B 1 112 ? 4.328 -28.891 -21.938 1 93.75 112 ASP B CA 1
ATOM 2857 C C . ASP B 1 112 ? 3.318 -29.016 -20.797 1 93.75 112 ASP B C 1
ATOM 2859 O O . ASP B 1 112 ? 3.484 -28.406 -19.734 1 93.75 112 ASP B O 1
ATOM 2863 N N . LYS B 1 113 ? 2.352 -29.812 -20.938 1 90 113 LYS B N 1
ATOM 2864 C CA . LYS B 1 113 ? 1.245 -29.969 -20 1 90 113 LYS B CA 1
ATOM 2865 C C . LYS B 1 113 ? 1.737 -30.469 -18.641 1 90 113 LYS B C 1
ATOM 2867 O O . LYS B 1 113 ? 1.137 -30.172 -17.609 1 90 113 LYS B O 1
ATOM 2872 N N . ASN B 1 114 ? 2.791 -31.094 -18.672 1 90.62 114 ASN B N 1
ATOM 2873 C CA . ASN B 1 114 ? 3.271 -31.672 -17.422 1 90.62 114 ASN B CA 1
ATOM 2874 C C . ASN B 1 114 ? 4.477 -30.906 -16.875 1 90.62 114 ASN B C 1
ATOM 2876 O O . ASN B 1 114 ? 5.129 -31.359 -15.938 1 90.62 114 ASN B O 1
ATOM 2880 N N . SER B 1 115 ? 4.695 -29.75 -17.438 1 92.44 115 SER B N 1
ATOM 2881 C CA . SER B 1 115 ? 5.852 -28.984 -16.984 1 92.44 115 SER B CA 1
ATOM 2882 C C . SER B 1 115 ? 5.543 -28.219 -15.703 1 92.44 115 SER B C 1
ATOM 2884 O O . SER B 1 115 ? 4.379 -27.969 -15.391 1 92.44 115 SER B O 1
ATOM 2886 N N . GLN B 1 116 ? 6.566 -27.844 -14.969 1 90.31 116 GLN B N 1
ATOM 2887 C CA . GLN B 1 116 ? 6.434 -27.031 -13.766 1 90.31 116 GLN B CA 1
ATOM 2888 C C . GLN B 1 116 ? 5.875 -25.656 -14.094 1 90.31 116 GLN B C 1
ATOM 2890 O O . GLN B 1 116 ? 5.102 -25.094 -13.32 1 90.31 116 GLN B O 1
ATOM 2895 N N . GLU B 1 117 ? 6.273 -25.141 -15.211 1 93.06 117 GLU B N 1
ATOM 2896 C CA . GLU B 1 117 ? 5.816 -23.828 -15.656 1 93.06 117 GLU B CA 1
ATOM 2897 C C . GLU B 1 117 ? 4.312 -23.828 -15.914 1 93.06 117 GLU B C 1
ATOM 2899 O O . GLU B 1 117 ? 3.6 -22.922 -15.461 1 93.06 117 GLU B O 1
ATOM 2904 N N . SER B 1 118 ? 3.885 -24.906 -16.609 1 94.06 118 SER B N 1
ATOM 2905 C CA . SER B 1 118 ? 2.453 -25.016 -16.875 1 94.06 118 SER B CA 1
ATOM 2906 C C . SER B 1 118 ? 1.663 -25.125 -15.57 1 94.06 118 SER B C 1
ATOM 2908 O O . SER B 1 118 ? 0.615 -24.5 -15.414 1 94.06 118 SER B O 1
ATOM 2910 N N . ALA B 1 119 ? 2.154 -25.906 -14.688 1 94.5 119 ALA B N 1
ATOM 2911 C CA . ALA B 1 119 ? 1.504 -26.078 -13.391 1 94.5 119 ALA B CA 1
ATOM 2912 C C . ALA B 1 119 ? 1.387 -24.75 -12.656 1 94.5 119 ALA B C 1
ATOM 2914 O O . ALA B 1 119 ? 0.35 -24.453 -12.062 1 94.5 119 ALA B O 1
ATOM 2915 N N . HIS B 1 120 ? 2.426 -23.984 -12.688 1 94.88 120 HIS B N 1
ATOM 2916 C CA . HIS B 1 120 ? 2.438 -22.688 -12.023 1 94.88 120 HIS B CA 1
ATOM 2917 C C . HIS B 1 120 ? 1.385 -21.75 -12.617 1 94.88 120 HIS B C 1
ATOM 2919 O O . HIS B 1 120 ? 0.636 -21.109 -11.883 1 94.88 120 HIS B O 1
ATOM 2925 N N . PHE B 1 121 ? 1.288 -21.719 -13.914 1 96.75 121 PHE B N 1
ATOM 2926 C CA . PHE B 1 121 ? 0.322 -20.844 -14.578 1 96.75 121 PHE B CA 1
ATOM 2927 C C . PHE B 1 121 ? -1.104 -21.297 -14.281 1 96.75 121 PHE B C 1
ATOM 2929 O O . PHE B 1 121 ? -1.99 -20.469 -14.07 1 96.75 121 PHE B O 1
ATOM 2936 N N . ILE B 1 122 ? -1.296 -22.594 -14.281 1 97.19 122 ILE B N 1
ATOM 2937 C CA . ILE B 1 122 ? -2.619 -23.125 -13.992 1 97.19 122 ILE B CA 1
ATOM 2938 C C . ILE B 1 122 ? -3.02 -22.781 -12.562 1 97.19 122 ILE B C 1
ATOM 2940 O O . ILE B 1 122 ? -4.156 -22.359 -12.312 1 97.19 122 ILE B O 1
ATOM 2944 N N . LYS B 1 123 ? -2.113 -22.906 -11.68 1 96.19 123 LYS B N 1
ATOM 2945 C CA . LYS B 1 123 ? -2.363 -22.547 -10.289 1 96.19 123 LYS B CA 1
ATOM 2946 C C . LYS B 1 123 ? -2.717 -21.062 -10.164 1 96.19 123 LYS B C 1
ATOM 2948 O O . LYS B 1 123 ? -3.658 -20.703 -9.453 1 96.19 123 LYS B O 1
ATOM 2953 N N . LEU B 1 124 ? -1.913 -20.25 -10.812 1 96.56 124 LEU B N 1
ATOM 2954 C CA . LEU B 1 124 ? -2.166 -18.812 -10.789 1 96.56 124 LEU B CA 1
ATOM 2955 C C . LEU B 1 124 ? -3.564 -18.5 -11.312 1 96.56 124 LEU B C 1
ATOM 2957 O O . LEU B 1 124 ? -4.289 -17.688 -10.711 1 96.56 124 LEU B O 1
ATOM 2961 N N . LYS B 1 125 ? -3.953 -19.141 -12.445 1 97.31 125 LYS B N 1
ATOM 2962 C CA . LYS B 1 125 ? -5.289 -18.984 -13.016 1 97.31 125 LYS B CA 1
ATOM 2963 C C . LYS B 1 125 ? -6.363 -19.391 -12.008 1 97.31 125 LYS B C 1
ATOM 2965 O O . LYS B 1 125 ? -7.363 -18.672 -11.852 1 97.31 125 LYS B O 1
ATOM 2970 N N . GLY B 1 126 ? -6.125 -20.438 -11.344 1 96.75 126 GLY B N 1
ATOM 2971 C CA . GLY B 1 126 ? -7.051 -20.891 -10.312 1 96.75 126 GLY B CA 1
ATOM 2972 C C . GLY B 1 126 ? -7.18 -19.906 -9.164 1 96.75 126 GLY B C 1
ATOM 2973 O O . GLY B 1 126 ? -8.289 -19.625 -8.695 1 96.75 126 GLY B O 1
ATOM 2974 N N . ASP B 1 127 ? -6.059 -19.406 -8.719 1 95.38 127 ASP B N 1
ATOM 2975 C CA . ASP B 1 127 ? -6.066 -18.406 -7.652 1 95.38 127 ASP B CA 1
ATOM 2976 C C . ASP B 1 127 ? -6.879 -17.172 -8.055 1 95.38 127 ASP B C 1
ATOM 2978 O O . ASP B 1 127 ? -7.621 -16.625 -7.234 1 95.38 127 ASP B O 1
ATOM 2982 N N . LEU B 1 128 ? -6.715 -16.766 -9.273 1 97.25 128 LEU B N 1
ATOM 2983 C CA . LEU B 1 128 ? -7.43 -15.586 -9.758 1 97.25 128 LEU B CA 1
ATOM 2984 C C . LEU B 1 128 ? -8.93 -15.844 -9.789 1 97.25 128 LEU B C 1
ATOM 2986 O O . LEU B 1 128 ? -9.719 -14.992 -9.367 1 97.25 128 LEU B O 1
ATOM 2990 N N . TYR B 1 129 ? -9.336 -17.016 -10.227 1 96.62 129 TYR B N 1
ATOM 2991 C CA . TYR B 1 129 ? -10.758 -17.359 -10.242 1 96.62 129 TYR B CA 1
ATOM 2992 C C . TYR B 1 129 ? -11.32 -17.422 -8.828 1 96.62 129 TYR B C 1
ATOM 2994 O O . TYR B 1 129 ? -12.453 -17.016 -8.586 1 96.62 129 TYR B O 1
ATOM 3002 N N . LYS B 1 130 ? -10.586 -17.953 -7.977 1 94.88 130 LYS B N 1
ATOM 3003 C CA . LYS B 1 130 ? -11.008 -18 -6.582 1 94.88 130 LYS B CA 1
ATOM 3004 C C . LYS B 1 130 ? -11.273 -16.594 -6.047 1 94.88 130 LYS B C 1
ATOM 3006 O O . LYS B 1 130 ? -12.328 -16.328 -5.465 1 94.88 130 LYS B O 1
ATOM 3011 N N . ASN B 1 131 ? -10.336 -15.742 -6.289 1 94.38 131 ASN B N 1
ATOM 3012 C CA . ASN B 1 131 ? -10.453 -14.375 -5.797 1 94.38 131 ASN B CA 1
ATOM 3013 C C . ASN B 1 131 ? -11.609 -13.633 -6.465 1 94.38 131 ASN B C 1
ATOM 3015 O O . ASN B 1 131 ? -12.336 -12.883 -5.812 1 94.38 131 ASN B O 1
ATOM 3019 N N . ILE B 1 132 ? -11.781 -13.914 -7.742 1 96 132 ILE B N 1
ATOM 3020 C CA . ILE B 1 132 ? -12.891 -13.32 -8.477 1 96 132 ILE B CA 1
ATOM 3021 C C . ILE B 1 132 ? -14.219 -13.773 -7.867 1 96 132 ILE B C 1
ATOM 3023 O O . ILE B 1 132 ? -15.156 -12.984 -7.758 1 96 132 ILE B O 1
ATOM 3027 N N . SER B 1 133 ? -14.328 -14.953 -7.438 1 94.56 133 SER B N 1
ATOM 3028 C CA . SER B 1 133 ? -15.562 -15.531 -6.926 1 94.56 133 SER B CA 1
ATOM 3029 C C . SER B 1 133 ? -15.984 -14.867 -5.617 1 94.56 133 SER B C 1
ATOM 3031 O O . SER B 1 133 ? -17.172 -14.867 -5.273 1 94.56 133 SER B O 1
ATOM 3033 N N . GLU B 1 134 ? -15.062 -14.305 -4.938 1 90.62 134 GLU B N 1
ATOM 3034 C CA . GLU B 1 134 ? -15.352 -13.633 -3.674 1 90.62 134 GLU B CA 1
ATOM 3035 C C . GLU B 1 134 ? -16.047 -12.297 -3.904 1 90.62 134 GLU B C 1
ATOM 3037 O O . GLU B 1 134 ? -16.703 -11.766 -3.006 1 90.62 134 GLU B O 1
ATOM 3042 N N . ILE B 1 135 ? -15.82 -11.766 -5.055 1 93.56 135 ILE B N 1
ATOM 3043 C CA . ILE B 1 135 ? -16.359 -10.445 -5.383 1 93.56 135 ILE B CA 1
ATOM 3044 C C . ILE B 1 135 ? -17.672 -10.602 -6.137 1 93.56 135 ILE B C 1
ATOM 3046 O O . ILE B 1 135 ? -18.578 -9.781 -5.988 1 93.56 135 ILE B O 1
ATOM 3050 N N . GLU B 1 136 ? -17.719 -11.633 -6.934 1 93.5 136 GLU B N 1
ATOM 3051 C CA . GLU B 1 136 ? -18.906 -11.898 -7.73 1 93.5 136 GLU B CA 1
ATOM 3052 C C . GLU B 1 136 ? -20.047 -12.43 -6.863 1 93.5 136 GLU B C 1
ATOM 3054 O O . GLU B 1 136 ? -19.844 -12.773 -5.695 1 93.5 136 GLU B O 1
ATOM 3059 N N . VAL B 1 137 ? -21.281 -12.398 -7.492 1 91.5 137 VAL B N 1
ATOM 3060 C CA . VAL B 1 137 ? -22.453 -12.859 -6.754 1 91.5 137 VAL B CA 1
ATOM 3061 C C . VAL B 1 137 ? -23.266 -13.805 -7.629 1 91.5 137 VAL B C 1
ATOM 3063 O O . VAL B 1 137 ? -23.172 -13.773 -8.859 1 91.5 137 VAL B O 1
ATOM 3066 N N . GLY B 1 138 ? -23.969 -14.695 -7.059 1 93.75 138 GLY B N 1
ATOM 3067 C CA . GLY B 1 138 ? -24.906 -15.562 -7.75 1 93.75 138 GLY B CA 1
ATOM 3068 C C . GLY B 1 138 ? -24.234 -16.562 -8.656 1 93.75 138 GLY B C 1
ATOM 3069 O O . GLY B 1 138 ? -23.266 -17.219 -8.258 1 93.75 138 GLY B O 1
ATOM 3070 N N . GLN B 1 139 ? -24.703 -16.734 -9.828 1 95.69 139 GLN B N 1
ATOM 3071 C CA . GLN B 1 139 ? -24.25 -17.766 -10.758 1 95.69 139 GLN B CA 1
ATOM 3072 C C . GLN B 1 139 ? -22.828 -17.5 -11.227 1 95.69 139 GLN B C 1
ATOM 3074 O O . GLN B 1 139 ? -22.047 -18.422 -11.43 1 95.69 139 GLN B O 1
ATOM 3079 N N . SER B 1 140 ? -22.562 -16.234 -11.375 1 95.25 140 SER B N 1
ATOM 3080 C CA . SER B 1 140 ? -21.219 -15.883 -11.797 1 95.25 140 SER B CA 1
ATOM 3081 C C . SER B 1 140 ? -20.188 -16.312 -10.766 1 95.25 140 SER B C 1
ATOM 3083 O O . SER B 1 140 ? -19.125 -16.812 -11.117 1 95.25 140 SER B O 1
ATOM 3085 N N . ALA B 1 141 ? -20.469 -16.125 -9.492 1 94.94 141 ALA B N 1
ATOM 3086 C CA . ALA B 1 141 ? -19.578 -16.547 -8.414 1 94.94 141 ALA B CA 1
ATOM 3087 C C . ALA B 1 141 ? -19.406 -18.062 -8.414 1 94.94 141 ALA B C 1
ATOM 3089 O O . ALA B 1 141 ? -18.297 -18.562 -8.266 1 94.94 141 ALA B O 1
ATOM 3090 N N . GLU B 1 142 ? -20.484 -18.75 -8.664 1 95.38 142 GLU B N 1
ATOM 3091 C CA . GLU B 1 142 ? -20.453 -20.203 -8.688 1 95.38 142 GLU B CA 1
ATOM 3092 C C . GLU B 1 142 ? -19.609 -20.719 -9.852 1 95.38 142 GLU B C 1
ATOM 3094 O O . GLU B 1 142 ? -18.844 -21.672 -9.688 1 95.38 142 GLU B O 1
ATOM 3099 N N . ASN B 1 143 ? -19.844 -20.109 -10.961 1 97.19 143 ASN B N 1
ATOM 3100 C CA . ASN B 1 143 ? -19.047 -20.5 -12.117 1 97.19 143 ASN B CA 1
ATOM 3101 C C . ASN B 1 143 ? -17.562 -20.281 -11.883 1 97.19 143 ASN B C 1
ATOM 3103 O O . ASN B 1 143 ? -16.75 -21.156 -12.203 1 97.19 143 ASN B O 1
ATOM 3107 N N . SER B 1 144 ? -17.219 -19.172 -11.32 1 96.5 144 SER B N 1
ATOM 3108 C CA . SER B 1 144 ? -15.828 -18.875 -11.016 1 96.5 144 SER B CA 1
ATOM 3109 C C . SER B 1 144 ? -15.266 -19.875 -10 1 96.5 144 SER B C 1
ATOM 3111 O O . SER B 1 144 ? -14.102 -20.281 -10.102 1 96.5 144 SER B O 1
ATOM 3113 N N . ARG B 1 145 ? -16.047 -20.25 -9.07 1 95.44 145 ARG B N 1
ATOM 3114 C CA . ARG B 1 145 ? -15.625 -21.234 -8.078 1 95.44 145 ARG B CA 1
ATOM 3115 C C . ARG B 1 145 ? -15.328 -22.578 -8.734 1 95.44 145 ARG B C 1
ATOM 3117 O O . ARG B 1 145 ? -14.336 -23.234 -8.406 1 95.44 145 ARG B O 1
ATOM 3124 N N . LYS B 1 146 ? -16.172 -22.938 -9.641 1 96.62 146 LYS B N 1
ATOM 3125 C CA . LYS B 1 146 ? -15.977 -24.203 -10.344 1 96.62 146 LYS B CA 1
ATOM 3126 C C . LYS B 1 146 ? -14.703 -24.172 -11.18 1 96.62 146 LYS B C 1
ATOM 3128 O O . LYS B 1 146 ? -13.938 -25.141 -11.188 1 96.62 146 LYS B O 1
ATOM 3133 N N . LEU B 1 147 ? -14.531 -23.094 -11.836 1 97.19 147 LEU B N 1
ATOM 3134 C CA . LEU B 1 147 ? -13.32 -22.953 -12.641 1 97.19 147 LEU B CA 1
ATOM 3135 C C . LEU B 1 147 ? -12.078 -22.984 -11.766 1 97.19 147 LEU B C 1
ATOM 3137 O O . LEU B 1 147 ? -11.07 -23.594 -12.133 1 97.19 147 LEU B O 1
ATOM 3141 N N . ALA B 1 148 ? -12.109 -22.312 -10.625 1 96.81 148 ALA B N 1
ATOM 3142 C CA . ALA B 1 148 ? -11 -22.328 -9.672 1 96.81 148 ALA B CA 1
ATOM 3143 C C . ALA B 1 148 ? -10.68 -23.75 -9.219 1 96.81 148 ALA B C 1
ATOM 3145 O O . ALA B 1 148 ? -9.516 -24.141 -9.18 1 96.81 148 ALA B O 1
ATOM 3146 N N . GLU B 1 149 ? -11.703 -24.469 -8.898 1 94.62 149 GLU B N 1
ATOM 3147 C CA . GLU B 1 149 ? -11.539 -25.844 -8.438 1 94.62 149 GLU B CA 1
ATOM 3148 C C . GLU B 1 149 ? -10.914 -26.719 -9.523 1 94.62 149 GLU B C 1
ATOM 3150 O O . GLU B 1 149 ? -10.031 -27.531 -9.25 1 94.62 149 GLU B O 1
ATOM 3155 N N . PHE B 1 150 ? -11.422 -26.531 -10.656 1 96.75 150 PHE B N 1
ATOM 3156 C CA . PHE B 1 150 ? -10.883 -27.281 -11.781 1 96.75 150 PHE B CA 1
ATOM 3157 C C . PHE B 1 150 ? -9.398 -27 -11.953 1 96.75 150 PHE B C 1
ATOM 3159 O O . PHE B 1 150 ? -8.602 -27.938 -12.109 1 96.75 150 PHE B O 1
ATOM 3166 N N . CYS B 1 151 ? -9.008 -25.734 -11.945 1 97 151 CYS B N 1
ATOM 3167 C CA . CYS B 1 151 ? -7.605 -25.344 -12.086 1 97 151 CYS B CA 1
ATOM 3168 C C . CYS B 1 151 ? -6.758 -25.938 -10.969 1 97 151 CYS B C 1
ATOM 3170 O O . CYS B 1 151 ? -5.656 -26.438 -11.203 1 97 151 CYS B O 1
ATOM 3172 N N . GLN B 1 152 ? -7.289 -25.844 -9.805 1 94.88 152 GLN B N 1
ATOM 3173 C CA . GLN B 1 152 ? -6.574 -26.359 -8.641 1 94.88 152 GLN B CA 1
ATOM 3174 C C . GLN B 1 152 ? -6.312 -27.859 -8.773 1 94.88 152 GLN B C 1
ATOM 3176 O O . GLN B 1 152 ? -5.207 -28.328 -8.492 1 94.88 152 GLN B O 1
ATOM 3181 N N . GLU B 1 153 ? -7.266 -28.578 -9.18 1 95.06 153 GLU B N 1
ATOM 3182 C CA . GLU B 1 153 ? -7.129 -30.031 -9.359 1 95.06 153 GLU B CA 1
ATOM 3183 C C . GLU B 1 153 ? -6.105 -30.359 -10.445 1 95.06 153 GLU B C 1
ATOM 3185 O O . GLU B 1 153 ? -5.289 -31.266 -10.281 1 95.06 153 GLU B O 1
ATOM 3190 N N . GLU B 1 154 ? -6.223 -29.641 -11.492 1 95.75 154 GLU B N 1
ATOM 3191 C CA . GLU B 1 154 ? -5.281 -29.844 -12.586 1 95.75 154 GLU B CA 1
ATOM 3192 C C . GLU B 1 154 ? -3.85 -29.547 -12.148 1 95.75 154 GLU B C 1
ATOM 3194 O O . GLU B 1 154 ? -2.926 -30.297 -12.453 1 95.75 154 GLU B O 1
ATOM 3199 N N . ALA B 1 155 ? -3.643 -28.422 -11.508 1 96.62 155 ALA B N 1
ATOM 3200 C CA . ALA B 1 155 ? -2.314 -28.078 -11.008 1 96.62 155 ALA B CA 1
ATOM 3201 C C . ALA B 1 155 ? -1.803 -29.125 -10.031 1 96.62 155 ALA B C 1
ATOM 3203 O O . ALA B 1 155 ? -0.624 -29.484 -10.055 1 96.62 155 ALA B O 1
ATOM 3204 N N . GLU B 1 156 ? -2.695 -29.562 -9.188 1 95.12 156 GLU B N 1
ATOM 3205 C CA . GLU B 1 156 ? -2.346 -30.547 -8.18 1 95.12 156 GLU B CA 1
ATOM 3206 C C . GLU B 1 156 ? -1.816 -31.828 -8.82 1 95.12 156 GLU B C 1
ATOM 3208 O O . GLU B 1 156 ? -0.828 -32.406 -8.352 1 95.12 156 GLU B O 1
ATOM 3213 N N . ARG B 1 157 ? -2.473 -32.25 -9.836 1 94.81 157 ARG B N 1
ATOM 3214 C CA . ARG B 1 157 ? -2.08 -33.469 -10.539 1 94.81 157 ARG B CA 1
ATOM 3215 C C . ARG B 1 157 ? -0.641 -33.375 -11.031 1 94.81 157 ARG B C 1
ATOM 3217 O O . ARG B 1 157 ? 0.131 -34.344 -10.898 1 94.81 157 ARG B O 1
ATOM 3224 N N . ILE B 1 158 ? -0.289 -32.25 -11.516 1 94.94 158 ILE B N 1
ATOM 3225 C CA . ILE B 1 158 ? 1.047 -32.062 -12.07 1 94.94 158 ILE B CA 1
ATOM 3226 C C . ILE B 1 158 ? 2.055 -31.906 -10.938 1 94.94 158 ILE B C 1
ATOM 3228 O O . ILE B 1 158 ? 3.105 -32.562 -10.922 1 94.94 158 ILE B O 1
ATOM 3232 N N . ILE B 1 159 ? 1.779 -31.078 -9.992 1 95.12 159 ILE B N 1
ATOM 3233 C CA . ILE B 1 159 ? 2.68 -30.672 -8.922 1 95.12 159 ILE B CA 1
ATOM 3234 C C . ILE B 1 159 ? 3.02 -31.875 -8.047 1 95.12 159 ILE B C 1
ATOM 3236 O O . ILE B 1 159 ? 4.191 -32.125 -7.734 1 95.12 159 ILE B O 1
ATOM 3240 N N . TYR B 1 160 ? 2.059 -32.656 -7.715 1 92.25 160 TYR B N 1
ATOM 3241 C CA . TYR B 1 160 ? 2.279 -33.75 -6.793 1 92.25 160 TYR B CA 1
ATOM 3242 C C . TYR B 1 160 ? 3.047 -34.875 -7.473 1 92.25 160 TYR B C 1
ATOM 3244 O O . TYR B 1 160 ? 3.713 -35.688 -6.801 1 92.25 160 TYR B O 1
ATOM 3252 N N . LYS B 1 161 ? 2.996 -34.844 -8.75 1 91.38 161 LYS B N 1
ATOM 3253 C CA . LYS B 1 161 ? 3.701 -35.906 -9.492 1 91.38 161 LYS B CA 1
ATOM 3254 C C . LYS B 1 161 ? 5.176 -35.562 -9.656 1 91.38 161 LYS B C 1
ATOM 3256 O O . LYS B 1 161 ? 6.035 -36.438 -9.633 1 91.38 161 LYS B O 1
ATOM 3261 N N . HIS B 1 162 ? 5.52 -34.281 -9.68 1 90.12 162 HIS B N 1
ATOM 3262 C CA . HIS B 1 162 ? 6.84 -33.938 -10.203 1 90.12 162 HIS B CA 1
ATOM 3263 C C . HIS B 1 162 ? 7.637 -33.125 -9.195 1 90.12 162 HIS B C 1
ATOM 3265 O O . HIS B 1 162 ? 8.859 -33.031 -9.297 1 90.12 162 HIS B O 1
ATOM 3271 N N . LEU B 1 163 ? 6.949 -32.531 -8.273 1 90.69 163 LEU B N 1
ATOM 3272 C CA . LEU B 1 163 ? 7.664 -31.609 -7.418 1 90.69 163 LEU B CA 1
ATOM 3273 C C . LEU B 1 163 ? 7.797 -32.156 -6.004 1 90.69 163 LEU B C 1
ATOM 3275 O O . LEU B 1 163 ? 6.879 -32.812 -5.492 1 90.69 163 LEU B O 1
ATOM 3279 N N . SER B 1 164 ? 8.914 -31.859 -5.438 1 92.38 164 SER B N 1
ATOM 3280 C CA . SER B 1 164 ? 9.172 -32.219 -4.047 1 92.38 164 SER B CA 1
ATOM 3281 C C . SER B 1 164 ? 8.141 -31.609 -3.111 1 92.38 164 SER B C 1
ATOM 3283 O O . SER B 1 164 ? 7.648 -30.516 -3.361 1 92.38 164 SER B O 1
ATOM 3285 N N . PRO B 1 165 ? 7.832 -32.281 -1.985 1 95.12 165 PRO B N 1
ATOM 3286 C CA . PRO B 1 165 ? 6.902 -31.719 -1 1 95.12 165 PRO B CA 1
ATOM 3287 C C . PRO B 1 165 ? 7.375 -30.391 -0.427 1 95.12 165 PRO B C 1
ATOM 3289 O O . PRO B 1 165 ? 6.566 -29.609 0.082 1 95.12 165 PRO B O 1
ATOM 3292 N N . ALA B 1 166 ? 8.617 -30.094 -0.548 1 95.56 166 ALA B N 1
ATOM 3293 C CA . ALA B 1 166 ? 9.164 -28.875 0.016 1 95.56 166 ALA B CA 1
ATOM 3294 C C . ALA B 1 166 ? 9.227 -27.766 -1.033 1 95.56 166 ALA B C 1
ATOM 3296 O O . ALA B 1 166 ? 9.531 -26.609 -0.714 1 95.56 166 ALA B O 1
ATOM 3297 N N . HIS B 1 167 ? 8.938 -28.141 -2.213 1 92.56 167 HIS B N 1
ATOM 3298 C CA . HIS B 1 167 ? 9.023 -27.141 -3.271 1 92.56 167 HIS B CA 1
ATOM 3299 C C . HIS B 1 167 ? 8.016 -26.016 -3.041 1 92.56 167 HIS B C 1
ATOM 3301 O O . HIS B 1 167 ? 6.859 -26.266 -2.711 1 92.56 167 HIS B O 1
ATOM 3307 N N . PRO B 1 168 ? 8.398 -24.766 -3.299 1 92.25 168 PRO B N 1
ATOM 3308 C CA . PRO B 1 168 ? 7.52 -23.641 -2.973 1 92.25 168 PRO B CA 1
ATOM 3309 C C . PRO B 1 168 ? 6.211 -23.672 -3.754 1 92.25 168 PRO B C 1
ATOM 3311 O O . PRO B 1 168 ? 5.16 -23.281 -3.225 1 92.25 168 PRO B O 1
ATOM 3314 N N . THR B 1 169 ? 6.184 -24.062 -4.945 1 91.81 169 THR B N 1
ATOM 3315 C CA . THR B 1 169 ? 4.965 -24.141 -5.746 1 91.81 169 THR B CA 1
ATOM 3316 C C . THR B 1 169 ? 3.98 -25.141 -5.141 1 91.81 169 THR B C 1
ATOM 3318 O O . THR B 1 169 ? 2.773 -24.891 -5.125 1 91.81 169 THR B O 1
ATOM 3321 N N . ARG B 1 170 ? 4.516 -26.297 -4.73 1 94.31 170 ARG B N 1
ATOM 3322 C CA . ARG B 1 170 ? 3.6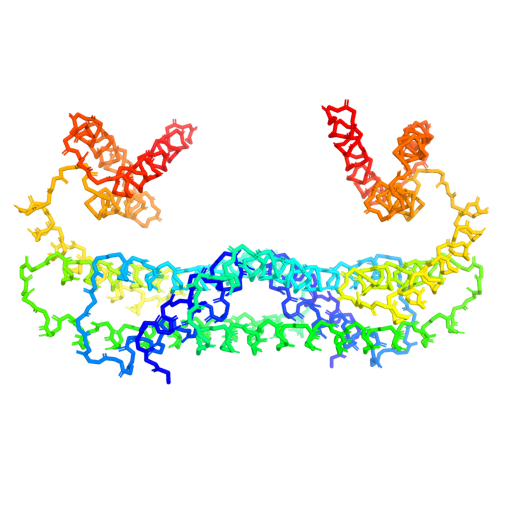74 -27.297 -4.094 1 94.31 170 ARG B CA 1
ATOM 3323 C C . ARG B 1 170 ? 3.131 -26.797 -2.76 1 94.31 170 ARG B C 1
ATOM 3325 O O . ARG B 1 170 ? 1.939 -26.938 -2.475 1 94.31 170 ARG B O 1
ATOM 3332 N N . LEU B 1 171 ? 4.035 -26.219 -2 1 95.69 171 LEU B N 1
ATOM 3333 C CA . LEU B 1 171 ? 3.619 -25.625 -0.73 1 95.69 171 LEU B CA 1
ATOM 3334 C C . LEU B 1 171 ? 2.582 -24.531 -0.95 1 95.69 171 LEU B C 1
ATOM 3336 O O . LEU B 1 171 ? 1.606 -24.438 -0.202 1 95.69 171 LEU B O 1
ATOM 3340 N N . GLY B 1 172 ? 2.83 -23.766 -1.966 1 94.94 172 GLY B N 1
ATOM 3341 C CA . GLY B 1 172 ? 1.898 -22.703 -2.295 1 94.94 172 GLY B CA 1
ATOM 3342 C C . GLY B 1 172 ? 0.52 -23.203 -2.674 1 94.94 172 GLY B C 1
ATOM 3343 O O . GLY B 1 172 ? -0.491 -22.609 -2.307 1 94.94 172 GLY B O 1
ATOM 3344 N N . LEU B 1 173 ? 0.498 -24.188 -3.395 1 95.69 173 LEU B N 1
ATOM 3345 C CA . LEU B 1 173 ? -0.776 -24.797 -3.76 1 95.69 173 LEU B CA 1
ATOM 3346 C C . LEU B 1 173 ? -1.515 -25.297 -2.521 1 95.69 173 LEU B C 1
ATOM 3348 O O . LEU B 1 173 ? -2.717 -25.062 -2.377 1 95.69 173 LEU B O 1
ATOM 3352 N N . ALA B 1 174 ? -0.812 -26 -1.686 1 96.5 174 ALA B N 1
ATOM 3353 C CA . ALA B 1 174 ? -1.412 -26.5 -0.452 1 96.5 174 ALA B CA 1
ATOM 3354 C C . ALA B 1 174 ? -1.964 -25.344 0.393 1 96.5 174 ALA B C 1
ATOM 3356 O O . ALA B 1 174 ? -3.057 -25.453 0.955 1 96.5 174 ALA B O 1
ATOM 3357 N N . LEU B 1 175 ? -1.193 -24.328 0.478 1 96.19 175 LEU B N 1
ATOM 3358 C CA . LEU B 1 175 ? -1.646 -23.156 1.216 1 96.19 175 LEU B CA 1
ATOM 3359 C C . LEU B 1 175 ? -2.947 -22.609 0.632 1 96.19 175 LEU B C 1
ATOM 3361 O O . LEU B 1 175 ? -3.896 -22.344 1.37 1 96.19 175 LEU B O 1
ATOM 3365 N N . SER B 1 176 ? -2.965 -22.453 -0.631 1 94.5 176 SER B N 1
ATOM 3366 C CA . SER B 1 176 ? -4.152 -21.953 -1.306 1 94.5 176 SER B CA 1
ATOM 3367 C C . SER B 1 176 ? -5.359 -22.844 -1.055 1 94.5 176 SER B C 1
ATOM 3369 O O . SER B 1 176 ? -6.465 -22.359 -0.805 1 94.5 176 SER B O 1
ATOM 3371 N N . ARG B 1 177 ? -5.148 -24.078 -1.072 1 94.81 177 ARG B N 1
ATOM 3372 C CA . ARG B 1 177 ? -6.223 -25.047 -0.839 1 94.81 177 ARG B CA 1
ATOM 3373 C C . ARG B 1 177 ? -6.727 -24.953 0.597 1 94.81 177 ARG B C 1
ATOM 3375 O O . ARG B 1 177 ? -7.934 -25.031 0.841 1 94.81 177 ARG B O 1
ATOM 3382 N N . ALA B 1 178 ? -5.816 -24.859 1.432 1 96.44 178 ALA B N 1
ATOM 3383 C CA . ALA B 1 178 ? -6.188 -24.766 2.842 1 96.44 178 ALA B CA 1
ATOM 3384 C C . ALA B 1 178 ? -7.016 -23.516 3.109 1 96.44 178 ALA B C 1
ATOM 3386 O O . ALA B 1 178 ? -8.055 -23.578 3.771 1 96.44 178 ALA B O 1
ATOM 3387 N N . VAL B 1 179 ? -6.574 -22.469 2.584 1 93.62 179 VAL B N 1
ATOM 3388 C CA . VAL B 1 179 ? -7.273 -21.203 2.777 1 93.62 179 VAL B CA 1
ATOM 3389 C C . VAL B 1 179 ? -8.656 -21.281 2.129 1 93.62 179 VAL B C 1
ATOM 3391 O O . VAL B 1 179 ? -9.641 -20.781 2.688 1 93.62 179 VAL B O 1
ATOM 3394 N N . TRP B 1 180 ? -8.711 -21.859 0.973 1 92.88 180 TRP B N 1
ATOM 3395 C CA . TRP B 1 180 ? -9.992 -22.031 0.298 1 92.88 180 TRP B CA 1
ATOM 3396 C C . TRP B 1 180 ? -10.953 -22.844 1.165 1 92.88 180 TRP B C 1
ATOM 3398 O O . TRP B 1 180 ? -12.125 -22.484 1.307 1 92.88 180 TRP B O 1
ATOM 3408 N N . ALA B 1 181 ? -10.445 -23.891 1.694 1 93.88 181 ALA B N 1
ATOM 3409 C CA . ALA B 1 181 ? -11.258 -24.75 2.555 1 93.88 181 ALA B CA 1
ATOM 3410 C C . ALA B 1 181 ? -11.773 -23.969 3.766 1 93.88 181 ALA B C 1
ATOM 3412 O O . ALA B 1 181 ? -12.938 -24.109 4.148 1 93.88 181 ALA B O 1
ATOM 3413 N N . TYR B 1 182 ? -11 -23.141 4.281 1 94.06 182 TYR B N 1
ATOM 3414 C CA . TYR B 1 182 ? -11.344 -22.391 5.484 1 94.06 182 TYR B CA 1
ATOM 3415 C C . TYR B 1 182 ? -12.297 -21.25 5.156 1 94.06 182 TYR B C 1
ATOM 3417 O O . TYR B 1 182 ? -13.359 -21.109 5.777 1 94.06 182 TYR B O 1
ATOM 3425 N N . GLU B 1 183 ? -11.945 -20.5 4.152 1 87.44 183 GLU B N 1
ATOM 3426 C CA . GLU B 1 183 ? -12.602 -19.219 3.924 1 87.44 183 GLU B CA 1
ATOM 3427 C C . GLU B 1 183 ? -13.82 -19.375 3.016 1 87.44 183 GLU B C 1
ATOM 3429 O O . GLU B 1 183 ? -14.773 -18.609 3.115 1 87.44 183 GLU B O 1
ATOM 3434 N N . ILE B 1 184 ? -13.773 -20.328 2.152 1 83.31 184 ILE B N 1
ATOM 3435 C CA . ILE B 1 184 ? -14.781 -20.359 1.096 1 83.31 184 ILE B CA 1
ATOM 3436 C C . ILE B 1 184 ? -15.758 -21.5 1.353 1 83.31 184 ILE B C 1
ATOM 3438 O O . ILE B 1 184 ? -16.984 -21.312 1.313 1 83.31 184 ILE B O 1
ATOM 3442 N N . THR B 1 185 ? -15.164 -22.688 1.612 1 87.88 185 THR B N 1
ATOM 3443 C CA . THR B 1 185 ? -16.062 -23.828 1.751 1 87.88 185 THR B CA 1
ATOM 3444 C C . THR B 1 185 ? -16.375 -24.094 3.221 1 87.88 185 THR B C 1
ATOM 3446 O O . THR B 1 185 ? -17.156 -25 3.541 1 87.88 185 THR B O 1
ATOM 3449 N N . ASN B 1 186 ? -15.789 -23.422 4.148 1 90.88 186 ASN B N 1
ATOM 3450 C CA . ASN B 1 186 ? -16 -23.531 5.59 1 90.88 186 ASN B CA 1
ATOM 3451 C C . ASN B 1 186 ? -15.742 -24.953 6.086 1 90.88 186 ASN B C 1
ATOM 3453 O O . ASN B 1 186 ? -16.469 -25.453 6.953 1 90.88 186 ASN B O 1
ATOM 3457 N N . ASN B 1 187 ? -14.914 -25.594 5.488 1 94.44 187 ASN B N 1
ATOM 3458 C CA . ASN B 1 187 ? -14.445 -26.906 5.93 1 94.44 187 ASN B CA 1
ATOM 3459 C C . ASN B 1 187 ? -13.164 -26.797 6.75 1 94.44 187 ASN B C 1
ATOM 3461 O O . ASN B 1 187 ? -12.086 -27.156 6.273 1 94.44 187 ASN B O 1
ATOM 3465 N N . ILE B 1 188 ? -13.367 -26.406 7.965 1 95.25 188 ILE B N 1
ATOM 3466 C CA . ILE B 1 188 ? -12.258 -26.031 8.836 1 95.25 188 ILE B CA 1
ATOM 3467 C C . ILE B 1 188 ? -11.375 -27.25 9.102 1 95.25 188 ILE B C 1
ATOM 3469 O O . ILE B 1 188 ? -10.156 -27.172 8.969 1 95.25 188 ILE B O 1
ATOM 3473 N N . PRO B 1 189 ? -11.945 -28.438 9.398 1 96.38 189 PRO B N 1
ATOM 3474 C CA . PRO B 1 189 ? -11.086 -29.609 9.633 1 96.38 189 PRO B CA 1
ATOM 3475 C C . PRO B 1 189 ? -10.211 -29.953 8.43 1 96.38 189 PRO B C 1
ATOM 3477 O O . PRO B 1 189 ? -9.031 -30.297 8.594 1 96.38 189 PRO B O 1
ATOM 3480 N N . ASN B 1 190 ? -10.781 -29.859 7.332 1 96.62 190 ASN B N 1
ATOM 3481 C CA . ASN B 1 190 ? -10.008 -30.141 6.125 1 96.62 190 ASN B CA 1
ATOM 3482 C C . ASN B 1 190 ? -8.906 -29.094 5.914 1 96.62 190 ASN B C 1
ATOM 3484 O O . ASN B 1 190 ? -7.801 -29.438 5.496 1 96.62 190 ASN B O 1
ATOM 3488 N N . ALA B 1 191 ? -9.203 -27.812 6.148 1 97.06 191 ALA B N 1
ATOM 3489 C CA . ALA B 1 191 ? -8.219 -26.734 6.047 1 97.06 191 ALA B CA 1
ATOM 3490 C C . ALA B 1 191 ? -7.012 -27.016 6.934 1 97.06 191 ALA B C 1
ATOM 3492 O O . ALA B 1 191 ? -5.867 -26.938 6.484 1 97.06 191 ALA B O 1
ATOM 3493 N N . ILE B 1 192 ? -7.336 -27.406 8.141 1 97.5 192 ILE B N 1
ATOM 3494 C CA . ILE B 1 192 ? -6.297 -27.672 9.125 1 97.5 192 ILE B CA 1
ATOM 3495 C C . ILE B 1 192 ? -5.461 -28.875 8.68 1 97.5 192 ILE B C 1
ATOM 3497 O O . ILE B 1 192 ? -4.23 -28.844 8.727 1 97.5 192 ILE B O 1
ATOM 3501 N N . LYS B 1 193 ? -6.133 -29.891 8.227 1 97.81 193 LYS B N 1
ATOM 3502 C CA . LYS B 1 193 ? -5.453 -31.109 7.785 1 97.81 193 LYS B CA 1
ATOM 3503 C C . LYS B 1 193 ? -4.512 -30.812 6.621 1 97.81 193 LYS B C 1
ATOM 3505 O O . LYS B 1 193 ? -3.357 -31.25 6.625 1 97.81 193 LYS B O 1
ATOM 3510 N N . ILE B 1 194 ? -4.996 -30.094 5.637 1 97.31 194 ILE B N 1
ATOM 3511 C CA . ILE B 1 194 ? -4.195 -29.766 4.461 1 97.31 194 ILE B CA 1
ATOM 3512 C C . ILE B 1 194 ? -2.953 -28.984 4.891 1 97.31 194 ILE B C 1
ATOM 3514 O O . ILE B 1 194 ? -1.836 -29.312 4.484 1 97.31 194 ILE B O 1
ATOM 3518 N N . ALA B 1 195 ? -3.133 -27.969 5.699 1 97.75 195 ALA B N 1
ATOM 3519 C CA . ALA B 1 195 ? -2.039 -27.094 6.125 1 97.75 195 ALA B CA 1
ATOM 3520 C C . ALA B 1 195 ? -1.016 -27.875 6.953 1 97.75 195 ALA B C 1
ATOM 3522 O O . ALA B 1 195 ? 0.192 -27.719 6.754 1 97.75 195 ALA B O 1
ATOM 3523 N N . GLN B 1 196 ? -1.499 -28.703 7.844 1 97.81 196 GLN B N 1
ATOM 3524 C CA . GLN B 1 196 ? -0.613 -29.484 8.695 1 97.81 196 GLN B CA 1
ATOM 3525 C C . GLN B 1 196 ? 0.227 -30.469 7.871 1 97.81 196 GLN B C 1
ATOM 3527 O O . GLN B 1 196 ? 1.435 -30.578 8.086 1 97.81 196 GLN B O 1
ATOM 3532 N N . ASN B 1 197 ? -0.436 -31.188 7.027 1 97.88 197 ASN B N 1
ATOM 3533 C CA . ASN B 1 197 ? 0.269 -32.156 6.18 1 97.88 197 ASN B CA 1
ATOM 3534 C C . ASN B 1 197 ? 1.321 -31.453 5.316 1 97.88 197 ASN B C 1
ATOM 3536 O O . ASN B 1 197 ? 2.441 -31.953 5.184 1 97.88 197 ASN B O 1
ATOM 3540 N N . ALA B 1 198 ? 0.895 -30.359 4.73 1 97.56 198 ALA B N 1
ATOM 3541 C CA . ALA B 1 198 ? 1.819 -29.625 3.871 1 97.56 198 ALA B CA 1
ATOM 3542 C C . ALA B 1 198 ? 3.039 -29.156 4.656 1 97.56 198 ALA B C 1
ATOM 3544 O O . ALA B 1 198 ? 4.172 -29.281 4.188 1 97.56 198 ALA B O 1
ATOM 3545 N N . TYR B 1 199 ? 2.799 -28.625 5.848 1 97.5 199 TYR B N 1
ATOM 3546 C CA . TYR B 1 199 ? 3.896 -28.156 6.68 1 97.5 199 TYR B CA 1
ATOM 3547 C C . TYR B 1 199 ? 4.82 -29.297 7.082 1 97.5 199 TYR B C 1
ATOM 3549 O O . TYR B 1 199 ? 6.039 -29.188 6.949 1 97.5 199 TYR B O 1
ATOM 3557 N N . SER B 1 200 ? 4.227 -30.359 7.551 1 97.38 200 SER B N 1
ATOM 3558 C CA . SER B 1 200 ? 5.004 -31.5 8.039 1 97.38 200 SER B CA 1
ATOM 3559 C C . SER B 1 200 ? 5.832 -32.125 6.914 1 97.38 200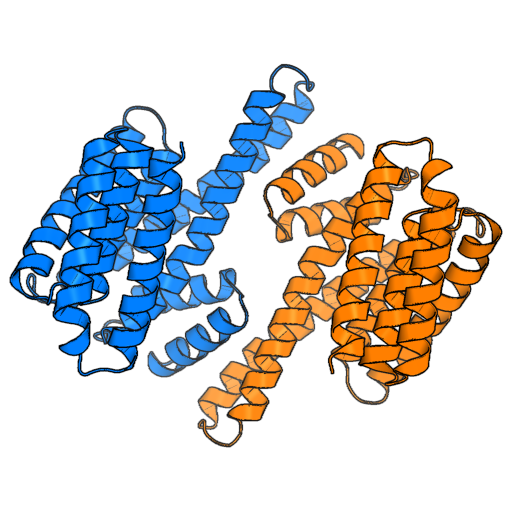 SER B C 1
ATOM 3561 O O . SER B 1 200 ? 7.027 -32.375 7.086 1 97.38 200 SER B O 1
ATOM 3563 N N . GLU B 1 201 ? 5.203 -32.344 5.824 1 96.69 201 GLU B N 1
ATOM 3564 C CA . GLU B 1 201 ? 5.918 -32.938 4.699 1 96.69 201 GLU B CA 1
ATOM 3565 C C . GLU B 1 201 ? 6.977 -31.984 4.152 1 96.69 201 GLU B C 1
ATOM 3567 O O . GLU B 1 201 ? 8.078 -32.406 3.799 1 96.69 201 GLU B O 1
ATOM 3572 N N . GLY B 1 202 ? 6.602 -30.75 4.047 1 96.5 202 GLY B N 1
ATOM 3573 C CA . GLY B 1 202 ? 7.586 -29.766 3.625 1 96.5 202 GLY B CA 1
ATOM 3574 C C . GLY B 1 202 ? 8.797 -29.703 4.531 1 96.5 202 GLY B C 1
ATOM 3575 O O . GLY B 1 202 ? 9.938 -29.641 4.051 1 96.5 202 GLY B O 1
ATOM 3576 N N . PHE B 1 203 ? 8.508 -29.719 5.824 1 95.81 203 PHE B N 1
ATOM 3577 C CA . PHE B 1 203 ? 9.562 -29.672 6.824 1 95.81 203 PHE B CA 1
ATOM 3578 C C . PHE B 1 203 ? 10.492 -30.875 6.699 1 95.81 203 PHE B C 1
ATOM 3580 O O . PHE B 1 203 ? 11.711 -30.734 6.793 1 95.81 203 PHE B O 1
ATOM 3587 N N . GLU B 1 204 ? 9.969 -32 6.457 1 95.75 204 GLU B N 1
ATOM 3588 C CA . GLU B 1 204 ? 10.719 -33.25 6.34 1 95.75 204 GLU B CA 1
ATOM 3589 C C . GLU B 1 204 ? 11.656 -33.188 5.137 1 95.75 204 GLU B C 1
ATOM 3591 O O . GLU B 1 204 ? 12.711 -33.844 5.145 1 95.75 204 GLU B O 1
ATOM 3596 N N . HIS B 1 205 ? 11.289 -32.438 4.137 1 95.56 205 HIS B N 1
ATOM 3597 C CA . HIS B 1 205 ? 12.039 -32.469 2.885 1 95.56 205 HIS B CA 1
ATOM 3598 C C . HIS B 1 205 ? 12.742 -31.156 2.602 1 95.56 205 HIS B C 1
ATOM 3600 O O . HIS B 1 205 ? 13.234 -30.938 1.496 1 95.56 205 HIS B O 1
ATOM 3606 N N . ILE B 1 206 ? 12.75 -30.266 3.562 1 93.88 206 ILE B N 1
ATOM 3607 C CA . ILE B 1 206 ? 13.258 -28.922 3.348 1 93.88 206 ILE B CA 1
ATOM 3608 C C . ILE B 1 206 ? 14.758 -28.969 3.064 1 93.88 206 ILE B C 1
ATOM 3610 O O . ILE B 1 206 ? 15.273 -28.172 2.273 1 93.88 206 ILE B O 1
ATOM 3614 N N . GLU B 1 207 ? 15.461 -29.906 3.588 1 90.44 207 GLU B N 1
ATOM 3615 C CA . GLU B 1 207 ? 16.906 -30.016 3.438 1 90.44 207 GLU B CA 1
ATOM 3616 C C . GLU B 1 207 ? 17.281 -30.547 2.057 1 90.44 207 GLU B C 1
ATOM 3618 O O . GLU B 1 207 ? 18.453 -30.453 1.645 1 90.44 207 GLU B O 1
ATOM 3623 N N . ASP B 1 208 ? 16.266 -31.109 1.39 1 88.38 208 ASP B N 1
ATOM 3624 C CA . ASP B 1 208 ? 16.516 -31.656 0.059 1 88.38 208 ASP B CA 1
ATOM 3625 C C . ASP B 1 208 ? 16.672 -30.547 -0.973 1 88.38 208 ASP B C 1
ATOM 3627 O O . ASP B 1 208 ? 17.156 -30.766 -2.078 1 88.38 208 ASP B O 1
ATOM 3631 N N . LEU B 1 209 ? 16.234 -29.359 -0.64 1 88.56 209 LEU B N 1
ATOM 3632 C CA . LEU B 1 209 ? 16.281 -28.25 -1.592 1 88.56 209 LEU B CA 1
ATOM 3633 C C . LEU B 1 209 ? 17.703 -27.719 -1.722 1 88.56 209 LEU B C 1
ATOM 3635 O O . LEU B 1 209 ? 18.344 -27.375 -0.721 1 88.56 209 LEU B O 1
ATOM 3639 N N . THR B 1 210 ? 18.188 -27.75 -2.912 1 84.38 210 THR B N 1
ATOM 3640 C CA . THR B 1 210 ? 19.562 -27.375 -3.17 1 84.38 210 THR B CA 1
ATOM 3641 C C . THR B 1 210 ? 19.672 -25.891 -3.508 1 84.38 210 THR B C 1
ATOM 3643 O O . THR B 1 210 ? 20.734 -25.281 -3.312 1 84.38 210 THR B O 1
ATOM 3646 N N . SER B 1 211 ? 18.672 -25.344 -3.992 1 87.44 211 SER B N 1
ATOM 3647 C CA . SER B 1 211 ? 18.672 -23.938 -4.383 1 87.44 211 SER B CA 1
ATOM 3648 C C . SER B 1 211 ? 18.344 -23.031 -3.197 1 87.44 211 SER B C 1
ATOM 3650 O O . SER B 1 211 ? 17.312 -23.203 -2.543 1 87.44 211 SER B O 1
ATOM 3652 N N . ASP B 1 212 ? 19.141 -22.047 -2.932 1 86.81 212 ASP B N 1
ATOM 3653 C CA . ASP B 1 212 ? 18.938 -21.109 -1.833 1 86.81 212 ASP B CA 1
ATOM 3654 C C . ASP B 1 212 ? 17.656 -20.297 -2.02 1 86.81 212 ASP B C 1
ATOM 3656 O O . ASP B 1 212 ? 16.953 -20 -1.049 1 86.81 212 ASP B O 1
ATOM 3660 N N . ILE B 1 213 ? 17.406 -20.016 -3.227 1 84.44 213 ILE B N 1
ATOM 3661 C CA . ILE B 1 213 ? 16.219 -19.234 -3.533 1 84.44 213 ILE B CA 1
ATOM 3662 C C . ILE B 1 213 ? 14.961 -20.047 -3.229 1 84.44 213 ILE B C 1
ATOM 3664 O O . ILE B 1 213 ? 14.031 -19.547 -2.594 1 84.44 213 ILE B O 1
ATOM 3668 N N . LEU B 1 214 ? 14.961 -21.297 -3.598 1 87.5 214 LEU B N 1
ATOM 3669 C CA . LEU B 1 214 ? 13.828 -22.172 -3.326 1 87.5 214 LEU B CA 1
ATOM 3670 C C . LEU B 1 214 ? 13.641 -22.375 -1.827 1 87.5 214 LEU B C 1
ATOM 3672 O O . LEU B 1 214 ? 12.516 -22.359 -1.331 1 87.5 214 LEU B O 1
ATOM 3676 N N . TYR B 1 215 ? 14.781 -22.531 -1.229 1 92 215 TYR B N 1
ATOM 3677 C CA . TYR B 1 215 ? 14.734 -22.734 0.215 1 92 215 TYR B CA 1
ATOM 3678 C C . TYR B 1 215 ? 14.062 -21.547 0.912 1 92 215 TYR B C 1
ATOM 3680 O O . TYR B 1 215 ? 13.156 -21.734 1.729 1 92 215 TYR B O 1
ATOM 3688 N N . LYS B 1 216 ? 14.453 -20.406 0.627 1 90.62 216 LYS B N 1
ATOM 3689 C CA . LYS B 1 216 ? 13.898 -19.203 1.241 1 90.62 216 LYS B CA 1
ATOM 3690 C C . LYS B 1 216 ? 12.406 -19.078 0.945 1 90.62 216 LYS B C 1
ATOM 3692 O O . LYS B 1 216 ? 11.617 -18.75 1.835 1 90.62 216 LYS B O 1
ATOM 3697 N N . ASP B 1 217 ? 12.008 -19.297 -0.241 1 90.19 217 ASP B N 1
ATOM 3698 C CA . ASP B 1 217 ? 10.602 -19.219 -0.635 1 90.19 217 ASP B CA 1
ATOM 3699 C C . ASP B 1 217 ? 9.773 -20.25 0.123 1 90.19 217 ASP B C 1
ATOM 3701 O O . ASP B 1 217 ? 8.672 -19.953 0.593 1 90.19 217 ASP B O 1
ATOM 3705 N N . SER B 1 218 ? 10.305 -21.391 0.237 1 94.62 218 SER B N 1
ATOM 3706 C CA . SER B 1 218 ? 9.602 -22.469 0.927 1 94.62 218 SER B CA 1
ATOM 3707 C C . SER B 1 218 ? 9.391 -22.125 2.4 1 94.62 218 SER B C 1
ATOM 3709 O O . SER B 1 218 ? 8.289 -22.312 2.93 1 94.62 218 SER B O 1
ATOM 3711 N N . ILE B 1 219 ? 10.406 -21.609 2.982 1 94.69 219 ILE B N 1
ATOM 3712 C CA . ILE B 1 219 ? 10.32 -21.266 4.395 1 94.69 219 ILE B CA 1
ATOM 3713 C C . ILE B 1 219 ? 9.25 -20.188 4.59 1 94.69 219 ILE B C 1
ATOM 3715 O O . ILE B 1 219 ? 8.469 -20.25 5.543 1 94.69 219 ILE B O 1
ATOM 3719 N N . THR B 1 220 ? 9.258 -19.281 3.693 1 94.06 220 THR B N 1
ATOM 3720 C CA . THR B 1 220 ? 8.258 -18.219 3.762 1 94.06 220 THR B CA 1
ATOM 3721 C C . THR B 1 220 ? 6.848 -18.781 3.719 1 94.06 220 THR B C 1
ATOM 3723 O O . THR B 1 220 ? 6 -18.422 4.539 1 94.06 220 THR B O 1
ATOM 3726 N N . ILE B 1 221 ? 6.574 -19.672 2.838 1 94.94 221 ILE B N 1
ATOM 3727 C CA . ILE B 1 221 ? 5.242 -20.25 2.676 1 94.94 221 ILE B CA 1
ATOM 3728 C C . ILE B 1 221 ? 4.91 -21.125 3.877 1 94.94 221 ILE B C 1
ATOM 3730 O O . ILE B 1 221 ? 3.773 -21.141 4.355 1 94.94 221 ILE B O 1
ATOM 3734 N N . MET B 1 222 ? 5.922 -21.875 4.324 1 96.44 222 MET B N 1
ATOM 3735 C CA . MET B 1 222 ? 5.723 -22.719 5.492 1 96.44 222 MET B CA 1
ATOM 3736 C C . MET B 1 222 ? 5.359 -21.891 6.719 1 96.44 222 MET B C 1
ATOM 3738 O O . MET B 1 222 ? 4.496 -22.281 7.508 1 96.44 222 MET B O 1
ATOM 3742 N N . ASN B 1 223 ? 5.984 -20.797 6.82 1 96.38 223 ASN B N 1
ATOM 3743 C CA . ASN B 1 223 ? 5.641 -19.891 7.914 1 96.38 223 ASN B CA 1
ATOM 3744 C C . ASN B 1 223 ? 4.207 -19.375 7.797 1 96.38 223 ASN B C 1
ATOM 3746 O O . ASN B 1 223 ? 3.518 -19.219 8.805 1 96.38 223 ASN B O 1
ATOM 3750 N N . LEU B 1 224 ? 3.844 -19.141 6.637 1 95.25 224 LEU B N 1
ATOM 3751 C CA . LEU B 1 224 ? 2.467 -18.734 6.406 1 95.25 224 LEU B CA 1
ATOM 3752 C C . LEU B 1 224 ? 1.489 -19.844 6.777 1 95.25 224 LEU B C 1
ATOM 3754 O O . LEU B 1 224 ? 0.441 -19.578 7.371 1 95.25 224 LEU B O 1
ATOM 3758 N N . LEU B 1 225 ? 1.852 -21.016 6.414 1 96.88 225 LEU B N 1
ATOM 3759 C CA . LEU B 1 225 ? 1.034 -22.172 6.781 1 96.88 225 LEU B CA 1
ATOM 3760 C C . LEU B 1 225 ? 0.886 -22.281 8.297 1 96.88 225 LEU B C 1
ATOM 3762 O O . LEU B 1 225 ? -0.224 -22.438 8.805 1 96.88 225 LEU B O 1
ATOM 3766 N N . GLN B 1 226 ? 1.982 -22.094 8.922 1 96.06 226 GLN B N 1
ATOM 3767 C CA . GLN B 1 226 ? 1.98 -22.156 10.375 1 96.06 226 GLN B CA 1
ATOM 3768 C C . GLN B 1 226 ? 1.151 -21.031 10.977 1 96.06 226 GLN B C 1
ATOM 3770 O O . GLN B 1 226 ? 0.404 -21.234 11.938 1 96.06 226 GLN B O 1
ATOM 3775 N N . SER B 1 227 ? 1.35 -19.906 10.523 1 95.94 227 SER B N 1
ATOM 3776 C CA . SER B 1 227 ? 0.598 -18.75 11.008 1 95.94 227 SER B CA 1
ATOM 3777 C C . SER B 1 227 ? -0.904 -18.969 10.852 1 95.94 227 SER B C 1
ATOM 3779 O O . SER B 1 227 ? -1.678 -18.672 11.758 1 95.94 227 SER B O 1
ATOM 3781 N N . ASN B 1 228 ? -1.304 -19.438 9.711 1 94.88 228 ASN B N 1
ATOM 3782 C CA . ASN B 1 228 ? -2.717 -19.719 9.484 1 94.88 228 ASN B CA 1
ATOM 3783 C C . ASN B 1 228 ? -3.232 -20.797 10.445 1 94.88 228 ASN B C 1
ATOM 3785 O O . ASN B 1 228 ? -4.328 -20.672 10.992 1 94.88 228 ASN B O 1
ATOM 3789 N N . LEU B 1 229 ? -2.42 -21.781 10.633 1 95 229 LEU B N 1
ATOM 3790 C CA . LEU B 1 229 ? -2.799 -22.859 11.531 1 95 229 LEU B CA 1
ATOM 3791 C C . LEU B 1 229 ? -3.031 -22.344 12.945 1 95 229 LEU B C 1
ATOM 3793 O O . LEU B 1 229 ? -4.012 -22.703 13.594 1 95 229 LEU B O 1
ATOM 3797 N N . LYS B 1 230 ? -2.193 -21.484 13.391 1 94.38 230 LYS B N 1
ATOM 3798 C CA . LYS B 1 230 ? -2.338 -20.891 14.719 1 94.38 230 LYS B CA 1
ATOM 3799 C C . LYS B 1 230 ? -3.637 -20.094 14.828 1 94.38 230 LYS B C 1
ATOM 3801 O O . LYS B 1 230 ? -4.363 -20.219 15.82 1 94.38 230 LYS B O 1
ATOM 3806 N N . THR B 1 231 ? -3.908 -19.375 13.781 1 93.38 231 THR B N 1
ATOM 3807 C CA . THR B 1 231 ? -5.121 -18.578 13.75 1 93.38 231 THR B CA 1
ATOM 3808 C C . THR B 1 231 ? -6.363 -19.453 13.734 1 93.38 231 THR B C 1
ATOM 3810 O O . THR B 1 231 ? -7.324 -19.203 14.461 1 93.38 231 THR B O 1
ATOM 3813 N N . TRP B 1 232 ? -6.367 -20.516 12.938 1 93.5 232 TRP B N 1
ATOM 3814 C CA . TRP B 1 232 ? -7.531 -21.375 12.742 1 93.5 232 TRP B CA 1
ATOM 3815 C C . TRP B 1 232 ? -7.801 -22.219 13.984 1 93.5 232 TRP B C 1
ATOM 3817 O O . TRP B 1 232 ? -8.953 -22.547 14.281 1 93.5 232 TRP B O 1
ATOM 3827 N N . LEU B 1 233 ?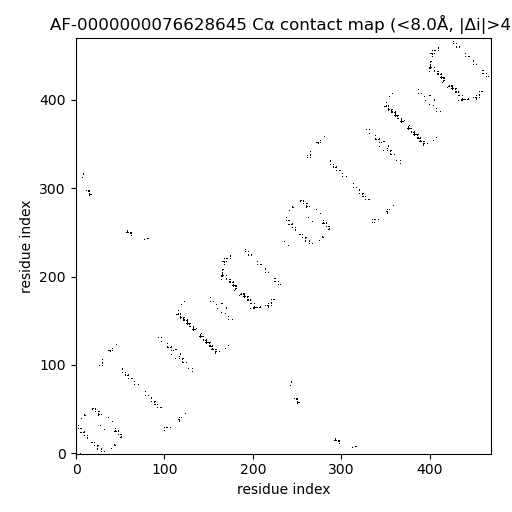 -6.758 -22.5 14.68 1 91.19 233 LEU B N 1
ATOM 3828 C CA . LEU B 1 233 ? -6.895 -23.328 15.867 1 91.19 233 LEU B CA 1
ATOM 3829 C C . LEU B 1 233 ? -7.309 -22.5 17.078 1 91.19 233 LEU B C 1
ATOM 3831 O O . LEU B 1 233 ? -7.816 -23.031 18.062 1 91.19 233 LEU B O 1
ATOM 3835 N N . SER B 1 234 ? -7.102 -21.141 17.094 1 87.62 234 SER B N 1
ATOM 3836 C CA . SER B 1 234 ? -7.508 -20.234 18.156 1 87.62 234 SER B CA 1
ATOM 3837 C C . SER B 1 234 ? -8.953 -19.781 17.969 1 87.62 234 SER B C 1
ATOM 3839 O O . SER B 1 234 ? -9.602 -19.359 18.922 1 87.62 234 SER B O 1
ATOM 3841 N N . ASP B 1 235 ? -9.539 -19.75 16.812 1 73.5 235 ASP B N 1
ATOM 3842 C CA . ASP B 1 235 ? -10.914 -19.344 16.531 1 73.5 235 ASP B CA 1
ATOM 3843 C C . ASP B 1 235 ? -11.914 -20.375 17.047 1 73.5 235 ASP B C 1
ATOM 3845 O O . ASP B 1 235 ? -12.969 -20.016 17.578 1 73.5 235 ASP B O 1
#

InterPro domains:
  IPR000308 14-3-3 protein [PIRSF000868] (8-235)
  IPR000308 14-3-3 protein [PR00305] (36-65)
  IPR000308 14-3-3 protein [PR00305] (85-109)
  IPR000308 14-3-3 protein [PR00305] (116-138)
  IPR000308 14-3-3 protein [PR00305] (151-177)
  IPR000308 14-3-3 protein [PR00305] (178-204)
  IPR000308 14-3-3 protein [PR00305] (206-235)
  IPR000308 14-3-3 protein [PTHR18860] (9-235)
  IPR023410 14-3-3 domain [PF00244] (12-232)
  IPR023410 14-3-3 domain [SM00101] (3-235)
  IPR036815 14-3-3 domain superfamily [G3DSA:1.20.190.20] (1-235)
  IPR036815 14-3-3 domain superfamily [SSF48445] (2-235)

Secondary structure (DSSP, 8-state):
--HHHHHHHHHHHHHTT-HHHHHHHHHHHHHH--SPPPHHHHHHHHHHHHHHHHHHHHHHHHHHHHHHHHTTTS-HHHHHHHHHHHHHHHHHHHHHHHHHHHHHHHHHHHS-TTSHHHHHHHHHHHHHHHHHHHH--HHHHHHHHHHHHHHHHHHHHHHHHHS-TT-HHHHHHHHHHHHHHHHTS--HHHHHHHHHHHHHHHHHTGGG---HHHHHHHHHHHHHHHHHHHHHHH-/--HHHHHHHHHHHHHTT-HHHHHHHHHHHHHH--SPPPHHHHHHHHHHHHHHHHHHHHHHHHHHHHHHHHTTTS-HHHHHHHHHHHHHHHHHHHHHHHHHHHHHHHHHHHS-TTSHHHHHHHHHHHHHHHHHHHH--HHHHHHHHHHHHHHHHHHHHHHHHHS-TT-HHHHHHHHHHHHHHHHTS--HHHHHHHHHHHHHHHHHTGGG---HHHHHHHHHHHHHHHHHHHHHHH-

Organism: NCBI:txid5963

Nearest PDB structures (foldseek):
  3spr-assembly1_A-2  TM=8.989E-01  e=1.727E-12  Homo sapiens
  6t5f-assembly1_A  TM=8.600E-01  e=2.076E-12  Homo sapiens
  3p1s-assembly1_A  TM=8.998E-01  e=1.189E-11  Homo sapiens
  5ltw-assembly3_I  TM=8.741E-01  e=8.232E-12  Homo sapiens
  6twz-assembly1_A  TM=8.831E-01  e=1.566E-11  Homo sapiens